Protein AF-A0A504YIJ5-F1 (afdb_monomer)

pLDDT: mean 72.69, std 21.52, range [22.77, 97.25]

Organism: Fasciola gigantica (NCBI:txid46835)

Secondary structure (DSSP, 8-state):
-HHHHHHHHHHHHTTS--S-SS--SEEEEEESS--EEEEEEEE-TT-EEEEEEEESS-EEEEEEEEEEEES-TTTTTT--HHHHHHHHHTTPPPPTT-EEEEEEEEEEEPTT-EEE---GGGGSSS---TTEEEE--SSEEEEEEEEEEESSSS----EEEEEEEE-TTS----TTTTTHHHHHHHHHHHHHHHHHHHHHHHHHTGGG--HHHHHHHHHHHHHHHHHHHHHHHHHHHHHHS---HHHHHHHHHHHHHHHHHHHHHHHHHHTTBTTTBSS--HHHHHHHHHHHHHHHHHHHHHHHHHHHS-TT---HHHHHHHHHHHHHHHHHHHHHHHHHHHHHHHHHHTT-HHHHHHHHHHHHHHHHHHHHHHHHHHHHHHHHSSSSS---GGGHHHHHHHHHHHHHHHHHHHHHHT---TTHHHHHHTTTSS------TTTTTHHHHTTS------------------------------------PPPPPPPPPS----PPP---------------

Foldseek 3Di:
DVVVVLVVVLVVLVPDDFDFDAQFFKDKDKDQPDQKDKGKFFAAFFWFKFKKKFAQDWFKKKKKKKKKFFLFQLVCAPPDCVVVVVCVVVVHDDPPGMDMDIDMDIDGDDHGDIDAGDDPVVPPPDDDDTGTHDTHHHGGMMMMMMGMDTPDPDDGRTMIMMMGIAHPVRWLHTPLCVVLQVLLVVQLVLLVVLLVVLVVLCVVQVVLDDPLSVLLSVLSVLSNVLSVLSNVQNVCCGPVSDGDPVSLLVSQLSVLVSVLSVLLSLLCVLLCDLFQAPDDDPVVVVVSVVLSVVLSSLSSLLSSVCSRGDVNDDDPSNVVSVVVNVVSVVVSLVSSVVSLVVVLVVCVVVPPPVVNVLSVVVVVLSVVLVVVVVVVVVVCCVQAVPDPGNSVSVCVVVVVSVVSVSVSVVSVVCCVSVRDDPCSVVSSVVNVPPPCPDDDPPPPVVVVVVPPDDDDDDDDDDDDDDDDDDDDDDDDDDDDDDDDDDDDDDDDDDDDDPPPPDDDDDDDDDDDDDDDDDDD

Solvent-accessible surface area (backbone atoms only — not comparable to full-atom values): 30723 Å² total; per-residue (Å²): 108,73,68,55,54,51,51,50,52,51,53,52,65,75,65,61,89,75,85,32,68,78,67,57,20,57,47,83,46,76,36,72,80,70,46,68,53,66,47,68,44,40,39,46,54,52,17,41,33,33,37,38,41,35,22,71,49,70,46,53,36,33,41,38,41,38,40,39,37,25,52,30,60,62,73,60,64,95,58,63,44,67,63,54,52,54,30,59,78,65,76,49,86,72,63,100,64,55,51,73,52,71,53,74,40,80,46,78,37,48,62,79,40,79,45,62,48,57,38,86,79,55,58,80,86,56,86,90,58,91,31,44,33,45,65,41,84,55,63,30,24,33,40,40,26,40,37,55,42,64,73,53,96,88,66,85,58,53,34,43,36,39,38,39,45,30,40,74,86,72,34,21,57,33,54,73,53,53,67,53,44,64,50,26,51,54,49,30,53,55,34,49,55,50,44,51,55,50,49,54,42,45,65,76,38,54,97,60,64,54,77,68,55,55,54,53,53,51,42,40,52,38,51,28,49,32,30,47,46,50,32,50,51,48,52,43,23,32,75,66,17,50,74,63,68,67,60,56,53,52,36,50,50,42,45,35,52,31,54,35,50,47,56,49,48,53,44,43,52,28,69,28,58,81,77,78,4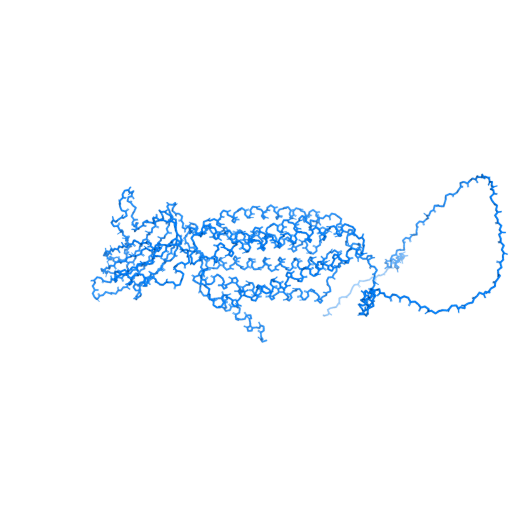0,95,67,75,53,74,66,58,51,52,49,53,51,52,55,39,50,57,47,38,52,38,47,41,52,32,51,53,45,57,44,47,40,54,94,76,58,86,44,73,65,55,50,64,37,44,52,60,43,53,53,49,53,51,51,51,53,53,48,36,54,51,35,36,53,50,48,51,52,53,35,58,74,67,66,42,67,67,64,38,50,51,56,52,52,50,49,53,49,54,52,51,53,50,52,52,51,51,54,49,50,54,50,50,46,62,70,58,68,71,46,102,55,42,64,66,49,89,55,52,55,53,66,62,48,48,58,56,50,52,50,51,53,51,49,52,52,49,50,70,74,65,50,79,54,86,64,49,53,59,54,57,52,59,60,70,70,53,76,84,76,70,94,66,96,71,68,75,59,68,69,57,67,81,72,76,80,85,88,83,81,88,81,88,84,81,92,87,84,90,86,77,87,87,89,84,89,85,88,83,87,88,88,87,86,88,80,91,82,84,85,81,84,78,82,85,80,83,81,83,74,100,82,79,88,78,81,87,85,84,90,84,89,91,87,80,90,83,90,84,88,79,88,132

Mean predicted aligned error: 15.34 Å

Radius of gyration: 37.85 Å; Cα contacts (8 Å, |Δi|>4): 578; chains: 1; bounding box: 108×90×126 Å

Sequence (520 aa):
MYWETVAVAFLLFLLEPCNCLPEKSIWDTRITSKSLLDMQKSMLVSSDVYIRIYCHKDSSISVSWLLVQSPCIEMFVGLDAAVYMTKLERNMSFPQYTSFKSGFAAVQCNQSTTQFVESASAIAGKPHVPGLLVRTWEDGAYMFGFKVQCAQPECDLDLDVHVEMRNSDGTYLSAVEYPFLPFNGIMVLFYLVFVLIWLVLTIMYWHTLMRIQFYIGLVLILGLWEHLTLTAIYGNLQTMGTVSPSAVYFAELIACFKRTLARLLVLIACLGYGVTIPNLSKIWFRRCLAIGSVYFILVTMEGMTRTHYPRFHTTQFLLATLFPLMCLDAAIMWWIFIYLARTLRETRLRHSSIKHKLYRNFSYVLVVVSLVSVAFMIWSIMSFKRHFCIENWRLLWINDAFWQTLFLVIMAVIIIMWRPTAANREYAYSLLDAPLFDANENDNEVLLENLSYPDGDSNNIRTRNAGDTDIRNQSQEPTANEQNNVPRVVPPGIRPTIVERIGIEASSGPNEQQPVWKTD

InterPro domains:
  IPR009637 Transmembrane protein GPR107/GPR108-like [PTHR21229] (108-469)
  IPR053937 GOST, seven transmembrane domain [PF06814] (179-424)

Structure (mmCIF, N/CA/C/O backbone):
data_AF-A0A504YIJ5-F1
#
_entry.id   AF-A0A504YIJ5-F1
#
loop_
_atom_site.group_PDB
_atom_site.id
_atom_site.type_symbol
_atom_site.label_atom_id
_atom_site.label_alt_id
_atom_site.label_comp_id
_atom_site.label_asym_id
_atom_site.label_entity_id
_atom_site.label_seq_id
_atom_site.pdbx_PDB_ins_code
_atom_site.Cartn_x
_atom_site.Cartn_y
_atom_site.Cartn_z
_atom_site.occupancy
_atom_site.B_iso_or_equiv
_atom_site.auth_seq_id
_atom_site.auth_comp_id
_atom_site.auth_asym_id
_atom_site.auth_atom_id
_atom_site.pdbx_PDB_model_num
ATOM 1 N N . MET A 1 1 ? 30.189 7.871 13.865 1.00 45.16 1 MET A N 1
ATOM 2 C CA . MET A 1 1 ? 29.304 8.401 14.923 1.00 45.16 1 MET A CA 1
ATOM 3 C C . MET A 1 1 ? 27.917 8.778 14.399 1.00 45.16 1 MET A C 1
ATOM 5 O O . MET A 1 1 ? 26.992 8.065 14.737 1.00 45.16 1 MET A O 1
ATOM 9 N N . TYR A 1 2 ? 27.745 9.769 13.508 1.00 47.47 2 TYR A N 1
ATOM 10 C CA . TYR A 1 2 ? 26.404 10.154 13.003 1.00 47.47 2 TYR A CA 1
ATOM 11 C C . TYR A 1 2 ? 25.630 9.044 12.262 1.00 47.47 2 TYR A C 1
ATOM 13 O O . TYR A 1 2 ? 24.420 8.925 12.417 1.00 47.47 2 TYR A O 1
ATOM 21 N N . TRP A 1 3 ? 26.311 8.199 11.483 1.00 39.69 3 TRP A N 1
ATOM 22 C CA . TRP A 1 3 ? 25.661 7.077 10.789 1.00 39.69 3 TRP A CA 1
ATOM 23 C C . TRP A 1 3 ? 25.207 5.962 11.734 1.00 39.69 3 TRP A C 1
ATOM 25 O O . TRP A 1 3 ? 24.186 5.333 11.483 1.00 39.69 3 TRP A O 1
ATOM 35 N N . GLU A 1 4 ? 25.925 5.749 12.836 1.00 46.62 4 GLU A N 1
ATOM 36 C CA . GLU A 1 4 ? 25.556 4.745 13.837 1.00 46.62 4 GLU A CA 1
ATOM 37 C C . GLU A 1 4 ? 24.396 5.231 14.699 1.00 46.62 4 GLU A C 1
ATOM 39 O O . GLU A 1 4 ? 23.486 4.461 14.969 1.00 46.62 4 GLU A O 1
ATOM 44 N N . THR A 1 5 ? 24.346 6.520 15.048 1.00 52.19 5 THR A N 1
ATOM 45 C CA . THR A 1 5 ? 23.198 7.087 15.770 1.00 52.19 5 THR A CA 1
ATOM 46 C C . THR A 1 5 ? 21.934 7.101 14.914 1.00 52.19 5 THR A C 1
ATOM 48 O O . THR A 1 5 ? 20.858 6.823 15.429 1.00 52.19 5 THR A O 1
ATOM 51 N N . VAL A 1 6 ? 22.048 7.360 13.605 1.00 55.38 6 VAL A N 1
ATOM 52 C CA . VAL A 1 6 ? 20.916 7.250 12.668 1.00 55.38 6 VAL A CA 1
ATOM 53 C C . VAL A 1 6 ? 20.487 5.792 12.494 1.00 55.38 6 VAL A C 1
ATOM 55 O O . VAL A 1 6 ? 19.294 5.520 12.511 1.00 55.38 6 VAL A O 1
ATOM 58 N N . ALA A 1 7 ? 21.423 4.843 12.389 1.00 49.62 7 ALA A N 1
ATOM 59 C CA . ALA A 1 7 ? 21.105 3.417 12.284 1.00 49.62 7 ALA A CA 1
ATOM 60 C C . ALA A 1 7 ? 20.470 2.853 13.567 1.00 49.62 7 ALA A C 1
ATOM 62 O O . ALA A 1 7 ? 19.551 2.042 13.491 1.00 49.62 7 ALA A O 1
ATOM 63 N N . VAL A 1 8 ? 20.919 3.303 14.741 1.00 53.94 8 VAL A N 1
ATOM 64 C CA . VAL A 1 8 ? 20.345 2.926 16.039 1.00 53.94 8 VAL A CA 1
ATOM 65 C C . VAL A 1 8 ? 18.973 3.570 16.233 1.00 53.94 8 VAL A C 1
ATOM 67 O O . VAL A 1 8 ? 18.049 2.879 16.638 1.00 53.94 8 VAL A O 1
ATOM 70 N N . ALA A 1 9 ? 18.790 4.845 15.875 1.00 56.94 9 ALA A N 1
ATOM 71 C CA . ALA A 1 9 ? 17.472 5.484 15.882 1.00 56.94 9 ALA A CA 1
ATOM 72 C C . ALA A 1 9 ? 16.500 4.809 14.896 1.00 56.94 9 ALA A C 1
ATOM 74 O O . ALA A 1 9 ? 15.334 4.610 15.217 1.00 56.94 9 ALA A O 1
ATOM 75 N N . PHE A 1 10 ? 16.996 4.390 13.729 1.00 60.25 10 PHE A N 1
ATOM 76 C CA . PHE A 1 10 ? 16.247 3.619 12.737 1.00 60.25 10 PHE A CA 1
ATOM 77 C C . PHE A 1 10 ? 15.832 2.241 13.274 1.00 60.25 10 PHE A C 1
ATOM 79 O O . PHE A 1 10 ? 14.677 1.853 13.137 1.00 60.25 10 PHE A O 1
ATOM 86 N N . LEU A 1 11 ? 16.742 1.519 13.937 1.00 55.53 11 LEU A N 1
ATOM 87 C CA . LEU A 1 11 ? 16.451 0.235 14.586 1.00 55.53 11 LEU A CA 1
ATOM 88 C C . LEU A 1 11 ? 15.477 0.374 15.761 1.00 55.53 11 LEU A C 1
ATOM 90 O O . LEU A 1 11 ? 14.609 -0.476 15.919 1.00 55.53 11 LEU A O 1
ATOM 94 N N . LEU A 1 12 ? 15.588 1.439 16.556 1.00 56.59 12 LEU A N 1
ATOM 95 C CA . LEU A 1 12 ? 14.666 1.721 17.658 1.00 56.59 12 LEU A CA 1
ATOM 96 C C . LEU A 1 12 ? 13.263 2.075 17.146 1.00 56.59 12 LEU A C 1
ATOM 98 O O . LEU A 1 12 ? 12.285 1.598 17.710 1.00 56.59 12 LEU A O 1
ATOM 102 N N . PHE A 1 13 ? 13.158 2.810 16.034 1.00 60.31 13 PHE A N 1
ATOM 103 C CA . PHE A 1 13 ? 11.877 3.115 15.385 1.00 60.31 13 PHE A CA 1
ATOM 104 C C . PHE A 1 13 ? 11.191 1.867 14.800 1.00 60.31 13 PHE A C 1
ATOM 106 O O . PHE A 1 13 ? 9.969 1.773 14.796 1.00 60.31 13 PHE A O 1
ATOM 113 N N . LEU A 1 14 ? 11.962 0.873 14.343 1.00 55.09 14 LEU A N 1
ATOM 114 C CA . LEU A 1 14 ? 11.423 -0.416 13.883 1.00 55.09 14 LEU A CA 1
ATOM 115 C C . LEU A 1 14 ? 10.871 -1.297 15.019 1.00 55.09 14 LEU A C 1
ATOM 117 O O . LEU A 1 14 ? 10.194 -2.285 14.736 1.00 55.09 14 LEU A O 1
ATOM 121 N N . LEU A 1 15 ? 11.185 -0.984 16.280 1.00 50.53 15 LEU A N 1
ATOM 122 C CA . LEU A 1 15 ? 10.881 -1.824 17.443 1.00 50.53 15 LEU A CA 1
ATOM 123 C C . LEU A 1 15 ? 9.726 -1.293 18.310 1.00 50.53 15 LEU A C 1
ATOM 125 O O . LEU A 1 15 ? 9.379 -1.942 19.299 1.00 50.53 15 LEU A O 1
ATOM 129 N N . GLU A 1 16 ? 9.113 -0.154 17.971 1.00 54.47 16 GLU A N 1
ATOM 130 C CA . GLU A 1 16 ? 7.982 0.378 18.743 1.00 54.47 16 GLU A CA 1
ATOM 131 C C . GLU A 1 16 ? 6.696 -0.458 18.531 1.00 54.47 16 GLU A C 1
ATOM 133 O O . GLU A 1 16 ? 6.314 -0.750 17.393 1.00 54.47 16 GLU A O 1
ATOM 138 N N . PRO A 1 17 ? 6.011 -0.885 19.616 1.00 45.31 17 PRO A N 1
ATOM 139 C CA . PRO A 1 17 ? 4.796 -1.690 19.525 1.00 45.31 17 PRO A CA 1
ATOM 140 C C . PRO A 1 17 ? 3.610 -0.871 18.992 1.00 45.31 17 PRO A C 1
ATOM 142 O O . PRO A 1 17 ? 3.357 0.254 19.411 1.00 45.31 17 PRO A O 1
ATOM 145 N N . CYS A 1 18 ? 2.863 -1.476 18.067 1.00 46.84 18 CYS A N 1
ATOM 146 C CA . CYS A 1 18 ? 2.022 -0.767 17.105 1.00 46.84 18 CYS A CA 1
ATOM 147 C C . CYS A 1 18 ? 0.511 -0.918 17.326 1.00 46.84 18 CYS A C 1
ATOM 149 O O . CYS A 1 18 ? 0.023 -1.989 17.698 1.00 46.84 18 CYS A O 1
ATOM 151 N N . ASN A 1 19 ? -0.227 0.144 16.980 1.00 49.03 19 ASN A N 1
ATOM 152 C CA . ASN A 1 19 ? -1.687 0.246 17.061 1.00 49.03 19 ASN A CA 1
ATOM 153 C C . ASN A 1 19 ? -2.410 0.369 15.700 1.00 49.03 19 ASN A C 1
ATOM 155 O O . ASN A 1 19 ? -3.620 0.580 15.696 1.00 49.03 19 ASN A O 1
ATOM 159 N N . CYS A 1 20 ? -1.746 0.212 14.547 1.00 54.59 20 CYS A N 1
ATOM 160 C CA . CYS A 1 20 ? -2.420 0.314 13.238 1.00 54.59 20 CYS A CA 1
ATOM 161 C C . CYS A 1 20 ? -2.017 -0.766 12.229 1.00 54.59 20 CYS A C 1
ATOM 163 O O . CYS A 1 20 ? -1.401 -0.543 11.194 1.00 54.59 20 CYS A O 1
ATOM 165 N N . LEU A 1 21 ? -2.459 -1.978 12.541 1.00 60.28 21 LEU A N 1
ATOM 166 C CA . LEU A 1 21 ? -2.600 -3.066 11.582 1.00 60.28 21 LEU A CA 1
ATOM 167 C C . LEU A 1 21 ? -3.837 -2.842 10.685 1.00 60.28 21 LEU A C 1
ATOM 169 O O . LEU A 1 21 ? -4.650 -1.973 11.010 1.00 60.28 21 LEU A O 1
ATOM 173 N N . PRO A 1 22 ? -4.013 -3.630 9.599 1.00 64.00 22 PRO A N 1
ATOM 174 C CA . PRO A 1 22 ? -5.323 -3.827 8.973 1.00 64.00 22 PRO A CA 1
ATOM 175 C C . PRO A 1 22 ? -6.434 -3.886 10.021 1.00 64.00 22 PRO A C 1
ATOM 177 O O . PRO A 1 22 ? -6.198 -4.420 11.113 1.00 64.00 22 PRO A O 1
ATOM 180 N N . GLU A 1 23 ? -7.596 -3.305 9.717 1.00 72.06 23 GLU A N 1
ATOM 181 C CA . GLU A 1 23 ? -8.637 -3.076 10.724 1.00 72.06 23 GLU A CA 1
ATOM 182 C C . GLU A 1 23 ? -8.934 -4.371 11.494 1.00 72.06 23 GLU A C 1
ATOM 184 O O . GLU A 1 23 ? -9.418 -5.367 10.946 1.00 72.06 23 GLU A O 1
ATOM 189 N N . LYS A 1 24 ? -8.596 -4.367 12.791 1.00 78.19 24 LYS A N 1
ATOM 190 C CA . LYS A 1 24 ? -8.818 -5.525 13.654 1.00 78.19 24 LYS A CA 1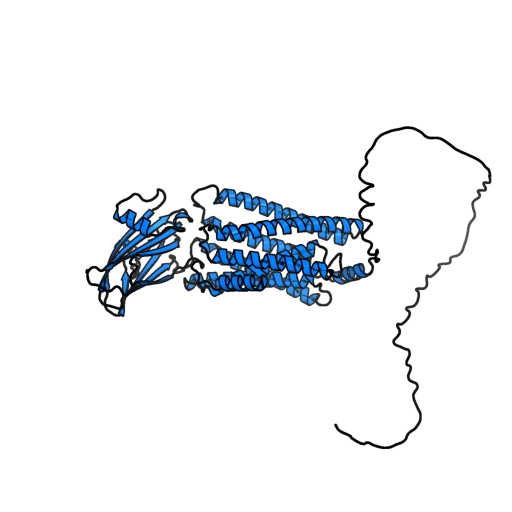
ATOM 191 C C . LYS A 1 24 ? -10.314 -5.790 13.736 1.00 78.19 24 LYS A C 1
ATOM 193 O O . LYS A 1 24 ? -11.132 -4.878 13.716 1.00 78.19 24 LYS A O 1
ATOM 198 N N . SER A 1 25 ? -10.662 -7.064 13.809 1.00 83.06 25 SER A N 1
ATOM 199 C CA . SER A 1 25 ? -12.059 -7.510 13.861 1.00 83.06 25 SER A CA 1
ATOM 200 C C . SER A 1 25 ? -12.429 -8.153 15.183 1.00 83.06 25 SER A C 1
ATOM 202 O O . SER A 1 25 ? -13.604 -8.421 15.432 1.00 83.06 25 SER A O 1
ATOM 204 N N . ILE A 1 26 ? -11.406 -8.435 15.984 1.00 85.62 26 ILE A N 1
ATOM 205 C CA . ILE A 1 26 ? -11.486 -9.071 17.282 1.00 85.62 26 ILE A CA 1
ATOM 206 C C . ILE A 1 26 ? -10.639 -8.236 18.236 1.00 85.62 26 ILE A C 1
ATOM 208 O O . ILE A 1 26 ? -9.508 -7.859 17.903 1.00 85.62 26 ILE A O 1
ATOM 212 N N . TRP A 1 27 ? -11.198 -7.955 19.407 1.00 85.38 27 TRP A N 1
ATOM 213 C CA . TRP A 1 27 ? -10.531 -7.225 20.473 1.00 85.38 27 TRP A CA 1
ATOM 214 C C . TRP A 1 27 ? -10.637 -8.007 21.772 1.00 85.38 27 TRP A C 1
ATOM 216 O O . TRP A 1 27 ? -11.739 -8.289 22.237 1.00 85.38 27 TRP A O 1
ATOM 226 N N . ASP A 1 28 ? -9.476 -8.291 22.354 1.00 85.44 28 ASP A N 1
ATOM 227 C CA . ASP A 1 28 ? -9.323 -8.918 23.660 1.00 85.44 28 ASP A CA 1
ATOM 228 C C . ASP A 1 28 ? -8.745 -7.893 24.628 1.00 85.44 28 ASP A C 1
ATOM 230 O O . ASP A 1 28 ? -7.615 -7.427 24.455 1.00 85.44 28 ASP A O 1
ATOM 234 N N . THR A 1 29 ? -9.524 -7.510 25.636 1.00 84.88 29 THR A N 1
ATOM 235 C CA . THR A 1 29 ? -9.101 -6.509 26.620 1.00 84.88 29 THR A CA 1
ATOM 236 C C . THR A 1 29 ? -9.474 -6.933 28.028 1.00 84.88 29 THR A C 1
ATOM 238 O O . THR A 1 29 ? -10.644 -7.193 28.309 1.00 84.88 29 THR A O 1
ATOM 241 N N . ARG A 1 30 ? -8.484 -6.930 28.925 1.00 85.44 30 ARG A N 1
ATOM 242 C CA . ARG A 1 30 ? -8.706 -7.092 30.361 1.00 85.44 30 ARG A CA 1
ATOM 243 C C . ARG A 1 30 ? -9.094 -5.760 30.985 1.00 85.44 30 ARG A C 1
ATOM 245 O O . ARG A 1 30 ? -8.372 -4.771 30.844 1.00 85.44 30 ARG A O 1
ATOM 252 N N . ILE A 1 31 ? -10.207 -5.744 31.701 1.00 82.38 31 ILE A N 1
ATOM 253 C CA . ILE A 1 31 ? -10.699 -4.570 32.409 1.00 82.38 31 ILE A CA 1
ATOM 254 C C . ILE A 1 31 ? -10.392 -4.726 33.894 1.00 82.38 31 ILE A C 1
ATOM 256 O O . ILE A 1 31 ? -10.937 -5.618 34.533 1.00 82.38 31 ILE A O 1
ATOM 260 N N . THR A 1 32 ? -9.549 -3.829 34.417 1.00 75.06 32 THR A N 1
ATOM 261 C CA . THR A 1 32 ? -9.229 -3.713 35.855 1.00 75.06 32 THR A CA 1
ATOM 262 C C . THR A 1 32 ? -9.545 -2.338 36.453 1.00 75.06 32 THR A C 1
ATOM 264 O O . THR A 1 32 ? -9.634 -2.188 37.665 1.00 75.06 32 THR A O 1
ATOM 267 N N . SER A 1 33 ? -9.678 -1.295 35.622 1.00 66.00 33 SER A N 1
ATOM 268 C CA . SER A 1 33 ? -9.891 0.092 36.087 1.00 66.00 33 SER A CA 1
ATOM 269 C C . SER A 1 33 ? -10.581 0.995 35.060 1.00 66.00 33 SER A C 1
ATOM 271 O O . SER A 1 33 ? -11.422 1.817 35.424 1.00 66.00 33 SER A O 1
ATOM 273 N N . LYS A 1 34 ? -10.261 0.851 33.764 1.00 62.28 34 LYS A N 1
ATOM 274 C CA . LYS A 1 34 ? -10.920 1.597 32.680 1.00 62.28 34 LYS A CA 1
ATOM 275 C C . LYS A 1 34 ? -12.278 0.990 32.346 1.00 62.28 34 LYS A C 1
ATOM 277 O O . LYS A 1 34 ? -12.350 -0.044 31.702 1.00 62.28 34 LYS A O 1
ATOM 282 N N . SER A 1 35 ? -13.353 1.671 32.721 1.00 69.00 35 SER A N 1
ATOM 283 C CA . SER A 1 35 ? -14.722 1.208 32.472 1.00 69.00 35 SER A CA 1
ATOM 284 C C . SER A 1 35 ? -15.223 1.431 31.047 1.00 69.00 35 SER A C 1
ATOM 286 O O . SER A 1 35 ? -16.270 0.885 30.726 1.00 69.00 35 SER A O 1
ATOM 288 N N . LEU A 1 36 ? -14.524 2.210 30.212 1.00 77.62 36 LEU A N 1
ATOM 289 C CA . LEU A 1 36 ? -14.932 2.558 28.849 1.00 77.62 36 LEU A CA 1
ATOM 290 C C . LEU A 1 36 ? -13.884 2.099 27.828 1.00 77.62 36 LEU A C 1
ATOM 292 O O . LEU A 1 36 ? -12.702 2.419 27.966 1.00 77.62 36 LEU A O 1
ATOM 296 N N . LEU A 1 37 ? -14.349 1.392 26.801 1.00 78.06 37 LEU A N 1
ATOM 297 C CA . LEU A 1 37 ? -13.557 0.918 25.669 1.00 78.06 37 LEU A CA 1
ATOM 298 C C . LEU A 1 37 ? -14.226 1.331 24.362 1.00 78.06 37 LEU A C 1
ATOM 300 O O . LEU A 1 37 ? -15.455 1.289 24.250 1.00 78.06 37 LEU A O 1
ATOM 304 N N . ASP A 1 38 ? -13.409 1.697 23.381 1.00 80.94 38 ASP A N 1
ATOM 305 C CA . ASP A 1 38 ? -13.836 2.111 22.055 1.00 80.94 38 ASP A CA 1
ATOM 306 C C . ASP A 1 38 ? -13.128 1.324 20.950 1.00 80.94 38 ASP A C 1
ATOM 308 O O . ASP A 1 38 ? -11.953 0.969 21.031 1.00 80.94 38 ASP A O 1
ATOM 312 N N . MET A 1 39 ? -13.892 0.994 19.915 1.00 84.88 39 MET A N 1
ATOM 313 C CA . MET A 1 39 ? -13.460 0.181 18.788 1.00 84.88 39 MET A CA 1
ATOM 314 C C . MET A 1 39 ? -13.997 0.805 17.510 1.00 84.88 39 MET A C 1
ATOM 316 O O . MET A 1 39 ? -15.160 1.201 17.440 1.00 84.88 39 MET A O 1
ATOM 320 N N . GLN A 1 40 ? -13.149 0.893 16.491 1.00 84.25 40 GLN A N 1
ATOM 321 C CA . GLN A 1 40 ? -13.489 1.509 15.214 1.00 84.25 40 GLN A CA 1
ATOM 322 C C . GLN A 1 40 ? -13.288 0.492 14.100 1.00 84.25 40 GLN A C 1
ATOM 324 O O . GLN A 1 40 ? -12.258 -0.183 14.061 1.00 84.25 40 GLN A O 1
ATOM 329 N N . LYS A 1 41 ? -14.280 0.372 13.216 1.00 86.19 41 LYS A N 1
ATOM 330 C CA . LYS A 1 41 ? -14.228 -0.529 12.064 1.00 86.19 41 LYS A CA 1
ATOM 331 C C . LYS A 1 41 ? -15.196 -0.079 10.976 1.00 86.19 41 LYS A C 1
ATOM 333 O O . LYS A 1 41 ? -16.314 0.340 11.268 1.00 86.19 41 LYS A O 1
ATOM 338 N N . SER A 1 42 ? -14.802 -0.208 9.714 1.00 87.75 42 SER A N 1
ATOM 339 C CA . SER A 1 42 ? -15.723 -0.059 8.588 1.00 87.75 42 SER A CA 1
ATOM 340 C C . SER A 1 42 ? -16.492 -1.362 8.345 1.00 87.75 42 SER A C 1
ATOM 342 O O . SER A 1 42 ? -15.905 -2.442 8.222 1.00 87.75 42 SER A O 1
ATOM 344 N N . MET A 1 43 ? -17.821 -1.282 8.311 1.00 86.00 43 MET A N 1
ATOM 345 C CA . MET A 1 43 ? -18.697 -2.453 8.204 1.00 86.00 43 MET A CA 1
ATOM 346 C C . MET A 1 43 ? -19.737 -2.269 7.101 1.00 86.00 43 MET A C 1
ATOM 348 O O . MET A 1 43 ? -20.150 -1.151 6.787 1.00 86.00 43 MET A O 1
ATOM 352 N N . LEU A 1 44 ? -20.145 -3.397 6.521 1.00 86.94 44 LEU A N 1
ATOM 353 C CA . LEU A 1 44 ? -21.258 -3.474 5.581 1.00 86.94 44 LEU A CA 1
ATOM 354 C C . LEU A 1 44 ? -22.586 -3.568 6.342 1.00 86.94 44 LEU A C 1
ATOM 356 O O . LEU A 1 44 ? -22.628 -3.812 7.551 1.00 86.94 44 LEU A O 1
ATOM 360 N N . VAL A 1 45 ? -23.687 -3.380 5.630 1.00 88.06 45 VAL A N 1
ATOM 361 C CA . VAL A 1 45 ? -25.042 -3.602 6.123 1.00 88.06 45 VAL A CA 1
ATOM 362 C C . VAL A 1 45 ? -25.233 -5.064 6.533 1.00 88.06 45 VAL A C 1
ATOM 364 O O . VAL A 1 45 ? -24.772 -5.984 5.863 1.00 88.06 45 VAL A O 1
ATOM 367 N N . SER A 1 46 ? -25.972 -5.295 7.622 1.00 85.62 46 SER A N 1
ATOM 368 C CA . SER A 1 46 ? -26.221 -6.632 8.183 1.00 85.62 46 SER A CA 1
ATOM 369 C C . SER A 1 46 ? -24.985 -7.383 8.701 1.00 85.62 46 SER A C 1
ATOM 371 O O . SER A 1 46 ? -25.057 -8.596 8.886 1.00 85.62 46 SER A O 1
ATOM 373 N N . SER A 1 47 ? -23.886 -6.685 8.984 1.00 87.06 47 SER A N 1
ATOM 374 C CA . SER A 1 47 ? -22.798 -7.196 9.819 1.00 87.06 47 SER A CA 1
ATOM 375 C C . SER A 1 47 ? -23.262 -7.343 11.272 1.00 87.06 47 SER A C 1
ATOM 377 O O . SER A 1 47 ? -24.063 -6.552 11.783 1.00 87.06 47 SER A O 1
ATOM 379 N N . ASP A 1 48 ? -22.749 -8.372 11.932 1.00 89.00 48 ASP A N 1
ATOM 380 C CA . ASP A 1 48 ? -23.113 -8.777 13.281 1.00 89.00 48 ASP A CA 1
ATOM 381 C C . ASP A 1 48 ? -22.013 -8.372 14.279 1.00 89.00 48 ASP A C 1
ATOM 383 O O . ASP A 1 48 ? -20.817 -8.583 14.041 1.00 89.00 48 ASP A O 1
ATOM 387 N N . VAL A 1 49 ? -22.424 -7.827 15.426 1.00 88.62 49 VAL A N 1
ATOM 388 C CA . VAL A 1 49 ? -21.539 -7.494 16.551 1.00 88.62 49 VAL A CA 1
ATOM 389 C C . VAL A 1 49 ? -21.833 -8.428 17.723 1.00 88.62 49 VAL A C 1
ATOM 391 O O . VAL A 1 49 ? -22.987 -8.555 18.142 1.00 88.62 49 VAL A O 1
ATOM 394 N N . TYR A 1 50 ? -20.788 -9.048 18.266 1.00 88.25 50 TYR A N 1
ATOM 395 C CA . TYR A 1 50 ? -20.847 -9.981 19.390 1.00 88.25 50 TYR A CA 1
ATOM 396 C C . TYR A 1 50 ? -19.985 -9.476 20.549 1.00 88.25 50 TYR A C 1
ATOM 398 O O . TYR A 1 50 ? -18.898 -8.938 20.333 1.00 88.25 50 TYR A O 1
ATOM 406 N N . ILE A 1 51 ? -20.447 -9.698 21.782 1.00 88.19 51 ILE A N 1
ATOM 407 C CA . ILE A 1 51 ? -19.672 -9.434 23.002 1.00 88.19 51 ILE A CA 1
ATOM 408 C C . ILE A 1 51 ? -19.728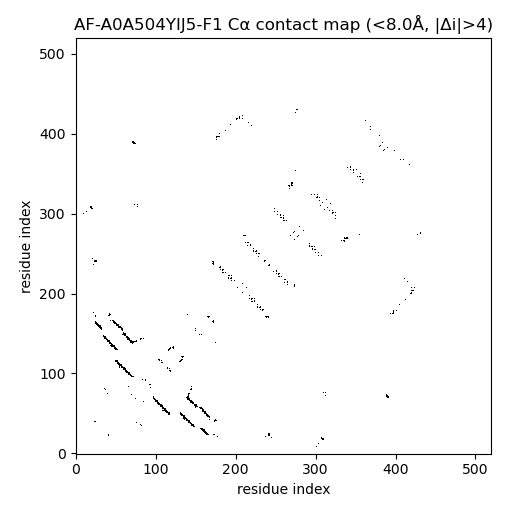 -10.658 23.904 1.00 88.19 51 ILE A C 1
ATOM 410 O O . ILE A 1 51 ? -20.808 -11.171 24.216 1.00 88.19 51 ILE A O 1
ATOM 414 N N . ARG A 1 52 ? -18.556 -11.081 24.371 1.00 87.38 52 ARG A N 1
ATOM 415 C CA . ARG A 1 52 ? -18.398 -12.106 25.400 1.00 87.38 52 ARG A CA 1
ATOM 416 C C . ARG A 1 52 ? -17.619 -11.519 26.561 1.00 87.38 52 ARG A C 1
ATOM 418 O O . ARG A 1 52 ? -16.601 -10.861 26.363 1.00 87.38 52 ARG A O 1
ATOM 425 N N . ILE A 1 53 ? -18.105 -11.766 27.766 1.00 87.31 53 ILE A N 1
ATOM 426 C CA . ILE A 1 53 ? -17.461 -11.330 29.001 1.00 87.31 53 ILE A CA 1
ATOM 427 C C . ILE A 1 53 ? -17.079 -12.583 29.774 1.00 87.31 53 ILE A C 1
ATOM 429 O O . ILE A 1 53 ? -17.925 -13.436 30.042 1.00 87.31 53 ILE A O 1
ATOM 433 N N . TYR A 1 54 ? -15.802 -12.702 30.108 1.00 86.75 54 TYR A N 1
ATOM 434 C CA . TYR A 1 54 ? -15.282 -13.741 30.977 1.00 86.75 54 TYR A CA 1
ATOM 435 C C . TYR A 1 54 ? -14.989 -13.145 32.350 1.00 86.75 54 TYR A C 1
ATOM 437 O O . TYR A 1 54 ? -14.182 -12.221 32.476 1.00 86.75 54 TYR A O 1
ATOM 445 N N . CYS A 1 55 ? -15.663 -13.663 33.375 1.00 85.06 55 CYS A N 1
ATOM 446 C CA . CYS A 1 55 ? -15.560 -13.128 34.725 1.00 85.06 55 CYS A CA 1
ATOM 447 C C . CYS A 1 55 ? -14.648 -14.000 35.595 1.00 85.06 55 CYS A C 1
ATOM 449 O O . CYS A 1 55 ? -14.906 -15.193 35.778 1.00 85.06 55 CYS A O 1
ATOM 451 N N . HIS A 1 56 ? -13.606 -13.400 36.177 1.00 84.94 56 HIS A N 1
ATOM 452 C CA . HIS A 1 56 ? -12.735 -14.101 37.127 1.00 84.94 56 HIS A CA 1
ATOM 453 C C . HIS A 1 56 ? -13.367 -14.216 38.519 1.00 84.94 56 HIS A C 1
ATOM 455 O O . HIS A 1 56 ? -13.062 -15.152 39.256 1.00 84.94 56 HIS A O 1
ATOM 461 N N . LYS A 1 57 ? -14.256 -13.281 38.875 1.00 82.12 57 LYS A N 1
ATOM 462 C CA . LYS A 1 57 ? -14.936 -13.206 40.175 1.00 82.12 57 LYS A CA 1
ATOM 463 C C . LYS A 1 57 ? -16.445 -13.055 40.001 1.00 82.12 57 LYS A C 1
ATOM 465 O O . LYS A 1 57 ? -16.908 -12.507 38.997 1.00 82.12 57 LYS A O 1
ATOM 470 N N . ASP A 1 58 ? -17.195 -13.506 41.005 1.00 82.44 58 ASP A N 1
ATOM 471 C CA . ASP A 1 58 ? -18.641 -13.294 41.063 1.00 82.44 58 ASP A CA 1
ATOM 472 C C . ASP A 1 58 ? -18.932 -11.809 41.259 1.00 82.44 58 ASP A C 1
ATOM 474 O O . ASP A 1 58 ? -18.450 -11.181 42.202 1.00 82.44 58 ASP A O 1
ATOM 478 N N . SER A 1 59 ? -19.701 -11.238 40.341 1.00 80.56 59 SER A N 1
ATOM 479 C CA . SER A 1 59 ? -20.057 -9.824 40.377 1.00 80.56 59 SER A CA 1
ATOM 480 C C . SER A 1 59 ? -21.320 -9.558 39.571 1.00 80.56 59 SER A C 1
ATOM 482 O O . SER A 1 59 ? -21.571 -10.158 38.527 1.00 80.56 59 SER A O 1
ATOM 484 N N . SER A 1 60 ? -22.138 -8.627 40.052 1.00 83.62 60 SER A N 1
ATOM 485 C CA . SER A 1 60 ? -23.262 -8.120 39.269 1.00 83.62 60 SER A CA 1
ATOM 486 C C . SER A 1 60 ? -22.787 -6.904 38.481 1.00 83.62 60 SER A C 1
ATOM 488 O O . SER A 1 60 ? -22.420 -5.875 39.055 1.00 83.62 60 SER A O 1
ATOM 490 N N . ILE A 1 61 ? -22.763 -7.033 37.157 1.00 85.56 61 ILE A N 1
ATOM 491 C CA . ILE A 1 61 ? -22.274 -5.991 36.259 1.00 85.56 61 ILE A CA 1
ATOM 492 C C . ILE A 1 61 ? -23.377 -5.511 35.327 1.00 85.56 61 ILE A C 1
ATOM 494 O O . ILE A 1 61 ? -24.284 -6.235 34.917 1.00 85.56 61 ILE A O 1
ATOM 498 N N . SER A 1 62 ? -23.278 -4.238 34.991 1.00 86.06 62 SER A N 1
ATOM 499 C CA . SER A 1 62 ? -24.146 -3.548 34.059 1.00 86.06 62 SER A CA 1
ATOM 500 C C . SER A 1 62 ? -23.322 -3.070 32.874 1.00 86.06 62 SER A C 1
ATOM 502 O O . SER A 1 62 ? -22.282 -2.431 33.035 1.00 86.06 62 SER A O 1
ATOM 504 N N . VAL A 1 63 ? -23.769 -3.426 31.676 1.00 86.62 63 VAL A N 1
ATOM 505 C CA . VAL A 1 63 ? -23.082 -3.127 30.425 1.00 86.62 63 VAL A CA 1
ATOM 506 C C . VAL A 1 63 ? -23.971 -2.195 29.624 1.00 86.62 63 VAL A C 1
ATOM 508 O O . VAL A 1 63 ? -25.079 -2.551 29.225 1.00 86.62 63 VAL A O 1
ATOM 511 N N . SER A 1 64 ? -23.475 -0.989 29.381 1.00 87.19 64 SER A N 1
ATOM 512 C CA . SER A 1 64 ? -24.088 -0.031 28.462 1.00 87.19 64 SER A CA 1
ATOM 513 C C . SER A 1 64 ? -23.270 0.016 27.182 1.00 87.19 64 SER A C 1
ATOM 515 O O . SER A 1 64 ? -22.042 0.013 27.230 1.00 87.19 64 SER A O 1
ATOM 517 N N . TRP A 1 65 ? -23.932 0.027 26.032 1.00 88.12 65 TRP A N 1
ATOM 518 C CA . TRP A 1 65 ? -23.258 0.021 24.738 1.00 88.12 65 TRP A CA 1
ATOM 519 C C . TRP A 1 65 ? -23.869 1.047 23.790 1.00 88.12 65 TRP A C 1
ATOM 521 O O . TRP A 1 65 ? -25.061 1.359 23.854 1.00 88.12 65 TRP A O 1
ATOM 531 N N . LEU A 1 66 ? -23.026 1.563 22.902 1.00 88.25 66 LEU A N 1
ATOM 532 C CA . LEU A 1 66 ? -23.352 2.545 21.885 1.00 88.25 66 LEU A CA 1
ATOM 533 C C . LEU A 1 66 ? -22.630 2.170 20.595 1.00 88.25 66 LEU A C 1
ATOM 535 O O . LEU A 1 66 ? -21.406 2.085 20.552 1.00 88.25 66 LEU A O 1
ATOM 539 N N . LEU A 1 67 ? -23.397 1.980 19.532 1.00 88.38 67 LEU A N 1
ATOM 540 C CA . LEU A 1 67 ? -22.889 1.805 18.183 1.00 88.38 67 LEU A CA 1
ATOM 541 C C . LEU A 1 67 ? -23.288 3.033 17.368 1.00 88.38 67 LEU A C 1
ATOM 543 O O . LEU A 1 67 ? -24.478 3.278 17.174 1.00 88.38 67 LEU A O 1
ATOM 547 N N . VAL A 1 68 ? -22.304 3.801 16.911 1.00 87.88 68 VAL A N 1
ATOM 548 C CA . VAL A 1 68 ? -22.497 4.994 16.078 1.00 87.88 68 VAL A CA 1
ATOM 549 C C . VAL A 1 68 ? -22.036 4.678 14.662 1.00 87.88 68 VAL A C 1
ATOM 551 O O . VAL A 1 68 ? -20.940 4.158 14.476 1.00 87.88 68 VAL A O 1
ATOM 554 N N . GLN A 1 69 ? -22.861 5.006 13.677 1.00 89.31 69 GLN A N 1
ATOM 555 C CA . GLN A 1 69 ? -22.556 4.901 12.257 1.00 89.31 69 GLN A CA 1
ATOM 556 C C . GLN A 1 69 ? -22.398 6.293 11.655 1.00 89.31 69 GLN A C 1
ATOM 558 O O . GLN A 1 69 ? -23.091 7.234 12.048 1.00 89.31 69 GLN A O 1
ATOM 563 N N . SER A 1 70 ? -21.486 6.405 10.693 1.00 86.00 70 SER A N 1
ATOM 564 C CA . SER A 1 70 ? -21.344 7.568 9.826 1.00 86.00 70 SER A CA 1
ATOM 565 C C . SER A 1 70 ? -21.068 7.128 8.384 1.00 86.00 70 SER A C 1
ATOM 567 O O . SER A 1 70 ? -20.278 6.198 8.176 1.00 86.00 70 SER A O 1
ATOM 569 N N . PRO A 1 71 ? -21.639 7.811 7.375 1.00 83.50 71 PRO A N 1
ATOM 570 C CA . PRO A 1 71 ? -21.253 7.623 5.980 1.00 83.50 71 PRO A CA 1
ATOM 571 C C . PRO A 1 71 ? -19.835 8.156 5.695 1.00 83.50 71 PRO A C 1
ATOM 573 O O . PRO A 1 71 ? -19.227 7.790 4.691 1.00 83.50 71 PRO A O 1
ATOM 576 N N . CYS A 1 72 ? -19.285 8.995 6.580 1.00 83.81 72 CYS A N 1
ATOM 577 C CA . CYS A 1 72 ? -17.957 9.585 6.456 1.00 83.81 72 CYS A CA 1
ATOM 578 C C . CYS A 1 72 ? -16.889 8.675 7.079 1.00 83.81 72 CYS A C 1
ATOM 580 O O . CYS A 1 72 ? -16.856 8.502 8.299 1.00 83.81 72 CYS A O 1
ATOM 582 N N . ILE A 1 73 ? -15.951 8.166 6.271 1.00 78.25 73 ILE A N 1
ATOM 583 C CA . ILE A 1 73 ? -14.920 7.232 6.769 1.00 78.25 73 ILE A CA 1
ATOM 584 C C . ILE A 1 73 ? -13.932 7.863 7.762 1.00 78.25 73 ILE A C 1
ATOM 586 O O . ILE A 1 73 ? -13.442 7.197 8.667 1.00 78.25 73 ILE A O 1
ATOM 590 N N . GLU A 1 74 ? -13.676 9.166 7.634 1.00 76.38 74 GLU A N 1
ATOM 591 C CA . GLU A 1 74 ? -12.708 9.884 8.475 1.00 76.38 74 GLU A CA 1
ATOM 592 C C . GLU A 1 74 ? -13.300 10.354 9.816 1.00 76.38 74 GLU A C 1
ATOM 594 O O . GLU A 1 74 ? -12.580 10.858 10.673 1.00 76.38 74 GLU A O 1
ATOM 599 N N . MET A 1 75 ? -14.611 10.194 10.025 1.00 73.62 75 MET A N 1
ATOM 600 C CA . MET A 1 75 ? -15.326 10.861 11.118 1.00 73.62 75 MET A CA 1
ATOM 601 C C . MET A 1 75 ? -14.919 10.406 12.523 1.00 73.62 75 MET A C 1
ATOM 603 O O . MET A 1 75 ? -15.031 11.187 13.466 1.00 73.62 75 MET A O 1
ATOM 607 N N . PHE A 1 76 ? -14.480 9.158 12.681 1.00 70.25 76 PHE A N 1
ATOM 608 C CA . PHE A 1 76 ? -14.121 8.600 13.991 1.00 70.25 76 PHE A CA 1
ATOM 609 C C . PHE A 1 76 ? -12.614 8.643 14.271 1.00 70.25 76 PHE A C 1
ATOM 611 O O . PHE A 1 76 ? -12.161 8.297 15.360 1.00 70.25 76 PHE A O 1
ATOM 618 N N . VAL A 1 77 ? -11.827 9.140 13.322 1.00 69.50 77 VAL A N 1
ATOM 619 C CA . VAL A 1 77 ? -10.369 9.134 13.398 1.00 69.50 77 VAL A CA 1
ATOM 620 C C . VAL A 1 77 ? -9.900 10.093 14.488 1.00 69.50 77 VAL A C 1
ATOM 622 O O . VAL A 1 77 ? -10.082 11.303 14.389 1.00 69.50 77 VAL A O 1
ATOM 625 N N . GLY A 1 78 ? -9.269 9.551 15.531 1.00 59.41 78 GLY A N 1
ATOM 626 C CA . GLY A 1 78 ? -8.791 10.341 16.669 1.00 59.41 78 GLY A CA 1
ATOM 627 C C . GLY A 1 78 ? -9.898 10.839 17.607 1.00 59.41 78 GLY A C 1
ATOM 628 O O . GLY A 1 78 ? -9.618 11.667 18.472 1.00 59.41 78 GLY A O 1
ATOM 629 N N . LEU A 1 79 ? -11.138 10.354 17.457 1.00 65.31 79 LEU A N 1
ATOM 630 C CA . LEU A 1 79 ? -12.222 10.619 18.403 1.00 65.31 79 LEU A CA 1
ATOM 631 C C . LEU A 1 79 ? -12.362 9.468 19.401 1.00 65.31 79 LEU A C 1
ATOM 633 O O . LEU A 1 79 ? -12.423 8.307 19.012 1.00 65.31 79 LEU A O 1
ATOM 637 N N . ASP A 1 80 ? -12.481 9.831 20.677 1.00 67.06 80 ASP A N 1
ATOM 638 C CA . ASP A 1 80 ? -12.777 8.916 21.779 1.00 67.06 80 ASP A CA 1
ATOM 639 C C . ASP A 1 80 ? -14.300 8.710 21.896 1.00 67.06 80 ASP A C 1
ATOM 641 O O . ASP A 1 80 ? -15.077 9.681 21.913 1.00 67.06 80 ASP A O 1
ATOM 645 N N . ALA A 1 81 ? -14.746 7.456 22.025 1.00 69.75 81 ALA A N 1
ATOM 646 C CA . ALA A 1 81 ? -16.156 7.147 22.258 1.00 69.75 81 ALA A CA 1
ATOM 647 C C . ALA A 1 81 ? -16.708 7.780 23.546 1.00 69.75 81 ALA A C 1
ATOM 649 O O . ALA A 1 81 ? -17.923 7.971 23.646 1.00 69.75 81 ALA A O 1
ATOM 650 N N . ALA A 1 82 ? -15.856 8.189 24.496 1.00 68.94 82 ALA A N 1
ATOM 651 C CA . ALA A 1 82 ? -16.246 8.940 25.690 1.00 68.94 82 ALA A CA 1
ATOM 652 C C . ALA A 1 82 ? -17.043 10.204 25.344 1.00 68.94 82 ALA A C 1
ATOM 654 O O . ALA A 1 82 ? -18.023 10.543 26.015 1.00 68.94 82 ALA A O 1
ATOM 655 N N . VAL A 1 83 ? -16.675 10.889 24.258 1.00 73.19 83 VAL A N 1
ATOM 656 C CA . VAL A 1 83 ? -17.358 12.108 23.804 1.00 73.19 83 VAL A CA 1
ATOM 657 C C . VAL A 1 83 ? -18.789 11.800 23.366 1.00 73.19 83 VAL A C 1
ATOM 659 O O . VAL A 1 83 ? -19.707 12.569 23.646 1.00 73.19 83 VAL A O 1
ATOM 662 N N . TYR A 1 84 ? -19.004 10.667 22.703 1.00 71.56 84 TYR A N 1
ATOM 663 C CA . TYR A 1 84 ? -20.322 10.266 22.220 1.00 71.56 84 TYR A CA 1
ATOM 664 C C . TYR A 1 84 ? -21.179 9.647 23.324 1.00 71.56 84 TYR A C 1
ATOM 666 O O . TYR A 1 84 ? -22.361 9.968 23.420 1.00 71.56 84 TYR A O 1
ATOM 674 N N . MET A 1 85 ? -20.581 8.851 24.211 1.00 69.00 85 MET A N 1
ATOM 675 C CA . MET A 1 85 ? -21.258 8.301 25.389 1.00 69.00 85 MET A CA 1
ATOM 676 C C . MET A 1 85 ? -21.725 9.413 26.335 1.00 69.00 85 MET A C 1
ATOM 678 O O . MET A 1 85 ? -22.873 9.409 26.764 1.00 69.00 85 MET A O 1
ATOM 682 N N . THR A 1 86 ? -20.899 10.433 26.588 1.00 72.56 86 THR A N 1
ATOM 683 C CA . THR A 1 86 ? -21.307 11.584 27.418 1.00 72.56 86 THR A CA 1
ATOM 684 C C . THR A 1 86 ? -22.355 12.474 26.747 1.00 72.56 86 THR A C 1
ATOM 686 O O . THR A 1 86 ? -23.146 13.109 27.446 1.00 72.56 86 THR A O 1
ATOM 689 N N . LYS A 1 87 ? -22.383 12.554 25.408 1.00 76.94 87 LYS A N 1
ATOM 690 C CA . LYS A 1 87 ? -23.474 13.214 24.670 1.00 76.94 87 LYS A CA 1
ATOM 691 C C . LYS A 1 87 ? -24.778 12.429 24.779 1.00 76.94 87 LYS A C 1
ATOM 693 O O . LYS A 1 87 ? -25.819 13.050 24.980 1.00 76.94 87 LYS A O 1
ATOM 698 N N . LEU A 1 88 ? -24.705 11.098 24.708 1.00 74.94 88 LEU A N 1
ATOM 699 C CA . LEU A 1 88 ? -25.842 10.201 24.907 1.00 74.94 88 LEU A CA 1
ATOM 700 C C . LEU A 1 88 ? -26.419 10.354 26.324 1.00 74.94 88 LEU A C 1
ATOM 702 O O . LEU A 1 88 ? -27.609 10.602 26.470 1.00 74.94 88 LEU A O 1
ATOM 706 N N . GLU A 1 89 ? -25.571 10.292 27.357 1.00 73.56 89 GLU A N 1
ATOM 707 C CA . GLU A 1 89 ? -25.973 10.461 28.766 1.00 73.56 89 GLU A CA 1
ATOM 708 C C . GLU A 1 89 ? -26.602 11.842 29.033 1.00 73.56 89 GLU A C 1
ATOM 710 O O . GLU A 1 89 ? -27.494 11.970 29.869 1.00 73.56 89 GLU A O 1
ATOM 715 N N . ARG A 1 90 ? -26.163 12.883 28.310 1.00 75.94 90 ARG A N 1
ATOM 716 C CA . ARG A 1 90 ? -26.681 14.256 28.437 1.00 75.94 90 ARG A CA 1
ATOM 717 C C . ARG A 1 90 ? -27.831 14.596 27.482 1.00 75.94 90 ARG A C 1
ATOM 719 O O . ARG A 1 90 ? -28.216 15.763 27.434 1.00 75.94 90 ARG A O 1
ATOM 726 N N . ASN A 1 91 ? -28.372 13.631 26.731 1.00 74.38 91 ASN A N 1
ATOM 727 C CA . ASN A 1 91 ? -29.405 13.856 25.706 1.00 74.38 91 ASN A CA 1
ATOM 728 C C . ASN A 1 91 ? -29.056 15.003 24.728 1.00 74.38 91 ASN A C 1
ATOM 730 O O . ASN A 1 91 ? -29.918 15.785 24.326 1.00 74.38 91 ASN A O 1
ATOM 7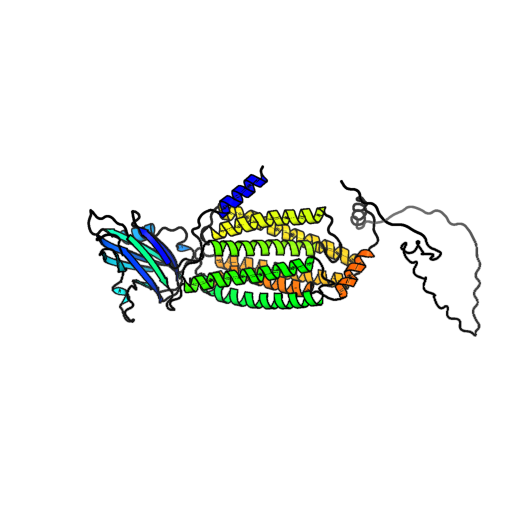34 N N . MET A 1 92 ? -27.777 15.135 24.363 1.00 72.56 92 MET A N 1
ATOM 735 C CA . MET A 1 92 ? -27.312 16.134 23.397 1.00 72.56 92 MET A CA 1
ATOM 736 C C . MET A 1 92 ? -27.458 15.627 21.959 1.00 72.56 92 MET A C 1
ATOM 738 O O . MET A 1 92 ? -27.402 14.426 21.696 1.00 72.56 92 MET A O 1
ATOM 742 N N . SER A 1 93 ? -27.601 16.552 21.005 1.00 71.25 93 SER A N 1
ATOM 743 C CA . SER A 1 93 ? -27.674 16.207 19.587 1.00 71.25 93 SER A CA 1
ATOM 744 C C . SER A 1 93 ? -26.354 15.622 19.075 1.00 71.25 93 SER A C 1
ATOM 746 O O . SER A 1 93 ? -25.254 16.126 19.337 1.00 71.25 93 SER A O 1
ATOM 748 N N . PHE A 1 94 ? -26.478 14.537 18.316 1.00 70.06 94 PHE A N 1
ATOM 749 C CA . PHE A 1 94 ? -25.380 13.969 17.549 1.00 70.06 94 PHE A CA 1
ATOM 750 C C . PHE A 1 94 ? -25.152 14.792 16.267 1.00 70.06 94 PHE A C 1
ATOM 752 O O . PHE A 1 94 ? -26.056 15.512 15.832 1.00 70.06 94 PHE A O 1
ATOM 759 N N . PRO A 1 95 ? -23.950 14.742 15.668 1.00 69.62 95 PRO A N 1
ATOM 760 C CA . PRO A 1 95 ? -23.689 15.402 14.392 1.00 69.62 95 PRO A CA 1
ATOM 761 C C . PRO A 1 95 ? -24.705 15.005 13.308 1.00 69.62 95 PRO A C 1
ATOM 763 O O . PRO A 1 95 ? -25.240 13.899 13.305 1.00 69.62 95 PRO A O 1
ATOM 766 N N . GLN A 1 96 ? -24.929 15.905 12.349 1.00 61.06 96 GLN A N 1
ATOM 767 C CA . GLN A 1 96 ? -26.007 15.833 11.349 1.00 61.06 96 GLN A CA 1
ATOM 768 C C . GLN A 1 96 ? -25.933 14.621 10.386 1.00 61.06 96 GLN A C 1
ATOM 770 O O . GLN A 1 96 ? -26.871 14.397 9.630 1.00 61.06 96 GLN A O 1
ATOM 775 N N . TYR A 1 97 ? -24.857 13.825 10.449 1.00 69.94 97 TYR A N 1
ATOM 776 C CA . TYR A 1 97 ? -24.580 12.657 9.597 1.00 69.94 97 TYR A CA 1
ATOM 777 C C . TYR A 1 97 ? -24.317 11.375 10.394 1.00 69.94 97 TYR A C 1
ATOM 779 O O . TYR A 1 97 ? -23.680 10.457 9.894 1.00 69.94 97 TYR A O 1
ATOM 787 N N . THR A 1 98 ? -24.749 11.311 11.653 1.00 79.44 98 THR A N 1
ATOM 788 C CA . THR A 1 98 ? -24.580 10.101 12.465 1.00 79.44 98 THR A CA 1
ATOM 789 C C . THR A 1 98 ? -25.907 9.501 12.847 1.00 79.44 98 THR A C 1
ATOM 791 O O . THR A 1 98 ? -26.789 10.190 13.358 1.00 79.44 98 THR A O 1
ATOM 794 N N . SER A 1 99 ? -26.005 8.195 12.662 1.00 82.94 99 SER A N 1
ATOM 795 C CA . SER A 1 99 ? -27.073 7.384 13.220 1.00 82.94 99 SER A CA 1
ATOM 796 C C . SER A 1 99 ? -26.492 6.523 14.338 1.00 82.94 99 SER A C 1
ATOM 798 O O . SER A 1 99 ? -25.306 6.192 14.328 1.00 82.94 99 SER A O 1
ATOM 800 N N . PHE A 1 100 ? -27.286 6.192 15.353 1.00 86.56 100 PHE A N 1
ATOM 801 C CA . PHE A 1 100 ? -26.793 5.379 16.459 1.00 86.56 100 PHE A CA 1
ATOM 802 C C . PHE A 1 100 ? -27.843 4.393 16.956 1.00 86.56 100 PHE A C 1
ATOM 804 O O . PHE A 1 100 ? -29.047 4.630 16.868 1.00 86.56 100 PHE A O 1
ATOM 811 N N . LYS A 1 101 ? -27.358 3.288 17.517 1.00 87.44 101 LYS A N 1
ATOM 812 C CA . LYS A 1 101 ? -28.132 2.366 18.344 1.00 87.44 101 LYS A CA 1
ATOM 813 C C . LYS A 1 101 ? -27.436 2.242 19.687 1.00 87.44 101 LYS A C 1
ATOM 815 O O . LYS A 1 101 ? -26.210 2.173 19.745 1.00 87.44 101 LYS A O 1
ATOM 820 N N . SER A 1 102 ? -28.211 2.201 20.755 1.00 87.12 102 SER A N 1
ATOM 821 C CA . SER A 1 102 ? -27.700 1.979 22.101 1.00 87.12 102 SER A CA 1
ATOM 822 C C . SER A 1 102 ? -28.564 0.973 22.836 1.00 87.12 102 SER A C 1
ATOM 824 O O . SER A 1 102 ? -29.711 0.710 22.466 1.00 87.12 102 SER A O 1
ATOM 826 N N . GLY A 1 103 ? -28.000 0.403 23.890 1.00 84.06 103 GLY A N 1
ATOM 827 C CA . GLY A 1 103 ? -28.719 -0.518 24.745 1.00 84.06 103 GLY A CA 1
ATOM 828 C C . GLY A 1 103 ? -28.016 -0.738 26.069 1.00 84.06 103 GLY A C 1
ATOM 829 O O . GLY A 1 103 ? -26.894 -0.285 26.306 1.00 84.06 103 GLY A O 1
ATOM 830 N N . PHE A 1 104 ? -28.722 -1.447 26.938 1.00 83.50 104 PHE A N 1
ATOM 831 C CA . PHE A 1 104 ? -28.271 -1.797 28.270 1.00 83.50 104 PHE A CA 1
ATOM 832 C C . PHE A 1 104 ? -28.541 -3.277 28.516 1.00 83.50 104 PHE A C 1
ATOM 834 O O . PHE A 1 104 ? -29.602 -3.782 28.147 1.00 83.50 104 PHE A O 1
ATOM 841 N N . ALA A 1 105 ? -27.587 -3.956 29.143 1.00 83.19 105 ALA A N 1
ATOM 842 C CA . ALA A 1 105 ? -27.706 -5.342 29.555 1.00 83.19 105 ALA A CA 1
ATOM 843 C C . ALA A 1 105 ? -27.143 -5.507 30.970 1.00 83.19 105 ALA A C 1
ATOM 845 O O . ALA A 1 105 ? -26.024 -5.083 31.260 1.00 83.19 105 ALA A O 1
ATOM 846 N N . ALA A 1 106 ? -27.923 -6.130 31.851 1.00 82.06 106 ALA A N 1
ATOM 847 C CA . ALA A 1 106 ? -27.456 -6.561 33.161 1.00 82.06 106 ALA A CA 1
ATOM 848 C C . ALA A 1 106 ? -26.971 -8.010 33.054 1.00 82.06 106 ALA A C 1
ATOM 850 O O . ALA A 1 106 ? -27.693 -8.865 32.544 1.00 82.06 106 ALA A O 1
ATOM 851 N N . VAL A 1 107 ? -25.755 -8.272 33.523 1.00 83.25 107 VAL A N 1
ATOM 852 C CA . VAL A 1 107 ? -25.088 -9.571 33.420 1.00 83.25 107 VAL A CA 1
ATOM 853 C C . VAL A 1 107 ? -24.680 -10.002 34.828 1.00 83.25 107 VAL A C 1
ATOM 855 O O . VAL A 1 107 ? -24.058 -9.243 35.573 1.00 83.25 107 VAL A O 1
ATOM 858 N N . GLN A 1 108 ? -25.087 -11.207 35.221 1.00 83.44 108 GLN A N 1
ATOM 859 C CA . GLN A 1 108 ? -24.784 -11.774 36.536 1.00 83.44 108 GLN A CA 1
ATOM 860 C C . GLN A 1 108 ? -23.589 -12.704 36.394 1.00 83.44 108 GLN A C 1
ATOM 862 O O . GLN A 1 108 ? -23.773 -13.854 36.011 1.00 83.44 108 GLN A O 1
ATOM 867 N N . CYS A 1 109 ? -22.377 -12.223 36.663 1.00 79.75 109 CYS A N 1
ATOM 868 C CA . CYS A 1 109 ? -21.178 -13.042 36.536 1.00 79.75 109 CYS A CA 1
ATOM 869 C C . CYS A 1 109 ? -21.167 -14.161 37.577 1.00 79.75 109 CYS A C 1
ATOM 871 O O . CYS A 1 109 ? -21.149 -13.885 38.775 1.00 79.75 109 CYS A O 1
ATOM 873 N N . ASN A 1 110 ? -21.067 -15.397 37.090 1.00 81.44 110 ASN A N 1
ATOM 874 C CA . ASN A 1 110 ? -20.668 -16.551 37.886 1.00 81.44 110 ASN A CA 1
ATOM 875 C C . ASN A 1 110 ? -19.196 -16.875 37.585 1.00 81.44 110 ASN A C 1
ATOM 877 O O . ASN A 1 110 ? -18.773 -16.814 36.423 1.00 81.44 110 ASN A O 1
ATOM 881 N N . GLN A 1 111 ? -18.428 -17.243 38.607 1.00 75.56 111 GLN A N 1
ATOM 882 C CA . GLN A 1 111 ? -17.000 -17.550 38.533 1.00 75.56 111 GLN A CA 1
ATOM 883 C C . GLN A 1 111 ? -16.665 -18.464 37.356 1.00 75.56 111 GLN A C 1
ATOM 885 O O . GLN A 1 111 ? -17.274 -19.521 37.177 1.00 75.56 111 GLN A O 1
ATOM 890 N N . SER A 1 112 ? -15.645 -18.083 36.581 1.00 76.25 112 SER A N 1
ATOM 891 C CA . SER A 1 112 ? -15.080 -18.869 35.473 1.00 76.25 112 SER A CA 1
ATOM 892 C C . SER A 1 112 ? -16.051 -19.203 34.331 1.00 76.25 112 SER A C 1
ATOM 894 O O . SER A 1 112 ? -15.783 -20.098 33.529 1.00 76.25 112 SER A O 1
ATOM 896 N N . THR A 1 113 ? -17.168 -18.477 34.213 1.00 77.19 113 THR A N 1
ATOM 897 C CA . THR A 1 113 ? -18.118 -18.641 33.102 1.00 77.19 113 THR A CA 1
ATOM 898 C C . THR A 1 113 ? -18.000 -17.512 32.081 1.00 77.19 113 THR A C 1
ATOM 900 O O . THR A 1 113 ? -17.821 -16.345 32.429 1.00 77.19 113 THR A O 1
ATOM 903 N N . THR A 1 114 ? -18.110 -17.859 30.796 1.00 79.25 114 THR A N 1
ATOM 904 C CA . THR A 1 114 ? -18.273 -16.885 29.710 1.00 79.25 114 THR A CA 1
ATOM 905 C C . THR A 1 114 ? -19.745 -16.533 29.568 1.00 79.25 114 THR A C 1
ATOM 907 O O . THR A 1 114 ? -20.563 -17.423 29.326 1.00 79.25 114 THR A O 1
ATOM 910 N N . GLN A 1 115 ? -20.080 -15.251 29.662 1.00 81.56 115 GLN A N 1
ATOM 911 C CA . GLN A 1 115 ? -21.439 -14.766 29.445 1.00 81.56 115 GLN A CA 1
ATOM 912 C C . GLN A 1 115 ? -21.540 -13.966 28.157 1.00 81.56 115 GLN A C 1
ATOM 914 O O . GLN A 1 115 ? -20.656 -13.181 27.807 1.00 81.56 115 GLN A O 1
ATOM 919 N N . PHE A 1 116 ? -22.640 -14.193 27.449 1.00 80.88 116 PHE A N 1
ATOM 920 C CA . PHE A 1 116 ? -22.973 -13.490 26.225 1.00 80.88 116 PHE A CA 1
ATOM 921 C C . PHE A 1 116 ? -23.850 -12.287 26.551 1.00 80.88 116 PHE A C 1
ATOM 923 O O . PHE A 1 116 ? -24.815 -12.402 27.307 1.00 80.88 116 PHE A O 1
ATOM 930 N N . VAL A 1 117 ? -23.518 -11.134 25.974 1.00 79.56 117 VAL A N 1
ATOM 931 C CA . VAL A 1 117 ? -24.344 -9.933 26.110 1.00 79.56 117 VAL A CA 1
ATOM 932 C C . VAL A 1 117 ? -25.307 -9.880 24.931 1.00 79.56 117 VAL A C 1
ATOM 934 O O . VAL A 1 117 ? -24.901 -9.617 23.802 1.00 79.56 117 VAL A O 1
ATOM 937 N N . GLU A 1 118 ? -26.586 -10.132 25.190 1.00 77.00 118 GLU A N 1
ATOM 938 C CA . GLU A 1 118 ? -27.634 -10.119 24.167 1.00 77.00 118 GLU A CA 1
ATOM 939 C C . GLU A 1 118 ? -28.525 -8.882 24.313 1.00 77.00 118 GLU A C 1
ATOM 941 O O . GLU A 1 118 ? -28.864 -8.464 25.422 1.00 77.00 118 GLU A O 1
ATOM 946 N N . SER A 1 119 ? -28.932 -8.289 23.186 1.00 67.19 119 SER A N 1
ATOM 947 C CA . SER A 1 119 ? -29.961 -7.244 23.183 1.00 67.19 119 SER A CA 1
ATOM 948 C C . SER A 1 119 ? -31.311 -7.829 22.786 1.00 67.19 119 SER A C 1
ATOM 950 O O . SER A 1 119 ? -31.441 -8.455 21.734 1.00 67.19 119 SER A O 1
ATOM 952 N N . ALA A 1 120 ? -32.357 -7.511 23.555 1.00 53.31 120 ALA A N 1
ATOM 953 C CA . ALA A 1 120 ? -33.743 -7.867 23.236 1.00 53.31 120 ALA A CA 1
ATOM 954 C C . ALA A 1 120 ? -34.199 -7.368 21.845 1.00 53.31 120 ALA A C 1
ATOM 956 O O . ALA A 1 120 ? -35.106 -7.935 21.239 1.00 53.31 120 ALA A O 1
ATOM 957 N N . SER A 1 121 ? -33.549 -6.327 21.311 1.00 51.31 121 SER A N 1
ATOM 958 C CA . SER A 1 121 ? -33.866 -5.735 20.005 1.00 51.31 121 SER A CA 1
ATOM 959 C C . SER A 1 121 ? -33.320 -6.519 18.796 1.00 51.31 121 SER A C 1
ATOM 961 O O . SER A 1 121 ? -33.797 -6.319 17.679 1.00 51.31 121 SER A O 1
ATOM 963 N N . ALA A 1 122 ? -32.376 -7.451 18.993 1.00 49.41 122 ALA A N 1
ATOM 964 C CA . ALA A 1 122 ? -31.801 -8.276 17.921 1.00 49.41 122 ALA A CA 1
ATOM 965 C C . ALA A 1 122 ? -32.696 -9.468 17.502 1.00 49.41 122 ALA A C 1
ATOM 967 O O . ALA A 1 122 ? -32.427 -10.121 16.492 1.00 49.41 122 ALA A O 1
ATOM 968 N N . ILE A 1 123 ? -33.775 -9.725 18.255 1.00 50.09 123 ILE A N 1
ATOM 969 C CA . ILE A 1 123 ? -34.651 -10.908 18.155 1.00 50.09 123 ILE A CA 1
ATOM 970 C C . ILE A 1 123 ? -35.819 -10.694 17.165 1.00 50.09 123 ILE A C 1
ATOM 972 O O . ILE A 1 123 ? -36.524 -11.635 16.802 1.00 50.09 123 ILE A O 1
ATOM 976 N N . ALA A 1 124 ? -36.030 -9.472 16.662 1.00 43.19 124 ALA A N 1
ATOM 977 C CA . ALA A 1 124 ? -37.143 -9.171 15.762 1.00 43.19 124 ALA A CA 1
ATOM 978 C C . ALA A 1 124 ? -36.930 -9.753 14.342 1.00 43.19 124 ALA A C 1
ATOM 980 O O . ALA A 1 124 ? -36.399 -9.092 13.451 1.00 43.19 124 ALA A O 1
ATOM 981 N N . GLY A 1 125 ? -37.373 -10.999 14.125 1.00 48.09 125 GLY A N 1
ATOM 982 C CA . GLY A 1 125 ? -37.670 -11.561 12.797 1.00 48.09 125 GLY A CA 1
ATOM 983 C C . GLY A 1 125 ? -36.583 -12.400 12.107 1.00 48.09 125 GLY A C 1
ATOM 984 O O . GLY A 1 125 ? -36.749 -12.731 10.936 1.00 48.09 125 GLY A O 1
ATOM 985 N N . LYS A 1 126 ? -35.488 -12.771 12.785 1.00 54.41 126 LYS A N 1
ATOM 986 C CA . LYS A 1 126 ? -34.439 -13.678 12.259 1.00 54.41 126 LYS A CA 1
ATOM 987 C C . LYS A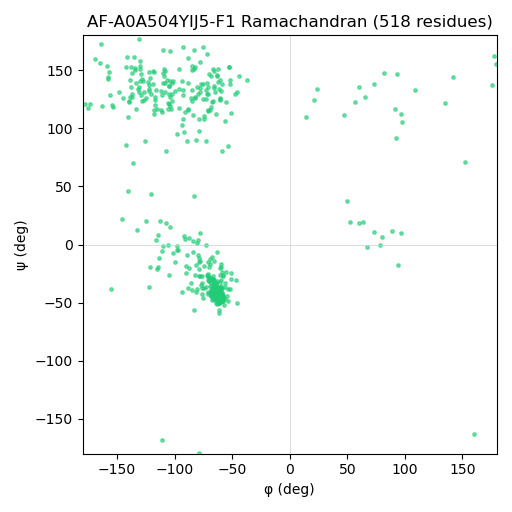 1 126 ? -34.128 -14.795 13.276 1.00 54.41 126 LYS A C 1
ATOM 989 O O . LYS A 1 126 ? -34.434 -14.603 14.452 1.00 54.41 126 LYS A O 1
ATOM 994 N N . PRO A 1 127 ? -33.561 -15.951 12.863 1.00 55.38 127 PRO A N 1
ATOM 995 C CA . PRO A 1 127 ? -33.228 -17.043 13.783 1.00 55.38 127 PRO A CA 1
ATOM 996 C C . PRO A 1 127 ? -32.386 -16.549 14.965 1.00 55.38 127 PRO A C 1
ATOM 998 O O . PRO A 1 127 ? -31.490 -15.722 14.785 1.00 55.38 127 PRO A O 1
ATOM 1001 N N . HIS A 1 128 ? -32.705 -17.042 16.164 1.00 57.81 128 HIS A N 1
ATOM 1002 C CA . HIS A 1 128 ? -31.992 -16.721 17.397 1.00 57.81 128 HIS A CA 1
ATOM 1003 C C . HIS A 1 128 ? -30.553 -17.239 17.295 1.00 57.81 128 HIS A C 1
ATOM 1005 O O . HIS A 1 128 ? -30.325 -18.447 17.227 1.00 57.81 128 HIS A O 1
ATOM 1011 N N . VAL A 1 129 ? -29.598 -16.312 17.234 1.00 63.72 129 VAL A N 1
ATOM 1012 C CA . VAL A 1 129 ? -28.166 -16.608 17.284 1.00 63.72 129 VAL A CA 1
ATOM 1013 C C . VAL A 1 129 ? -27.682 -16.186 18.671 1.00 63.72 129 VAL A C 1
ATOM 1015 O O . VAL A 1 129 ? -27.776 -14.994 18.981 1.00 63.72 129 VAL A O 1
ATOM 1018 N N . PRO A 1 130 ? -27.205 -17.121 19.509 1.00 65.94 130 PRO A N 1
ATOM 1019 C CA . PRO A 1 130 ? -26.755 -16.793 20.856 1.00 65.94 130 PRO A CA 1
ATOM 1020 C C . PRO A 1 130 ? -25.583 -15.803 20.806 1.00 65.94 130 PRO A C 1
ATOM 1022 O O . PRO A 1 130 ? -24.645 -15.965 20.023 1.00 65.94 130 PRO A O 1
ATOM 1025 N N . GLY A 1 131 ? -25.655 -14.761 21.632 1.00 71.75 131 GLY A N 1
ATOM 1026 C CA . GLY A 1 131 ? -24.636 -13.718 21.768 1.00 71.75 131 GLY A CA 1
ATOM 1027 C C . GLY A 1 131 ? -24.621 -12.606 20.725 1.00 71.75 131 GLY A C 1
ATOM 1028 O O . GLY A 1 131 ? -23.713 -11.773 20.759 1.00 71.75 131 GLY A O 1
ATOM 1029 N N . LEU A 1 132 ? -25.603 -12.557 19.821 1.00 81.56 132 LEU A N 1
ATOM 1030 C CA . LEU A 1 132 ? -25.757 -11.434 18.899 1.00 81.56 132 LEU A CA 1
ATOM 1031 C C . LEU A 1 132 ? -26.230 -10.184 19.657 1.00 81.56 132 LEU A C 1
ATOM 1033 O O . LEU A 1 132 ? -27.352 -10.136 20.166 1.00 81.56 132 LEU A O 1
ATOM 1037 N N . LEU A 1 133 ? -25.399 -9.142 19.680 1.00 84.00 133 LEU A N 1
ATOM 1038 C CA . LEU A 1 133 ? -25.741 -7.881 20.333 1.00 84.00 133 LEU A CA 1
ATOM 1039 C C . LEU A 1 133 ? -26.586 -6.990 19.420 1.00 84.00 133 LEU A C 1
ATOM 1041 O O . LEU A 1 133 ? -27.664 -6.538 19.798 1.00 84.00 133 LEU A O 1
ATOM 1045 N N . VAL A 1 134 ? -26.076 -6.695 18.223 1.00 85.88 134 VAL A N 1
ATOM 1046 C CA . VAL A 1 134 ? -26.691 -5.743 17.294 1.00 85.88 134 VAL A CA 1
ATOM 1047 C C . VAL A 1 134 ? -26.239 -6.017 15.862 1.00 85.88 134 VAL A C 1
ATOM 1049 O O . VAL A 1 134 ? -25.114 -6.456 15.626 1.00 85.88 134 VAL A O 1
ATOM 1052 N N . ARG A 1 135 ? -27.128 -5.724 14.906 1.00 87.31 135 ARG A N 1
ATOM 1053 C CA . ARG A 1 135 ? -26.808 -5.689 13.475 1.00 87.31 135 ARG A CA 1
ATOM 1054 C C . ARG A 1 135 ? -26.652 -4.267 12.962 1.00 87.31 135 ARG A C 1
ATOM 1056 O O . ARG A 1 135 ? -27.473 -3.392 13.287 1.00 87.31 135 ARG A O 1
ATOM 1063 N N . THR A 1 136 ? -25.647 -4.074 12.117 1.00 88.00 136 THR A N 1
ATOM 1064 C CA . THR A 1 136 ? -25.442 -2.847 11.343 1.00 88.00 136 THR A CA 1
ATOM 1065 C C . THR A 1 136 ? -26.607 -2.632 10.372 1.00 88.00 136 THR A C 1
ATOM 1067 O O . THR A 1 136 ? -27.228 -3.584 9.891 1.00 88.00 136 THR A O 1
ATOM 1070 N N . TRP A 1 137 ? -26.962 -1.371 10.129 1.00 88.00 137 TRP A N 1
ATOM 1071 C CA . TRP A 1 137 ? -28.149 -0.995 9.347 1.00 88.00 137 TRP A CA 1
ATOM 1072 C C . TRP A 1 137 ? -27.813 -0.288 8.032 1.00 88.00 137 TRP A C 1
ATOM 1074 O O . TRP A 1 137 ? -28.639 -0.303 7.128 1.00 88.00 137 TRP A O 1
ATOM 1084 N N . GLU A 1 138 ? -26.604 0.257 7.900 1.00 88.06 138 GLU A N 1
ATOM 1085 C CA . GLU A 1 138 ? -26.100 0.919 6.690 1.00 88.06 138 GLU A CA 1
ATOM 1086 C C . GLU A 1 138 ? -24.621 0.589 6.448 1.00 88.06 138 GLU A C 1
ATOM 1088 O O . GLU A 1 138 ? -23.915 0.181 7.369 1.00 88.06 138 GLU A O 1
ATOM 1093 N N . ASP A 1 139 ? -24.122 0.780 5.230 1.00 88.00 139 ASP A N 1
ATOM 1094 C CA . ASP A 1 139 ? -22.686 0.668 4.965 1.00 88.00 139 ASP A CA 1
ATOM 1095 C C . ASP A 1 139 ? -21.968 1.935 5.456 1.00 88.00 139 ASP A C 1
ATOM 1097 O O . ASP A 1 139 ? -22.442 3.052 5.235 1.00 88.00 139 ASP A O 1
ATOM 1101 N N . GLY A 1 140 ? -20.807 1.796 6.094 1.00 87.69 140 GLY A N 1
ATOM 1102 C CA . GLY A 1 140 ? -20.019 2.964 6.483 1.00 87.69 140 GLY A CA 1
ATOM 1103 C C . GLY A 1 140 ? -19.009 2.705 7.587 1.00 87.69 140 GLY A C 1
ATOM 1104 O O . GLY A 1 140 ? -18.647 1.566 7.890 1.00 87.69 140 GLY A O 1
ATOM 1105 N N . ALA A 1 141 ? -18.545 3.796 8.188 1.00 87.69 141 ALA A N 1
ATOM 1106 C CA . ALA A 1 141 ? -17.697 3.738 9.364 1.00 87.69 141 ALA A CA 1
ATOM 1107 C C . ALA A 1 141 ? -18.556 3.519 10.602 1.00 87.69 141 ALA A C 1
ATOM 1109 O O . ALA A 1 141 ? -19.577 4.187 10.781 1.00 87.69 141 ALA A O 1
ATOM 1110 N N . TYR A 1 142 ? -18.117 2.615 11.466 1.00 88.06 142 TYR A N 1
ATOM 1111 C CA . TYR A 1 142 ? -18.757 2.357 12.739 1.00 88.06 142 TYR A CA 1
ATOM 1112 C C . TYR A 1 142 ? -17.772 2.568 13.880 1.00 88.06 142 TYR A C 1
ATOM 1114 O O . TYR A 1 142 ? -16.623 2.125 13.833 1.00 88.06 142 TYR A O 1
ATOM 1122 N N . MET A 1 143 ? -18.261 3.217 14.929 1.00 87.81 143 MET A N 1
ATOM 1123 C CA . MET A 1 143 ? -17.587 3.313 16.212 1.00 87.81 143 MET A CA 1
ATOM 1124 C C . MET A 1 143 ? -18.458 2.635 17.259 1.00 87.81 143 MET A C 1
ATOM 1126 O O . MET A 1 143 ? -19.607 3.021 17.487 1.00 87.81 143 MET A O 1
ATOM 1130 N N . PHE A 1 144 ? -17.901 1.611 17.887 1.00 88.38 144 PHE A N 1
ATOM 1131 C CA . PHE A 1 144 ? -18.523 0.880 18.969 1.00 88.38 144 PHE A CA 1
ATOM 1132 C C . PHE A 1 144 ? -17.867 1.281 20.285 1.00 88.38 144 PHE A C 1
ATOM 1134 O O . PHE A 1 144 ? -16.661 1.133 20.450 1.00 88.38 144 PHE A O 1
ATOM 1141 N N . GLY A 1 145 ? -18.662 1.799 21.212 1.00 88.00 145 GLY A N 1
ATOM 1142 C CA . GLY A 1 145 ? -18.247 2.082 22.576 1.00 88.00 145 GLY A CA 1
ATOM 1143 C C . GLY A 1 145 ? -19.075 1.260 23.547 1.00 88.00 145 GLY A C 1
ATOM 1144 O O . GLY A 1 145 ? -20.293 1.159 23.397 1.00 88.00 145 GLY A O 1
ATOM 1145 N N . PHE A 1 146 ? -18.444 0.700 24.571 1.00 86.88 146 PHE A N 1
ATOM 1146 C CA . PHE A 1 146 ? -19.179 0.092 25.673 1.00 86.88 146 PHE A CA 1
ATOM 1147 C C . PHE A 1 146 ? -18.566 0.466 27.013 1.00 86.88 146 PHE A C 1
ATOM 1149 O O . PHE A 1 146 ? -17.359 0.681 27.137 1.00 86.88 146 PHE A O 1
ATOM 1156 N N . LYS A 1 147 ? -19.439 0.575 28.011 1.00 86.00 147 LYS A N 1
ATOM 1157 C CA . LYS A 1 147 ? -19.110 0.964 29.371 1.00 86.00 147 LYS A CA 1
ATOM 1158 C C . LYS A 1 147 ? -19.632 -0.081 30.344 1.00 86.00 147 LYS A C 1
ATOM 1160 O O . LYS A 1 147 ? -20.830 -0.374 30.352 1.00 86.00 147 LYS A O 1
ATOM 1165 N N . VAL A 1 148 ? -18.732 -0.615 31.164 1.00 85.88 148 VAL A N 1
ATOM 1166 C CA . VAL A 1 148 ? -19.038 -1.610 32.199 1.00 85.88 148 VAL A CA 1
ATOM 1167 C C . VAL A 1 148 ? -19.031 -0.930 33.562 1.00 85.88 148 VAL A C 1
ATOM 1169 O O . VAL A 1 148 ? -18.070 -0.252 33.924 1.00 85.88 148 VAL A O 1
ATOM 1172 N N . GLN A 1 149 ? -20.112 -1.090 34.319 1.00 85.44 149 GLN A N 1
ATOM 1173 C CA . GLN A 1 149 ? -20.257 -0.553 35.669 1.00 85.44 149 GLN A CA 1
ATOM 1174 C C . GLN A 1 149 ? -20.729 -1.650 36.621 1.00 85.44 149 GLN A C 1
ATOM 1176 O O . GLN A 1 149 ? -21.589 -2.459 36.270 1.00 85.44 149 GLN A O 1
ATOM 1181 N N . CYS A 1 150 ? -20.200 -1.659 37.839 1.00 83.81 150 CYS A N 1
ATOM 1182 C CA . CYS A 1 150 ? -20.695 -2.517 38.908 1.00 83.81 150 CYS A CA 1
ATOM 1183 C C . CYS A 1 150 ? -22.118 -2.104 39.299 1.00 83.81 150 CYS A C 1
ATOM 1185 O O . CYS A 1 150 ? -22.396 -0.917 39.469 1.00 83.81 150 CYS A O 1
ATOM 1187 N N . ALA A 1 151 ? -23.008 -3.078 39.483 1.00 79.25 151 ALA A N 1
ATOM 1188 C CA . ALA A 1 151 ? -24.342 -2.811 40.017 1.00 79.25 151 ALA A CA 1
ATOM 1189 C C . ALA A 1 151 ? -24.315 -2.530 41.535 1.00 79.25 151 ALA A C 1
ATOM 1191 O O . ALA A 1 151 ? -25.252 -1.940 42.067 1.00 79.25 151 ALA A O 1
ATOM 1192 N N . GLN A 1 152 ? -23.237 -2.926 42.225 1.00 77.38 152 GLN A N 1
ATOM 1193 C CA . GLN A 1 152 ? -23.005 -2.697 43.654 1.00 77.38 152 GLN A CA 1
ATOM 1194 C C . GLN A 1 152 ? -21.741 -1.844 43.893 1.00 77.38 152 GLN A C 1
ATOM 1196 O O . GLN A 1 152 ? -20.796 -1.933 43.107 1.00 77.38 152 GLN A O 1
ATOM 1201 N N . PRO A 1 153 ? -21.700 -1.028 44.967 1.00 69.38 153 PRO A N 1
ATOM 1202 C CA . PRO A 1 153 ? -20.607 -0.084 45.231 1.00 69.38 153 PRO A CA 1
ATOM 1203 C C . PRO A 1 153 ? -19.274 -0.734 45.651 1.00 69.38 153 PRO A C 1
ATOM 1205 O O . PRO A 1 153 ? -18.226 -0.146 45.407 1.00 69.38 153 PRO A O 1
ATOM 1208 N N . GLU A 1 154 ? -19.287 -1.938 46.233 1.00 69.19 154 GLU A N 1
ATOM 1209 C CA . GLU A 1 154 ? -18.087 -2.717 46.586 1.00 69.19 154 GLU A CA 1
ATOM 1210 C C . GLU A 1 154 ? -17.937 -3.912 45.639 1.00 69.19 154 GLU A C 1
ATOM 1212 O O . GLU A 1 154 ? -18.334 -5.032 45.949 1.00 69.19 154 GLU A O 1
ATOM 1217 N N . CYS A 1 155 ? -17.399 -3.677 44.446 1.00 72.81 155 CYS A N 1
ATOM 1218 C CA . CYS A 1 155 ? -17.183 -4.736 43.468 1.00 72.81 155 CYS A CA 1
ATOM 1219 C C . CYS A 1 155 ? -15.828 -4.556 42.788 1.00 72.81 155 CYS A C 1
ATOM 1221 O O . CYS A 1 155 ? -15.532 -3.486 42.256 1.00 72.81 155 CYS A O 1
ATOM 1223 N N . ASP A 1 156 ? -15.023 -5.616 42.806 1.00 74.44 156 ASP A N 1
ATOM 1224 C CA . ASP A 1 156 ? -13.720 -5.668 42.149 1.00 74.44 156 ASP A CA 1
ATOM 1225 C C . ASP A 1 156 ? -13.900 -6.143 40.703 1.00 74.44 156 ASP A C 1
ATOM 1227 O O . ASP A 1 156 ? -14.385 -7.251 40.458 1.00 74.44 156 ASP A O 1
ATOM 1231 N N . LEU A 1 157 ? -13.580 -5.274 39.745 1.00 77.00 157 LEU A N 1
ATOM 1232 C CA . LEU A 1 157 ? -13.835 -5.515 38.330 1.00 77.00 157 LEU A CA 1
ATOM 1233 C C . LEU A 1 157 ? -12.594 -6.168 37.708 1.00 77.00 157 LEU A C 1
ATOM 1235 O O . LEU A 1 157 ? -11.650 -5.471 37.359 1.00 77.00 157 LEU A O 1
ATOM 1239 N N . ASP A 1 158 ? -12.596 -7.499 37.598 1.00 83.94 158 ASP A N 1
ATOM 1240 C CA . ASP A 1 158 ? -11.548 -8.280 36.921 1.00 83.94 158 ASP A CA 1
ATOM 1241 C C . ASP A 1 158 ? -12.179 -9.179 35.849 1.00 83.94 158 ASP A C 1
ATOM 1243 O O . ASP A 1 158 ? -12.625 -10.308 36.100 1.00 83.94 158 ASP A O 1
ATOM 1247 N N . LEU A 1 159 ? -12.298 -8.619 34.645 1.00 86.00 159 LEU A N 1
ATOM 1248 C CA . LEU A 1 159 ? -13.053 -9.199 33.536 1.00 86.00 159 LEU A CA 1
ATOM 1249 C C . LEU A 1 159 ? -12.205 -9.195 32.265 1.00 86.00 159 LEU A C 1
ATOM 1251 O O . LEU A 1 159 ? -11.613 -8.172 31.922 1.00 86.00 159 LEU A O 1
ATOM 1255 N N . ASP A 1 160 ? -12.216 -10.301 31.529 1.00 87.38 160 ASP A N 1
ATOM 1256 C CA . ASP A 1 160 ? -11.692 -10.343 30.164 1.00 87.38 160 ASP A CA 1
ATOM 1257 C C . ASP A 1 160 ? -12.866 -10.164 29.195 1.00 87.38 160 ASP A C 1
ATOM 1259 O O . ASP A 1 160 ? -13.813 -10.954 29.183 1.00 87.38 160 ASP A O 1
ATOM 1263 N N . VAL A 1 161 ? -12.839 -9.088 28.407 1.00 87.31 161 VAL A N 1
ATOM 1264 C CA . VAL A 1 161 ? -13.879 -8.789 27.418 1.00 87.31 161 VAL A CA 1
ATOM 1265 C C . VAL A 1 161 ? -13.363 -9.087 26.022 1.00 87.31 161 VAL A C 1
ATOM 1267 O O . VAL A 1 161 ? -12.297 -8.615 25.627 1.00 87.31 161 VAL A O 1
ATOM 1270 N N . HIS A 1 162 ? -14.170 -9.844 25.287 1.00 89.06 162 HIS A N 1
ATOM 1271 C CA . HIS A 1 162 ? -13.931 -10.249 23.917 1.00 89.06 162 HIS A CA 1
ATOM 1272 C C . HIS A 1 162 ? -15.038 -9.688 23.024 1.00 89.06 162 HIS A C 1
ATOM 1274 O O . HIS A 1 162 ? -16.212 -10.044 23.172 1.00 89.06 162 HIS A O 1
ATOM 1280 N N . VAL A 1 163 ? -14.671 -8.800 22.103 1.00 88.69 163 VAL A N 1
ATOM 1281 C CA . VAL A 1 163 ? -15.598 -8.205 21.132 1.00 88.69 163 VAL A CA 1
ATOM 1282 C C . VAL A 1 163 ? -15.253 -8.707 19.742 1.00 88.69 163 VAL A C 1
ATOM 1284 O O . VAL A 1 163 ? -14.093 -8.663 19.337 1.00 88.69 163 VAL A O 1
ATOM 1287 N N . GLU A 1 164 ? -16.264 -9.147 18.997 1.00 89.12 164 GLU A N 1
ATOM 1288 C CA . GLU A 1 164 ? -16.107 -9.614 17.621 1.00 89.12 164 GLU A CA 1
ATOM 1289 C C . GLU A 1 164 ? -17.065 -8.868 16.693 1.00 89.12 164 GLU A C 1
ATOM 1291 O O . GLU A 1 164 ? -18.269 -8.800 16.943 1.00 89.12 164 GLU A O 1
ATOM 1296 N N . MET A 1 165 ? -16.539 -8.355 15.582 1.00 89.06 165 MET A N 1
ATOM 1297 C CA . MET A 1 165 ? -17.327 -7.740 14.513 1.00 89.06 165 MET A CA 1
ATOM 1298 C C . MET A 1 165 ? -17.140 -8.526 13.220 1.00 89.06 165 MET A C 1
ATOM 1300 O O . MET A 1 165 ? -16.047 -8.521 12.634 1.00 89.06 165 MET A O 1
ATOM 1304 N N . ARG A 1 166 ? -18.207 -9.191 12.770 1.00 89.00 166 ARG A N 1
ATOM 1305 C CA . ARG A 1 166 ? -18.197 -10.100 11.615 1.00 89.00 166 ARG A CA 1
ATOM 1306 C C . ARG A 1 166 ? -19.199 -9.642 10.562 1.00 89.00 166 ARG A C 1
ATOM 1308 O O . ARG A 1 166 ? -20.247 -9.097 10.891 1.00 89.00 166 ARG A O 1
ATOM 1315 N N . ASN A 1 167 ? -18.905 -9.886 9.293 1.00 87.81 167 ASN A N 1
ATOM 1316 C CA . ASN A 1 167 ? -19.886 -9.703 8.225 1.00 87.81 167 ASN A CA 1
ATOM 1317 C C . ASN A 1 167 ? -20.962 -10.795 8.278 1.00 87.81 167 ASN A C 1
ATOM 1319 O O . ASN A 1 167 ? -20.751 -11.845 8.888 1.00 87.81 167 ASN A O 1
ATOM 1323 N N . SER A 1 168 ? -22.087 -10.570 7.589 1.00 82.50 168 SER A N 1
ATOM 1324 C CA . SER A 1 168 ? -23.190 -11.538 7.459 1.00 82.50 168 SER A CA 1
ATOM 1325 C C . SER A 1 168 ? -22.733 -12.928 7.012 1.00 82.50 168 SER A C 1
ATOM 1327 O O . SER A 1 168 ? -23.334 -13.932 7.381 1.00 82.50 168 SER A O 1
ATOM 1329 N N . ASP A 1 169 ? -21.646 -12.981 6.242 1.00 82.25 169 ASP A N 1
ATOM 1330 C CA . ASP A 1 169 ? -21.095 -14.204 5.656 1.00 82.25 169 ASP A CA 1
ATOM 1331 C C . ASP A 1 169 ? -20.176 -14.961 6.637 1.00 82.25 169 ASP A C 1
ATOM 1333 O O . ASP A 1 169 ? -19.538 -15.947 6.274 1.00 82.25 169 ASP A O 1
ATOM 1337 N N . GLY A 1 170 ? -20.047 -14.473 7.876 1.00 80.75 170 GLY A N 1
ATOM 1338 C CA . GLY A 1 170 ? -19.156 -15.015 8.903 1.00 80.75 170 GLY A CA 1
ATOM 1339 C C . GLY A 1 170 ? -17.684 -14.624 8.736 1.00 80.75 170 GLY A C 1
ATOM 1340 O O . GLY A 1 170 ? -16.856 -15.011 9.559 1.00 80.75 170 GLY A O 1
ATOM 1341 N N . THR A 1 171 ? -17.349 -13.847 7.702 1.00 88.00 171 THR A N 1
ATOM 1342 C CA . THR A 1 171 ? -15.991 -13.348 7.449 1.00 88.00 171 THR A CA 1
ATOM 1343 C C . THR A 1 171 ? -15.684 -12.105 8.278 1.00 88.00 171 THR A C 1
ATOM 1345 O O . THR A 1 171 ? -16.573 -11.327 8.622 1.00 88.00 171 THR A O 1
ATOM 1348 N N . TYR A 1 172 ? -14.408 -11.885 8.580 1.00 86.25 172 TYR A N 1
ATOM 1349 C CA . TYR A 1 172 ? -13.980 -10.760 9.413 1.00 86.25 172 TYR A CA 1
ATOM 1350 C C . TYR A 1 172 ? -13.480 -9.549 8.613 1.00 86.25 172 TYR A C 1
ATOM 1352 O O . TYR A 1 172 ? -13.198 -8.507 9.192 1.00 86.25 172 TYR A O 1
ATOM 1360 N N . LEU A 1 173 ? -13.386 -9.641 7.286 1.00 87.62 173 LEU A N 1
ATOM 1361 C CA . LEU A 1 173 ? -12.754 -8.607 6.467 1.00 87.62 173 LEU A CA 1
ATOM 1362 C C . LEU A 1 173 ? -13.519 -7.272 6.521 1.00 87.62 173 LEU A C 1
ATOM 1364 O O . LEU A 1 173 ? -14.739 -7.237 6.354 1.00 87.62 173 LEU A O 1
ATOM 1368 N N . SER A 1 174 ? -12.796 -6.176 6.751 1.00 86.06 174 SER A N 1
ATOM 1369 C CA . SER A 1 174 ? -13.371 -4.830 6.803 1.00 86.06 174 SER A CA 1
ATOM 1370 C C . SER A 1 174 ? -13.901 -4.374 5.436 1.00 86.06 174 SER A C 1
ATOM 1372 O O . SER A 1 174 ? -13.384 -4.777 4.389 1.00 86.06 174 SER A O 1
ATOM 1374 N N . ALA A 1 175 ? -14.923 -3.512 5.425 1.00 85.69 175 ALA A N 1
ATOM 1375 C CA . ALA A 1 175 ? -15.583 -3.064 4.196 1.00 85.69 175 ALA A CA 1
ATOM 1376 C C . ALA A 1 175 ? -14.629 -2.313 3.246 1.00 85.69 175 ALA A C 1
ATOM 1378 O O . ALA A 1 175 ? -14.668 -2.518 2.031 1.00 85.69 175 ALA A O 1
ATOM 1379 N N . VAL A 1 176 ? -13.730 -1.485 3.790 1.00 84.75 176 VAL A N 1
ATOM 1380 C CA . VAL A 1 176 ? -12.694 -0.771 3.020 1.00 84.75 176 VAL A CA 1
ATOM 1381 C C . VAL A 1 176 ? -11.631 -1.728 2.468 1.00 84.75 176 VAL A C 1
ATOM 1383 O O . VAL A 1 176 ? -11.044 -1.464 1.420 1.00 84.75 176 VAL A O 1
ATOM 1386 N N . GLU A 1 177 ? -11.378 -2.847 3.147 1.00 86.69 177 GLU A N 1
ATOM 1387 C CA . GLU A 1 177 ? -10.312 -3.797 2.801 1.00 86.69 177 GLU A CA 1
ATOM 1388 C C . GLU A 1 177 ? -10.766 -4.895 1.832 1.00 86.69 177 GLU A C 1
ATOM 1390 O O . GLU A 1 177 ? -9.944 -5.491 1.136 1.00 86.69 177 GLU A O 1
ATOM 1395 N N . TYR A 1 178 ? -12.077 -5.110 1.725 1.00 88.38 178 TYR A N 1
ATOM 1396 C CA . TYR A 1 178 ? -12.695 -6.096 0.844 1.00 88.38 178 TYR A CA 1
ATOM 1397 C C . TYR A 1 178 ? -12.143 -6.129 -0.599 1.00 88.38 178 TYR A C 1
ATOM 1399 O O . TYR A 1 178 ? -11.762 -7.210 -1.054 1.00 88.38 178 TYR A O 1
ATOM 1407 N N . PRO A 1 179 ? -12.034 -5.003 -1.340 1.00 91.38 179 PRO A N 1
ATOM 1408 C CA . PRO A 1 179 ? -11.562 -5.030 -2.729 1.00 91.38 179 PRO A CA 1
ATOM 1409 C C . PRO A 1 179 ? -10.069 -5.362 -2.879 1.00 91.38 179 PRO A C 1
ATOM 1411 O O . PRO A 1 179 ? -9.646 -5.783 -3.957 1.00 91.38 179 PRO A O 1
ATOM 1414 N N . PHE A 1 180 ? -9.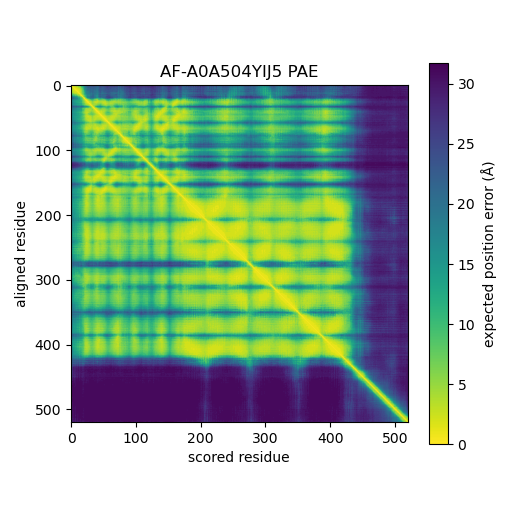259 -5.216 -1.825 1.00 89.62 180 PHE A N 1
ATOM 1415 C CA . PHE A 1 180 ? -7.817 -5.458 -1.906 1.00 89.62 180 PHE A CA 1
ATOM 1416 C C . PHE A 1 180 ? -7.477 -6.942 -2.045 1.00 89.62 180 PHE A C 1
ATOM 1418 O O . PHE A 1 180 ? -6.486 -7.272 -2.695 1.00 89.62 180 PHE A O 1
ATOM 1425 N N . LEU A 1 181 ? -8.289 -7.839 -1.483 1.00 91.12 181 LEU A N 1
ATOM 1426 C CA . LEU A 1 181 ? -8.066 -9.281 -1.578 1.00 91.12 181 LEU A CA 1
ATOM 1427 C C . LEU A 1 181 ? -8.109 -9.788 -3.040 1.00 91.12 181 LEU A C 1
ATOM 1429 O O . LEU A 1 181 ? -7.091 -10.308 -3.509 1.00 91.12 181 LEU A O 1
ATOM 1433 N N . PRO A 1 182 ? -9.211 -9.616 -3.806 1.00 93.88 182 PRO A N 1
ATOM 1434 C CA . PRO A 1 182 ? -9.256 -10.059 -5.200 1.00 93.88 182 PRO A CA 1
ATOM 1435 C C . PRO A 1 182 ? -8.276 -9.283 -6.088 1.00 93.88 182 PRO A C 1
ATOM 1437 O O . PRO A 1 182 ? -7.682 -9.865 -6.994 1.00 93.88 182 PRO A O 1
ATOM 1440 N N . PHE A 1 183 ? -8.055 -7.993 -5.814 1.00 94.94 183 PHE A N 1
ATOM 1441 C CA . PHE A 1 183 ? -7.096 -7.179 -6.557 1.00 94.94 183 PHE A CA 1
ATOM 1442 C C . PHE A 1 183 ? -5.663 -7.723 -6.444 1.00 94.94 183 PHE A C 1
ATOM 1444 O O . PHE A 1 183 ? -5.018 -7.956 -7.466 1.00 94.94 183 PHE A O 1
ATOM 1451 N N . ASN A 1 184 ? -5.180 -8.002 -5.227 1.00 93.88 184 ASN A N 1
ATOM 1452 C CA . ASN A 1 184 ? -3.849 -8.580 -5.034 1.00 93.88 184 ASN A CA 1
ATOM 1453 C C . ASN A 1 184 ? -3.736 -9.976 -5.665 1.00 93.88 184 ASN A C 1
ATOM 1455 O O . ASN A 1 184 ? -2.717 -10.272 -6.288 1.00 93.88 184 ASN A O 1
ATOM 1459 N N . GLY A 1 185 ? -4.794 -10.792 -5.610 1.00 94.88 185 GLY A N 1
ATOM 1460 C CA . GLY A 1 185 ? -4.831 -12.091 -6.290 1.00 94.88 185 GLY A CA 1
ATOM 1461 C C . GLY A 1 185 ? -4.656 -11.988 -7.813 1.00 94.88 185 GLY A C 1
ATOM 1462 O O . GLY A 1 185 ? -3.866 -12.730 -8.400 1.00 94.88 185 GLY A O 1
ATOM 1463 N N . ILE A 1 186 ? -5.328 -11.031 -8.463 1.00 96.31 186 ILE A N 1
ATOM 1464 C CA . ILE A 1 186 ? -5.169 -10.771 -9.906 1.00 96.31 186 ILE A CA 1
ATOM 1465 C C . ILE A 1 186 ? -3.752 -10.266 -10.219 1.00 96.31 186 ILE A C 1
ATOM 1467 O O . ILE A 1 186 ? -3.144 -10.691 -11.202 1.00 96.31 186 ILE A O 1
ATOM 1471 N N . MET A 1 187 ? -3.193 -9.395 -9.376 1.00 95.44 187 MET A N 1
ATOM 1472 C CA . MET A 1 187 ? -1.824 -8.896 -9.546 1.00 95.44 187 MET A CA 1
ATOM 1473 C C . MET A 1 187 ? -0.795 -10.031 -9.468 1.00 95.44 187 MET A C 1
ATOM 1475 O O . MET A 1 187 ? 0.093 -10.098 -10.319 1.00 95.44 187 MET A O 1
ATOM 1479 N N . VAL A 1 188 ? -0.945 -10.968 -8.520 1.00 97.25 188 VAL A N 1
ATOM 1480 C CA . VAL A 1 188 ? -0.100 -12.174 -8.428 1.00 97.25 188 VAL A CA 1
ATOM 1481 C C . VAL A 1 188 ? -0.111 -12.952 -9.743 1.00 97.25 188 VAL A C 1
ATOM 1483 O O . VAL A 1 188 ? 0.955 -13.339 -10.216 1.00 97.25 188 VAL A O 1
ATOM 1486 N N . LEU A 1 189 ? -1.278 -13.138 -10.371 1.00 96.94 189 LEU A N 1
ATOM 1487 C CA . LEU A 1 189 ? -1.382 -13.839 -11.653 1.00 96.94 189 LEU A CA 1
ATOM 1488 C C . LEU A 1 189 ? -0.556 -13.150 -12.752 1.00 96.94 189 LEU A C 1
ATOM 1490 O O . LEU A 1 189 ? 0.219 -13.813 -13.444 1.00 96.94 189 LEU A O 1
ATOM 1494 N N . PHE A 1 190 ? -0.670 -11.826 -12.894 1.00 96.81 190 PHE A N 1
ATOM 1495 C CA . PHE A 1 190 ? 0.112 -11.078 -13.885 1.00 96.81 190 PHE A CA 1
ATOM 1496 C C . PHE A 1 190 ? 1.619 -11.140 -13.614 1.00 96.81 190 PHE A C 1
ATOM 1498 O O . PHE A 1 190 ? 2.397 -11.400 -14.536 1.00 96.81 190 PHE A O 1
ATOM 1505 N N . TYR A 1 191 ? 2.047 -10.959 -12.360 1.00 96.56 191 TYR A N 1
ATOM 1506 C CA . TYR A 1 191 ? 3.462 -11.079 -11.999 1.00 96.56 191 TYR A CA 1
ATOM 1507 C C . TYR A 1 191 ? 3.996 -12.492 -12.220 1.00 96.56 191 TYR A C 1
ATOM 1509 O O . TYR A 1 191 ? 5.119 -12.638 -12.691 1.00 96.56 191 TYR A O 1
ATOM 1517 N N . LEU A 1 192 ? 3.203 -13.527 -11.940 1.00 97.00 192 LEU A N 1
ATOM 1518 C CA . LEU A 1 192 ? 3.583 -14.915 -12.181 1.00 97.00 192 LEU A CA 1
ATOM 1519 C C . LEU A 1 192 ? 3.835 -15.148 -13.673 1.00 97.00 192 LEU A C 1
ATOM 1521 O O . LEU A 1 192 ? 4.885 -15.673 -14.038 1.00 97.00 192 LEU A O 1
ATOM 1525 N N . VAL A 1 193 ? 2.931 -14.688 -14.544 1.00 96.62 193 VAL A N 1
ATOM 1526 C CA . VAL A 1 193 ? 3.117 -14.764 -16.002 1.00 96.62 193 VAL A CA 1
ATOM 1527 C C . VAL A 1 193 ? 4.395 -14.035 -16.429 1.00 96.62 193 VAL A C 1
ATOM 1529 O O . VAL A 1 193 ? 5.198 -14.589 -17.180 1.00 96.62 193 VAL A O 1
ATOM 1532 N N . PHE A 1 194 ? 4.639 -12.825 -15.922 1.00 95.44 194 PHE A N 1
ATOM 1533 C CA . PHE A 1 194 ? 5.848 -12.062 -16.244 1.00 95.44 194 PHE A CA 1
ATOM 1534 C C . PHE A 1 194 ? 7.136 -12.723 -15.752 1.00 95.44 194 PHE A C 1
ATOM 1536 O O . PHE A 1 194 ? 8.106 -12.786 -16.508 1.00 95.44 194 PHE A O 1
ATOM 1543 N N . VAL A 1 195 ? 7.154 -13.249 -14.526 1.00 96.12 195 VAL A N 1
ATOM 1544 C CA . VAL A 1 195 ? 8.302 -13.971 -13.965 1.00 96.12 195 VAL A CA 1
ATOM 1545 C C . VAL A 1 195 ? 8.584 -15.233 -14.774 1.00 96.12 195 VAL A C 1
ATOM 1547 O O . VAL A 1 195 ? 9.740 -15.468 -15.117 1.00 96.12 195 VAL A O 1
ATOM 1550 N N . LEU A 1 196 ? 7.560 -16.010 -15.146 1.00 95.81 196 LEU A N 1
ATOM 1551 C CA . LEU A 1 196 ? 7.733 -17.208 -15.973 1.00 95.81 196 LEU A CA 1
ATOM 1552 C C . LEU A 1 196 ? 8.302 -16.869 -17.354 1.00 95.81 196 LEU A C 1
ATOM 1554 O O . LEU A 1 196 ? 9.295 -17.467 -17.768 1.00 95.81 196 LEU A O 1
ATOM 1558 N N . ILE A 1 197 ? 7.724 -15.883 -18.048 1.00 93.75 197 ILE A N 1
ATOM 1559 C CA . ILE A 1 197 ? 8.225 -15.432 -19.355 1.00 93.75 197 ILE A CA 1
ATOM 1560 C C . ILE A 1 197 ? 9.683 -14.971 -19.232 1.00 93.75 197 ILE A C 1
ATOM 1562 O O . ILE A 1 197 ? 10.530 -15.362 -20.038 1.00 93.75 197 ILE A O 1
ATOM 1566 N N . TRP A 1 198 ? 9.998 -14.169 -18.213 1.00 94.06 198 TRP A N 1
ATOM 1567 C CA . TRP A 1 198 ? 11.348 -13.655 -17.990 1.00 94.06 198 TRP A CA 1
ATOM 1568 C C . TRP A 1 198 ? 12.352 -14.762 -17.662 1.00 94.06 198 TRP A C 1
ATOM 1570 O O . TRP A 1 198 ? 13.470 -14.752 -18.178 1.00 94.06 198 TRP A O 1
ATOM 1580 N N . LEU A 1 199 ? 11.957 -15.733 -16.838 1.00 92.94 199 LEU A N 1
ATOM 1581 C CA . LEU A 1 199 ? 12.780 -16.873 -16.454 1.00 92.94 199 LEU A CA 1
ATOM 1582 C C . LEU A 1 199 ? 13.103 -17.747 -17.668 1.00 92.94 199 LEU A C 1
ATOM 1584 O O . LEU A 1 199 ? 14.273 -18.054 -17.888 1.00 92.94 199 LEU A O 1
ATOM 1588 N N . VAL A 1 200 ? 12.109 -18.074 -18.500 1.00 92.75 200 VAL A N 1
ATOM 1589 C CA . VAL A 1 200 ? 12.318 -18.847 -19.737 1.00 92.75 200 VAL A CA 1
ATOM 1590 C C . VAL A 1 200 ? 13.303 -18.129 -20.660 1.00 92.75 200 VAL A C 1
ATOM 1592 O O . VAL A 1 200 ? 14.284 -18.724 -21.102 1.00 92.75 200 VAL A O 1
ATOM 1595 N N . LEU A 1 201 ? 13.104 -16.829 -20.899 1.00 90.56 201 LEU A N 1
ATOM 1596 C CA . LEU A 1 201 ? 14.020 -16.030 -21.718 1.00 90.56 201 LEU A CA 1
ATOM 1597 C C . LEU A 1 201 ? 15.428 -15.967 -21.112 1.00 90.56 201 LEU A C 1
ATOM 1599 O O . LEU A 1 201 ? 16.418 -16.055 -21.834 1.00 90.56 201 LEU A O 1
ATOM 1603 N N . THR A 1 202 ? 15.532 -15.842 -19.791 1.00 89.00 202 THR A N 1
ATOM 1604 C CA . THR A 1 202 ? 16.820 -15.781 -19.095 1.00 89.00 202 THR A CA 1
ATOM 1605 C C . THR A 1 202 ? 17.584 -17.096 -19.213 1.00 89.00 202 THR A C 1
ATOM 1607 O O . THR A 1 202 ? 18.780 -17.062 -19.482 1.00 89.00 202 THR A O 1
ATOM 1610 N N . ILE A 1 203 ? 16.912 -18.245 -19.085 1.00 90.31 203 ILE A N 1
ATOM 1611 C CA . ILE A 1 203 ? 17.528 -19.569 -19.253 1.00 90.31 203 ILE A CA 1
ATOM 1612 C C . ILE A 1 203 ? 17.987 -19.771 -20.701 1.00 90.31 203 ILE A C 1
ATOM 1614 O O . ILE A 1 203 ? 19.126 -20.170 -20.931 1.00 90.31 203 ILE A O 1
ATOM 1618 N N . MET A 1 204 ? 17.139 -19.439 -21.681 1.00 89.25 204 MET A N 1
ATOM 1619 C CA . MET A 1 204 ? 17.476 -19.584 -23.103 1.00 89.25 204 MET A CA 1
ATOM 1620 C C . MET A 1 204 ? 18.699 -18.753 -23.512 1.00 89.25 204 MET A C 1
ATOM 1622 O O . MET A 1 204 ? 19.497 -19.190 -24.339 1.00 89.25 204 MET A O 1
ATOM 1626 N N . TYR A 1 205 ? 18.856 -17.560 -22.936 1.00 86.44 205 TYR A N 1
ATOM 1627 C CA . TYR A 1 205 ? 19.899 -16.599 -23.304 1.00 86.44 205 TYR A CA 1
ATOM 1628 C C . TYR A 1 205 ? 20.953 -16.389 -22.204 1.00 86.44 205 TYR A C 1
ATOM 1630 O O . TYR A 1 205 ? 21.668 -15.382 -22.233 1.00 86.44 205 TYR A O 1
ATOM 1638 N N . TRP A 1 206 ? 21.095 -17.326 -21.255 1.00 84.31 206 TRP A N 1
ATOM 1639 C CA . TRP A 1 206 ? 21.912 -17.145 -20.043 1.00 84.31 206 TRP A CA 1
ATOM 1640 C C . TRP A 1 206 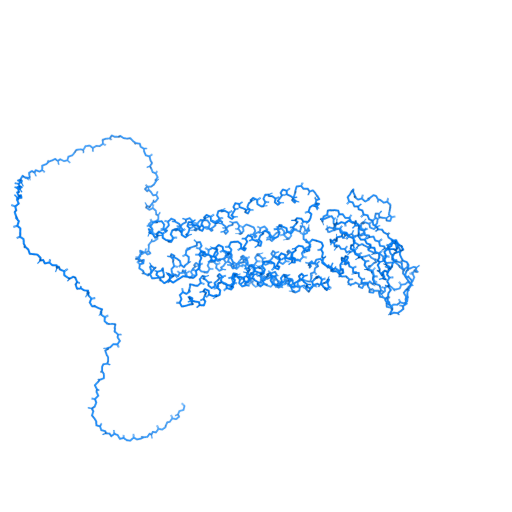? 23.368 -16.769 -20.348 1.00 84.31 206 TRP A C 1
ATOM 1642 O O . TRP A 1 206 ? 23.949 -15.896 -19.706 1.00 84.31 206 TRP A O 1
ATOM 1652 N N . HIS A 1 207 ? 23.926 -17.330 -21.422 1.00 78.31 207 HIS A N 1
ATOM 1653 C CA . HIS A 1 207 ? 25.299 -17.074 -21.867 1.00 78.31 207 HIS A CA 1
ATOM 1654 C C . HIS A 1 207 ? 25.525 -15.688 -22.511 1.00 78.31 207 HIS A C 1
ATOM 1656 O O . HIS A 1 207 ? 26.631 -15.392 -22.978 1.00 78.31 207 HIS A O 1
ATOM 1662 N N . THR A 1 208 ? 24.475 -14.869 -22.613 1.00 75.19 208 THR A N 1
ATOM 1663 C CA . THR A 1 208 ? 24.456 -13.552 -23.280 1.00 75.19 208 THR A CA 1
ATOM 1664 C C . THR A 1 208 ? 23.796 -12.460 -22.433 1.00 75.19 208 THR A C 1
ATOM 1666 O O . THR A 1 208 ? 23.488 -11.381 -22.942 1.00 75.19 208 THR A O 1
ATOM 1669 N N . LEU A 1 209 ? 23.556 -12.737 -21.148 1.00 79.19 209 LEU A N 1
ATOM 1670 C CA . LEU A 1 209 ? 22.771 -11.867 -20.280 1.00 79.19 209 LEU A CA 1
ATOM 1671 C C . LEU A 1 209 ? 23.574 -10.655 -19.788 1.00 79.19 209 LEU A C 1
ATOM 1673 O O . LEU A 1 209 ? 24.708 -10.780 -19.322 1.00 79.19 209 LEU A O 1
ATOM 1677 N N . MET A 1 210 ? 22.960 -9.473 -19.836 1.00 79.25 210 MET A N 1
ATOM 1678 C CA . MET A 1 210 ? 23.545 -8.256 -19.270 1.00 79.25 210 MET A CA 1
ATOM 1679 C C . MET A 1 210 ? 23.239 -8.133 -17.775 1.00 79.25 210 MET A C 1
ATOM 1681 O O . MET A 1 210 ? 22.164 -8.515 -17.318 1.00 79.25 210 MET A O 1
ATOM 1685 N N . ARG A 1 211 ? 24.140 -7.498 -17.009 1.00 81.06 211 ARG A N 1
ATOM 1686 C CA . ARG A 1 211 ? 23.958 -7.268 -15.559 1.00 81.06 211 ARG A CA 1
ATOM 1687 C C . ARG A 1 211 ? 22.614 -6.610 -15.219 1.00 81.06 211 ARG A C 1
ATOM 1689 O O . ARG A 1 211 ? 21.973 -7.008 -14.255 1.00 81.06 211 ARG A O 1
ATOM 1696 N N . ILE A 1 212 ? 22.148 -5.668 -16.042 1.00 82.44 212 ILE A N 1
ATOM 1697 C CA . ILE A 1 212 ? 20.858 -4.983 -15.850 1.00 82.44 212 ILE A CA 1
ATOM 1698 C C . ILE A 1 212 ? 19.645 -5.927 -15.925 1.00 82.44 212 ILE A C 1
ATOM 1700 O O . ILE A 1 212 ? 18.672 -5.730 -15.204 1.00 82.44 212 ILE A O 1
ATOM 1704 N N . GLN A 1 213 ? 19.715 -6.995 -16.726 1.00 88.31 213 GLN A N 1
ATOM 1705 C CA . GLN A 1 213 ? 18.619 -7.954 -16.894 1.00 88.31 213 GLN A CA 1
ATOM 1706 C C . GLN A 1 213 ? 18.394 -8.801 -15.633 1.00 88.31 213 GLN A C 1
ATOM 1708 O O . GLN A 1 213 ? 17.252 -9.125 -15.309 1.00 88.31 213 GLN A O 1
ATOM 1713 N N . PHE A 1 214 ? 19.449 -9.084 -14.861 1.00 88.00 214 PHE A N 1
ATOM 1714 C CA . PHE A 1 214 ? 19.297 -9.726 -13.552 1.00 88.00 214 PHE A CA 1
ATOM 1715 C C . PHE A 1 214 ? 18.545 -8.832 -12.561 1.00 88.00 214 PHE A C 1
ATOM 1717 O O . PHE A 1 214 ? 17.674 -9.320 -11.847 1.00 88.00 214 PHE A O 1
ATOM 1724 N N . TYR A 1 215 ? 18.816 -7.522 -12.555 1.00 90.00 215 TYR A N 1
ATOM 1725 C CA . TYR A 1 215 ? 18.090 -6.583 -11.695 1.00 90.00 215 TYR A CA 1
ATOM 1726 C C . TYR A 1 215 ? 16.614 -6.447 -12.095 1.00 90.00 215 TYR A C 1
ATOM 1728 O O . TYR A 1 215 ? 15.768 -6.361 -11.210 1.00 90.00 215 TYR A O 1
ATOM 1736 N N . ILE A 1 216 ? 16.284 -6.498 -13.394 1.00 92.00 216 ILE A N 1
ATOM 1737 C CA . ILE A 1 216 ? 14.883 -6.551 -13.860 1.00 92.00 216 ILE A CA 1
ATOM 1738 C C . ILE A 1 216 ? 14.194 -7.805 -13.307 1.00 92.00 216 ILE A C 1
ATOM 1740 O O . ILE A 1 216 ? 13.118 -7.704 -12.720 1.00 92.00 216 ILE A O 1
ATOM 1744 N N . GLY A 1 217 ? 14.836 -8.972 -13.434 1.00 93.38 217 GLY A N 1
ATOM 1745 C CA . GLY A 1 217 ? 14.319 -10.229 -12.885 1.00 93.38 217 GLY A CA 1
ATOM 1746 C C . GLY A 1 217 ? 14.123 -10.181 -11.367 1.00 93.38 217 GLY A C 1
ATOM 1747 O O . GLY A 1 217 ? 13.091 -10.619 -10.867 1.00 93.38 217 GLY A O 1
ATOM 1748 N N . LEU A 1 218 ? 15.067 -9.582 -10.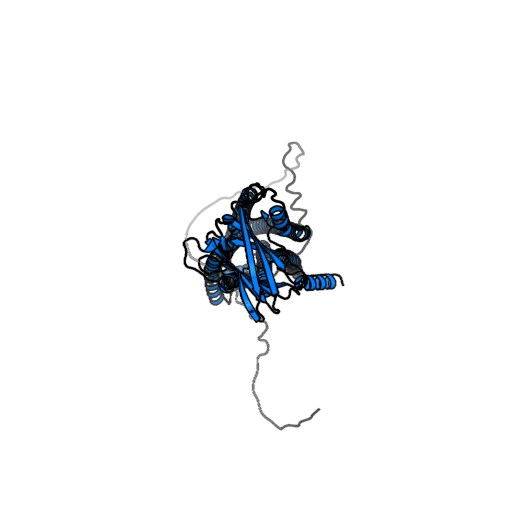635 1.00 93.94 218 LEU A N 1
ATOM 1749 C CA . LEU A 1 218 ? 14.967 -9.402 -9.186 1.00 93.94 218 LEU A CA 1
ATOM 1750 C C . LEU A 1 218 ? 13.768 -8.525 -8.794 1.00 93.94 218 LEU A C 1
ATOM 1752 O O . LEU A 1 218 ? 13.015 -8.891 -7.896 1.00 93.94 218 LEU A O 1
ATOM 1756 N N . VAL A 1 219 ? 13.556 -7.396 -9.481 1.00 95.44 219 VAL A N 1
ATOM 1757 C CA . VAL A 1 219 ? 12.403 -6.512 -9.229 1.00 95.44 219 VAL A CA 1
ATOM 1758 C C . VAL A 1 219 ? 11.079 -7.227 -9.524 1.00 95.44 219 VAL A C 1
ATOM 1760 O O . VAL A 1 219 ? 10.119 -7.043 -8.778 1.00 95.44 219 VAL A O 1
ATOM 1763 N N . LEU A 1 220 ? 11.023 -8.079 -10.555 1.00 95.94 220 LEU A N 1
ATOM 1764 C CA . LEU A 1 220 ? 9.836 -8.890 -10.854 1.00 95.94 220 LEU A CA 1
ATOM 1765 C C . LEU A 1 220 ? 9.524 -9.906 -9.754 1.00 95.94 220 LEU A C 1
ATOM 1767 O O . LEU A 1 220 ? 8.371 -10.019 -9.345 1.00 95.94 220 LEU A O 1
ATOM 1771 N N . ILE A 1 221 ? 10.541 -10.613 -9.254 1.00 96.56 221 ILE A N 1
ATOM 1772 C CA . ILE A 1 221 ? 10.374 -11.582 -8.162 1.00 96.56 221 ILE A CA 1
ATOM 1773 C C . ILE A 1 221 ? 9.920 -10.872 -6.882 1.00 96.56 221 ILE A C 1
ATOM 1775 O O . ILE A 1 221 ? 9.013 -11.357 -6.213 1.00 96.56 221 ILE A O 1
ATOM 1779 N N . LEU A 1 222 ? 10.491 -9.707 -6.562 1.00 96.12 222 LEU A N 1
ATOM 1780 C CA . LEU A 1 222 ? 10.054 -8.910 -5.412 1.00 96.12 222 LEU A CA 1
ATOM 1781 C C . LEU A 1 222 ? 8.609 -8.417 -5.562 1.00 96.12 222 LEU A C 1
ATOM 1783 O O . LEU A 1 222 ? 7.873 -8.435 -4.583 1.00 96.12 222 LEU A O 1
ATOM 1787 N N . GLY A 1 223 ? 8.185 -8.033 -6.771 1.00 95.50 223 GLY A N 1
ATOM 1788 C CA . GLY A 1 223 ? 6.789 -7.680 -7.052 1.00 95.50 223 GLY A CA 1
ATOM 1789 C C . GLY A 1 223 ? 5.828 -8.857 -6.863 1.00 95.50 223 GLY A C 1
ATOM 1790 O O . GLY A 1 223 ? 4.789 -8.703 -6.226 1.00 95.50 223 GLY A O 1
ATOM 1791 N N . LEU A 1 224 ? 6.198 -10.052 -7.340 1.00 97.00 224 LEU A N 1
ATOM 1792 C CA . LEU A 1 224 ? 5.430 -11.273 -7.080 1.00 97.00 224 LEU A CA 1
ATOM 1793 C C . LEU A 1 224 ? 5.340 -11.560 -5.576 1.00 97.00 224 LEU A C 1
ATOM 1795 O O . LEU A 1 224 ? 4.267 -11.881 -5.070 1.00 97.00 224 LEU A O 1
ATOM 1799 N N . TRP A 1 225 ? 6.461 -11.433 -4.866 1.00 96.50 225 TRP A N 1
ATOM 1800 C CA . TRP A 1 225 ? 6.533 -11.737 -3.442 1.00 96.50 225 TRP A CA 1
ATOM 1801 C C . TRP A 1 225 ? 5.708 -10.758 -2.599 1.00 96.50 225 TRP A C 1
ATOM 1803 O O . TRP A 1 225 ? 4.978 -11.197 -1.718 1.00 96.50 225 TRP A O 1
ATOM 1813 N N . GLU A 1 226 ? 5.752 -9.461 -2.904 1.00 95.19 226 GLU A N 1
ATOM 1814 C CA . GLU A 1 226 ? 4.928 -8.429 -2.260 1.00 95.19 226 GLU A CA 1
ATOM 1815 C C . GLU A 1 226 ? 3.428 -8.731 -2.383 1.00 95.19 226 GLU A C 1
ATOM 1817 O O . GLU A 1 226 ? 2.711 -8.770 -1.386 1.00 95.19 226 GLU A O 1
ATOM 1822 N N . HIS A 1 227 ? 2.927 -8.997 -3.592 1.00 94.94 227 HIS A N 1
ATOM 1823 C CA . HIS A 1 227 ? 1.499 -9.276 -3.761 1.00 94.94 227 HIS A CA 1
ATOM 1824 C C . HIS A 1 227 ? 1.091 -10.642 -3.188 1.00 94.94 227 HIS A C 1
ATOM 1826 O O . HIS A 1 227 ? -0.050 -10.807 -2.747 1.00 94.94 227 HIS A O 1
ATOM 1832 N N . LEU A 1 228 ? 2.013 -11.610 -3.123 1.00 96.00 228 LEU A N 1
ATOM 1833 C CA . LEU A 1 228 ? 1.781 -12.888 -2.452 1.00 96.00 228 LEU A CA 1
ATOM 1834 C C . LEU A 1 228 ? 1.655 -12.711 -0.932 1.00 96.00 228 LEU A C 1
ATOM 1836 O O . LEU A 1 228 ? 0.731 -13.265 -0.334 1.00 96.00 228 LEU A O 1
ATOM 1840 N N . THR A 1 229 ? 2.533 -11.919 -0.304 1.00 94.12 229 THR A N 1
ATOM 1841 C CA . THR A 1 229 ? 2.445 -11.632 1.137 1.00 94.12 229 THR A CA 1
ATOM 1842 C C . THR A 1 229 ? 1.198 -10.822 1.466 1.00 94.12 229 THR A C 1
ATOM 1844 O O . THR A 1 229 ? 0.506 -11.165 2.420 1.00 94.12 229 THR A O 1
ATOM 1847 N N . LEU A 1 230 ? 0.837 -9.824 0.653 1.00 92.62 230 LEU A N 1
ATOM 1848 C CA . LEU A 1 230 ? -0.405 -9.062 0.828 1.00 92.62 230 LEU A CA 1
ATOM 1849 C C . LEU A 1 230 ? -1.645 -9.956 0.720 1.00 92.62 230 LEU A C 1
ATOM 1851 O O . LEU A 1 230 ? -2.521 -9.893 1.580 1.00 92.62 230 LEU A O 1
ATOM 1855 N N . THR A 1 231 ? -1.700 -10.842 -0.278 1.00 94.25 231 THR A N 1
ATOM 1856 C CA . THR A 1 231 ? -2.807 -11.805 -0.416 1.00 94.25 231 THR A CA 1
ATOM 1857 C C . THR A 1 231 ? -2.892 -12.729 0.801 1.00 94.25 231 THR A C 1
ATOM 1859 O O . THR A 1 231 ? -3.985 -12.979 1.306 1.00 94.25 231 THR A O 1
ATOM 1862 N N . ALA A 1 232 ? -1.753 -13.189 1.326 1.00 93.56 232 ALA A N 1
ATOM 1863 C CA . ALA A 1 232 ? -1.714 -14.006 2.535 1.00 93.56 232 ALA A CA 1
ATOM 1864 C C . ALA A 1 232 ? -2.170 -13.234 3.787 1.00 93.56 232 ALA A C 1
ATOM 1866 O O . ALA A 1 232 ? -2.885 -13.793 4.616 1.00 93.56 232 ALA A O 1
ATOM 1867 N N . ILE A 1 233 ? -1.800 -11.957 3.933 1.00 91.75 233 ILE A N 1
ATOM 1868 C CA . ILE A 1 233 ? -2.237 -11.106 5.052 1.00 91.75 233 ILE A CA 1
ATOM 1869 C C . ILE A 1 233 ? -3.754 -10.915 5.011 1.00 91.75 233 ILE A C 1
ATOM 1871 O O . ILE A 1 233 ? -4.423 -11.181 6.008 1.00 91.75 233 ILE A O 1
ATOM 1875 N N . TYR A 1 234 ? -4.311 -10.518 3.863 1.00 91.19 234 TYR A N 1
ATOM 1876 C CA . TYR A 1 234 ? -5.757 -10.323 3.723 1.00 91.19 234 TYR A CA 1
ATOM 1877 C C . TYR A 1 234 ? -6.541 -11.638 3.836 1.00 91.19 234 TYR A C 1
ATOM 1879 O O . TYR A 1 234 ? -7.629 -11.647 4.407 1.00 91.19 234 TYR A O 1
ATOM 1887 N N . GLY A 1 235 ? -5.983 -12.756 3.364 1.00 92.06 235 GLY A N 1
ATOM 1888 C CA . GLY A 1 235 ? -6.579 -14.083 3.536 1.00 92.06 235 GLY A CA 1
ATOM 1889 C C . GLY A 1 235 ? -6.644 -14.509 5.005 1.00 92.06 235 GLY A C 1
ATOM 1890 O O . GLY A 1 235 ? -7.700 -14.923 5.477 1.00 92.06 235 GLY A O 1
ATOM 1891 N N . ASN A 1 236 ? -5.552 -14.331 5.758 1.00 90.94 236 ASN A N 1
ATOM 1892 C CA . ASN A 1 236 ? -5.547 -14.590 7.202 1.00 90.94 236 ASN A CA 1
ATOM 1893 C C . ASN A 1 236 ? -6.505 -13.655 7.949 1.00 90.94 236 ASN A C 1
ATOM 1895 O O . ASN A 1 236 ? -7.209 -14.099 8.854 1.00 90.94 236 ASN A O 1
ATOM 1899 N N . LEU A 1 237 ? -6.581 -12.383 7.549 1.00 89.06 237 LEU A N 1
ATOM 1900 C CA . LEU A 1 237 ? -7.512 -11.422 8.135 1.00 89.06 237 LEU A CA 1
ATOM 1901 C C . LEU A 1 237 ? -8.971 -11.836 7.921 1.00 89.06 237 LEU A C 1
ATOM 1903 O O . LEU A 1 237 ? -9.778 -11.723 8.839 1.00 89.06 237 LEU A O 1
ATOM 1907 N N . GLN A 1 238 ? -9.304 -12.365 6.741 1.00 90.38 238 GLN A N 1
ATOM 1908 C CA . GLN A 1 238 ? -10.649 -12.843 6.429 1.00 90.38 238 GLN A CA 1
ATOM 1909 C C . GLN A 1 238 ? -11.085 -14.003 7.338 1.00 90.38 238 GLN A C 1
ATOM 1911 O O . GLN A 1 238 ? -12.259 -14.048 7.713 1.00 90.38 238 GLN A O 1
ATOM 1916 N N . THR A 1 239 ? -10.170 -14.916 7.691 1.00 89.00 239 THR A N 1
ATOM 1917 C CA . THR A 1 239 ? -10.473 -16.131 8.471 1.00 89.00 239 THR A CA 1
ATOM 1918 C C . THR A 1 239 ? -10.274 -15.977 9.977 1.00 89.00 239 THR A C 1
ATOM 1920 O O . THR A 1 239 ? -11.074 -16.500 10.744 1.00 89.00 239 THR A O 1
ATOM 1923 N N . MET A 1 240 ? -9.207 -15.301 10.410 1.00 86.06 240 MET A N 1
ATOM 1924 C CA . MET A 1 240 ? -8.822 -15.192 11.824 1.00 86.06 240 MET A CA 1
ATOM 1925 C C . MET A 1 240 ? -9.254 -13.867 12.463 1.00 86.06 240 MET A C 1
ATOM 1927 O O . MET A 1 240 ? -9.198 -13.739 13.681 1.00 86.06 240 MET A O 1
ATOM 1931 N N . GLY A 1 241 ? -9.626 -12.854 11.670 1.00 82.06 241 GLY A N 1
ATOM 1932 C CA . GLY A 1 241 ? -10.041 -11.533 12.162 1.00 82.06 241 GLY A CA 1
ATOM 1933 C C . GLY A 1 241 ? -8.942 -10.696 12.827 1.00 82.06 241 GLY A C 1
ATOM 1934 O O . GLY A 1 241 ? -9.179 -9.547 13.208 1.00 82.06 241 GLY A O 1
ATOM 1935 N N . THR A 1 242 ? -7.732 -11.244 12.933 1.00 83.62 242 THR A N 1
ATOM 1936 C CA . THR A 1 242 ? -6.529 -10.586 13.441 1.00 83.62 242 THR A CA 1
ATOM 1937 C C . THR A 1 242 ? -5.339 -10.956 12.564 1.00 83.62 242 THR A C 1
ATOM 1939 O O . THR A 1 242 ? -5.316 -12.005 11.920 1.00 83.62 242 THR A O 1
ATOM 1942 N N . VAL A 1 243 ? -4.348 -10.072 12.514 1.00 83.62 243 VAL A N 1
ATOM 1943 C CA . VAL A 1 243 ? -3.109 -10.276 11.759 1.00 83.62 243 VAL A CA 1
ATOM 1944 C C . VAL A 1 243 ? -1.916 -10.004 12.661 1.00 83.62 243 VAL A C 1
ATOM 1946 O O . VAL A 1 243 ? -1.982 -9.163 13.559 1.00 83.62 243 VAL A O 1
ATOM 1949 N N . SER A 1 244 ? -0.824 -10.737 12.452 1.00 85.56 244 SER A N 1
ATOM 1950 C CA . SER A 1 244 ? 0.406 -10.510 13.204 1.00 85.56 244 SER A CA 1
ATOM 1951 C C . SER A 1 244 ? 1.077 -9.209 12.734 1.00 85.56 244 SER A C 1
ATOM 1953 O O . SER A 1 244 ? 1.241 -9.009 11.526 1.00 85.56 244 SER A O 1
ATOM 1955 N N . PRO A 1 245 ? 1.512 -8.319 13.651 1.00 82.81 245 PRO A N 1
ATOM 1956 C CA . PRO A 1 245 ? 2.160 -7.059 13.266 1.00 82.81 245 PRO A CA 1
ATOM 1957 C C . PRO A 1 245 ? 3.420 -7.279 12.428 1.00 82.81 245 PRO A C 1
ATOM 1959 O O . PRO A 1 245 ? 3.660 -6.580 11.447 1.00 82.81 245 PRO A O 1
ATOM 1962 N N . SER A 1 246 ? 4.188 -8.317 12.763 1.00 84.88 246 SER A N 1
ATOM 1963 C CA . SER A 1 246 ? 5.414 -8.691 12.058 1.00 84.88 246 SER A CA 1
ATOM 1964 C C . SER A 1 246 ? 5.192 -9.015 10.579 1.00 84.88 246 SER A C 1
ATOM 1966 O O . SER A 1 246 ? 6.036 -8.664 9.756 1.00 84.88 246 SER A O 1
ATOM 1968 N N . ALA A 1 247 ? 4.063 -9.634 10.215 1.00 87.50 247 ALA A N 1
ATOM 1969 C CA . ALA A 1 247 ? 3.758 -9.939 8.818 1.00 87.50 247 ALA A CA 1
ATOM 1970 C C . ALA A 1 247 ? 3.533 -8.663 7.993 1.00 87.50 247 ALA A C 1
ATOM 1972 O O . ALA A 1 247 ? 4.007 -8.573 6.860 1.00 87.50 247 ALA A O 1
ATOM 1973 N N . VAL A 1 248 ? 2.868 -7.661 8.576 1.00 87.06 248 VAL A N 1
ATOM 1974 C CA . VAL A 1 248 ? 2.613 -6.366 7.926 1.00 87.06 248 VAL A CA 1
ATOM 1975 C C . VAL A 1 248 ? 3.924 -5.611 7.698 1.00 87.06 248 VAL A C 1
ATOM 1977 O O . VAL A 1 248 ? 4.178 -5.155 6.584 1.00 87.06 248 VAL A O 1
ATOM 1980 N N . TYR A 1 249 ? 4.804 -5.559 8.702 1.00 86.75 249 TYR A N 1
ATOM 1981 C CA . TYR A 1 249 ? 6.126 -4.938 8.559 1.00 86.75 249 TYR A CA 1
ATOM 1982 C C . TYR A 1 249 ? 7.000 -5.624 7.519 1.00 86.75 249 TYR A C 1
ATOM 1984 O O . TYR A 1 249 ? 7.698 -4.965 6.750 1.00 86.75 249 TYR A O 1
ATOM 1992 N N . PHE A 1 250 ? 6.962 -6.954 7.478 1.00 89.25 250 PHE A N 1
ATOM 1993 C CA . PHE A 1 250 ? 7.716 -7.716 6.496 1.00 89.25 250 PHE A CA 1
ATOM 1994 C C . PHE A 1 250 ? 7.232 -7.438 5.067 1.00 89.25 250 PHE A C 1
ATOM 1996 O O . PHE A 1 250 ? 8.051 -7.231 4.170 1.00 89.25 250 PHE A O 1
ATOM 2003 N N . ALA A 1 251 ? 5.914 -7.373 4.854 1.00 91.44 251 ALA A N 1
ATOM 2004 C CA . ALA A 1 251 ? 5.350 -6.996 3.561 1.00 91.44 251 ALA A CA 1
ATOM 2005 C C . ALA A 1 251 ? 5.762 -5.569 3.156 1.00 91.44 251 ALA A C 1
ATOM 2007 O O . ALA A 1 251 ? 6.194 -5.356 2.022 1.00 91.44 251 ALA A O 1
ATOM 2008 N N . GLU A 1 252 ? 5.726 -4.620 4.094 1.00 91.25 252 GLU A N 1
ATOM 2009 C CA . GLU A 1 252 ? 6.155 -3.239 3.850 1.00 91.25 252 GLU A CA 1
ATOM 2010 C C . GLU A 1 252 ? 7.649 -3.145 3.500 1.00 91.25 252 GLU A C 1
ATOM 2012 O O . GLU A 1 252 ? 8.045 -2.403 2.599 1.00 91.25 252 GLU A O 1
ATOM 2017 N N . LEU A 1 253 ? 8.497 -3.939 4.160 1.00 91.88 253 LEU A N 1
ATOM 2018 C CA . LEU A 1 253 ? 9.929 -3.997 3.874 1.00 91.88 253 LEU A CA 1
ATOM 2019 C C . LEU A 1 253 ? 10.195 -4.481 2.440 1.00 91.88 253 LEU A C 1
ATOM 2021 O O . LEU A 1 253 ? 11.005 -3.883 1.726 1.00 91.88 253 LEU A O 1
ATOM 2025 N N . ILE A 1 254 ? 9.498 -5.535 1.996 1.00 94.38 254 ILE A N 1
ATOM 2026 C CA . ILE A 1 254 ? 9.591 -6.033 0.614 1.00 94.38 254 ILE A CA 1
ATOM 2027 C C . ILE A 1 254 ? 9.172 -4.934 -0.371 1.00 94.38 254 ILE A C 1
ATOM 2029 O O . ILE A 1 254 ? 9.887 -4.684 -1.349 1.00 94.38 254 ILE A O 1
ATOM 2033 N N . ALA A 1 255 ? 8.067 -4.237 -0.093 1.00 93.25 255 ALA A N 1
ATOM 2034 C CA . ALA A 1 255 ? 7.595 -3.124 -0.912 1.00 93.25 255 ALA A CA 1
ATOM 2035 C C . ALA A 1 255 ? 8.648 -2.004 -1.015 1.00 93.25 255 ALA A C 1
ATOM 2037 O O . ALA A 1 255 ? 8.929 -1.509 -2.111 1.00 93.25 255 ALA A O 1
ATOM 2038 N N . CYS A 1 256 ? 9.303 -1.655 0.097 1.00 94.38 256 CYS A N 1
ATOM 2039 C CA . CYS A 1 256 ? 10.388 -0.673 0.140 1.00 94.38 256 CYS A CA 1
ATOM 2040 C C . CYS A 1 256 ? 11.593 -1.098 -0.712 1.00 94.38 256 CYS A C 1
ATOM 2042 O O . CYS A 1 256 ? 12.085 -0.310 -1.525 1.00 94.38 256 CYS A O 1
ATOM 2044 N N . PHE A 1 257 ? 12.045 -2.351 -0.590 1.00 94.81 257 PHE A N 1
ATOM 2045 C CA . PHE A 1 257 ? 13.128 -2.883 -1.424 1.00 94.81 257 PHE A CA 1
ATOM 2046 C C . PHE A 1 257 ? 12.781 -2.828 -2.911 1.00 94.81 257 PHE A C 1
ATOM 2048 O O . PHE A 1 257 ? 13.588 -2.358 -3.718 1.00 94.81 257 PHE A O 1
ATOM 2055 N N . LYS A 1 258 ? 11.568 -3.255 -3.276 1.00 94.94 258 LYS A N 1
ATOM 2056 C CA . LYS A 1 258 ? 11.086 -3.213 -4.658 1.00 94.94 258 LYS A CA 1
ATOM 2057 C C . LYS A 1 258 ? 11.060 -1.780 -5.198 1.00 94.94 258 LYS A C 1
ATOM 2059 O O . LYS A 1 258 ? 11.599 -1.536 -6.278 1.00 94.94 258 LYS A O 1
ATOM 2064 N N . ARG A 1 259 ? 10.474 -0.828 -4.455 1.00 94.19 259 ARG A N 1
ATOM 2065 C CA . ARG A 1 259 ? 10.400 0.599 -4.836 1.00 94.19 259 ARG A CA 1
ATOM 2066 C C . ARG A 1 259 ? 11.797 1.173 -5.089 1.00 94.19 259 ARG A C 1
ATOM 2068 O O . ARG A 1 259 ? 12.019 1.790 -6.132 1.00 94.19 259 ARG A O 1
ATOM 2075 N N . THR A 1 260 ? 12.749 0.917 -4.190 1.00 94.94 260 THR A N 1
ATOM 2076 C CA . THR A 1 260 ? 14.134 1.391 -4.326 1.00 94.94 260 THR A CA 1
ATOM 2077 C C . THR A 1 260 ? 14.839 0.789 -5.531 1.00 94.94 260 THR A C 1
ATOM 2079 O O . THR A 1 260 ? 15.410 1.522 -6.342 1.00 94.94 260 THR A O 1
ATOM 2082 N N . LEU A 1 261 ? 14.792 -0.536 -5.683 1.00 93.44 261 LEU A N 1
ATOM 2083 C CA . LEU A 1 261 ? 15.455 -1.213 -6.794 1.00 93.44 261 LEU A CA 1
ATOM 2084 C C . LEU A 1 261 ? 14.878 -0.778 -8.141 1.00 93.44 261 LEU A C 1
ATOM 2086 O O . LEU A 1 261 ? 15.641 -0.544 -9.073 1.00 93.44 261 LEU A O 1
ATOM 2090 N N . ALA A 1 262 ? 13.561 -0.593 -8.236 1.00 93.06 262 ALA A N 1
ATOM 2091 C CA . ALA A 1 262 ? 12.922 -0.116 -9.455 1.00 93.06 262 ALA A CA 1
ATOM 2092 C C . ALA A 1 262 ? 13.359 1.309 -9.834 1.00 93.06 262 ALA A C 1
ATOM 2094 O O . ALA A 1 262 ? 13.722 1.552 -10.985 1.00 93.06 262 ALA A O 1
ATOM 2095 N N . ARG A 1 263 ? 13.394 2.245 -8.874 1.00 91.56 263 ARG A N 1
ATOM 2096 C CA . ARG A 1 263 ? 13.861 3.627 -9.103 1.00 91.56 263 ARG A CA 1
ATOM 2097 C C . ARG A 1 263 ? 15.319 3.660 -9.563 1.00 91.56 263 ARG A C 1
ATOM 2099 O O . ARG A 1 263 ? 15.645 4.356 -10.525 1.00 91.56 263 ARG A O 1
ATOM 2106 N N . LEU A 1 264 ? 16.181 2.869 -8.923 1.00 90.25 264 LEU A N 1
ATOM 2107 C CA . LEU A 1 264 ? 17.584 2.726 -9.318 1.00 90.25 264 LEU A CA 1
ATOM 2108 C C . LEU A 1 264 ? 17.732 2.122 -10.712 1.00 90.25 264 LEU A C 1
ATOM 2110 O O . LEU A 1 264 ? 18.546 2.596 -11.499 1.00 90.25 264 LEU A O 1
ATOM 2114 N N . LEU A 1 265 ? 16.938 1.102 -11.030 1.00 89.06 265 LEU A N 1
ATOM 2115 C CA . LEU A 1 265 ? 16.957 0.441 -12.328 1.00 89.06 265 LEU A CA 1
ATOM 2116 C C . LEU A 1 265 ? 16.594 1.419 -13.444 1.00 89.06 265 LEU A C 1
ATOM 2118 O O . LEU A 1 265 ? 17.333 1.516 -14.422 1.00 89.06 265 LEU A O 1
ATOM 2122 N N . VAL A 1 266 ? 15.515 2.189 -13.278 1.00 87.50 266 VAL A N 1
ATOM 2123 C CA . VAL A 1 266 ? 15.112 3.210 -14.256 1.00 87.50 266 VAL A CA 1
ATOM 2124 C C . VAL A 1 266 ? 16.192 4.284 -14.393 1.00 87.50 266 VAL A C 1
ATOM 2126 O O . VAL A 1 266 ? 16.564 4.625 -15.514 1.00 87.50 266 VAL A O 1
ATOM 2129 N N . LEU A 1 267 ? 16.758 4.773 -13.285 1.00 87.00 267 LEU A N 1
ATOM 2130 C CA . LEU A 1 267 ? 17.837 5.764 -13.314 1.00 87.00 267 LEU A CA 1
ATOM 2131 C C . LEU A 1 267 ? 19.067 5.253 -14.087 1.00 87.00 267 LEU A C 1
ATOM 2133 O O . LEU A 1 267 ? 19.584 5.939 -14.967 1.00 87.00 267 LEU A O 1
ATOM 2137 N N . ILE A 1 268 ? 19.508 4.029 -13.794 1.00 84.12 268 ILE A N 1
ATOM 2138 C CA . ILE A 1 268 ? 20.657 3.381 -14.440 1.00 84.12 268 ILE A CA 1
ATOM 2139 C C . ILE A 1 268 ? 20.381 3.115 -15.928 1.00 84.12 268 ILE A C 1
ATOM 2141 O O . ILE A 1 268 ? 21.264 3.322 -16.764 1.00 84.12 268 ILE A O 1
ATOM 2145 N N . ALA A 1 269 ? 19.156 2.718 -16.278 1.00 81.06 269 ALA A N 1
ATOM 2146 C CA . ALA A 1 269 ? 18.726 2.547 -17.663 1.00 81.06 269 ALA A CA 1
ATOM 2147 C C . ALA A 1 269 ? 18.786 3.871 -18.451 1.00 81.06 269 ALA A C 1
ATOM 2149 O O . ALA A 1 269 ? 19.260 3.887 -19.591 1.00 81.06 269 ALA A O 1
ATOM 2150 N N . CYS A 1 270 ? 18.368 4.986 -17.836 1.00 79.00 270 CYS A N 1
ATOM 2151 C CA . CYS A 1 270 ? 18.401 6.324 -18.444 1.00 79.00 270 CYS A CA 1
ATOM 2152 C C . CYS A 1 270 ? 19.816 6.883 -18.605 1.00 79.00 270 CYS A C 1
ATOM 2154 O O . CYS A 1 270 ? 20.053 7.656 -19.523 1.00 79.00 270 CYS A O 1
ATOM 2156 N N . LEU A 1 271 ? 20.759 6.479 -17.749 1.00 77.38 271 LEU A N 1
ATOM 2157 C CA . LEU A 1 271 ? 22.181 6.823 -17.876 1.00 77.38 271 LEU A CA 1
ATOM 2158 C C . LEU A 1 271 ? 22.863 6.141 -19.077 1.00 77.38 271 LEU A C 1
ATOM 2160 O O . LEU A 1 271 ? 23.988 6.497 -19.419 1.00 77.38 271 LEU A O 1
ATOM 2164 N N . GLY A 1 272 ? 22.216 5.155 -19.709 1.00 68.38 272 GLY A N 1
ATOM 2165 C CA . GLY A 1 272 ? 22.786 4.411 -20.836 1.00 68.38 272 GLY A CA 1
ATOM 2166 C C . GLY A 1 272 ? 23.610 3.179 -20.440 1.00 68.38 272 GLY A C 1
ATOM 2167 O O . GLY A 1 272 ? 24.289 2.584 -21.286 1.00 68.38 272 GLY A O 1
ATOM 2168 N N . TYR A 1 273 ? 23.552 2.757 -19.169 1.00 63.84 273 TYR A N 1
ATOM 2169 C CA . TYR A 1 273 ? 24.239 1.547 -18.714 1.00 63.84 273 TYR A CA 1
ATOM 2170 C C . TYR A 1 273 ? 23.724 0.311 -19.456 1.00 63.84 273 TYR A C 1
ATOM 2172 O O . TYR A 1 273 ? 22.524 0.042 -19.490 1.00 63.84 273 TYR A O 1
ATOM 2180 N N . GLY A 1 274 ? 24.650 -0.443 -20.049 1.00 58.34 274 GLY A N 1
ATOM 2181 C CA . GLY A 1 274 ? 24.352 -1.634 -20.846 1.00 58.34 274 GLY A CA 1
ATOM 2182 C C . GLY A 1 274 ? 24.225 -1.389 -22.355 1.00 58.34 274 GLY A C 1
ATOM 2183 O O . GLY A 1 274 ? 24.361 -2.346 -23.104 1.00 58.34 274 GLY A O 1
ATOM 2184 N N . VAL A 1 275 ? 24.031 -0.147 -22.834 1.00 52.78 275 VAL A N 1
ATOM 2185 C CA . VAL A 1 275 ? 23.857 0.132 -24.283 1.00 52.78 275 VAL A CA 1
ATOM 2186 C C . VAL A 1 275 ? 24.887 1.112 -24.855 1.00 52.78 275 VAL A C 1
ATOM 2188 O O . VAL A 1 275 ? 25.316 0.927 -26.000 1.00 52.78 275 VAL A O 1
ATOM 2191 N N . THR A 1 276 ? 25.293 2.136 -24.093 1.00 47.62 276 THR A N 1
ATOM 2192 C CA . THR A 1 276 ? 26.258 3.166 -24.536 1.00 47.62 276 THR A CA 1
ATOM 2193 C C . THR A 1 276 ? 27.565 3.168 -23.745 1.00 47.62 276 THR A C 1
ATOM 2195 O O . THR A 1 276 ? 28.570 3.646 -24.261 1.00 47.62 276 THR A O 1
ATOM 2198 N N . ILE A 1 277 ? 27.585 2.602 -22.529 1.00 58.75 277 ILE A N 1
ATOM 2199 C CA . ILE A 1 277 ? 28.778 2.553 -21.670 1.00 58.75 277 ILE A CA 1
ATOM 2200 C C . ILE A 1 277 ? 28.937 1.126 -21.104 1.00 58.75 277 ILE A C 1
ATOM 2202 O O . ILE A 1 277 ? 28.065 0.678 -20.348 1.00 58.75 277 ILE A O 1
ATOM 2206 N N . PRO A 1 278 ? 30.023 0.396 -21.439 1.00 51.88 278 PRO A N 1
ATOM 2207 C CA . PRO A 1 278 ? 30.181 -1.020 -21.086 1.00 51.88 278 PRO A CA 1
ATOM 2208 C C . PRO A 1 278 ? 30.429 -1.245 -19.587 1.00 51.88 278 PRO A C 1
ATOM 2210 O O . PRO A 1 278 ? 30.043 -2.276 -19.037 1.00 51.88 278 PRO A O 1
ATOM 2213 N N . ASN A 1 279 ? 31.024 -0.268 -18.898 1.00 56.69 279 ASN A N 1
ATOM 2214 C CA . ASN A 1 279 ? 31.237 -0.300 -17.456 1.00 56.69 279 ASN A CA 1
ATOM 2215 C C . ASN A 1 279 ? 30.973 1.086 -16.864 1.00 56.69 279 ASN A C 1
ATOM 2217 O O . ASN A 1 279 ? 31.617 2.060 -17.248 1.00 56.69 279 ASN A O 1
ATOM 2221 N N . LEU A 1 280 ? 30.056 1.178 -15.896 1.00 59.16 280 LEU A N 1
ATOM 2222 C CA . LEU A 1 280 ? 29.947 2.378 -15.072 1.00 59.16 280 LEU A CA 1
ATOM 2223 C C . LEU A 1 280 ? 31.281 2.566 -14.340 1.00 59.16 280 LEU A C 1
ATOM 2225 O O . LEU A 1 280 ? 31.730 1.659 -13.636 1.00 59.16 280 LEU A O 1
ATOM 2229 N N . SER A 1 281 ? 31.904 3.739 -14.482 1.00 69.88 281 SER A N 1
ATOM 2230 C CA . SER A 1 281 ? 33.051 4.095 -13.644 1.00 69.88 281 SER A CA 1
ATOM 2231 C C . SER A 1 281 ? 32.673 3.906 -12.171 1.00 69.88 281 SER A C 1
ATOM 2233 O O . SER A 1 281 ? 31.552 4.230 -11.761 1.00 69.88 281 SER A O 1
ATOM 2235 N N . LYS A 1 282 ? 33.614 3.402 -11.359 1.00 76.25 282 LYS A N 1
ATOM 2236 C CA . LYS A 1 282 ? 33.423 3.147 -9.916 1.00 76.25 282 LYS A CA 1
ATOM 2237 C C . LYS A 1 282 ? 32.853 4.371 -9.179 1.00 76.25 282 LYS A C 1
ATOM 2239 O O . LYS A 1 282 ? 32.219 4.227 -8.136 1.00 76.25 282 LYS A O 1
ATOM 2244 N N . ILE A 1 283 ? 33.067 5.579 -9.709 1.00 81.25 283 ILE A N 1
ATOM 2245 C CA . ILE A 1 283 ? 32.511 6.827 -9.177 1.00 81.25 283 ILE A CA 1
ATOM 2246 C C . ILE A 1 283 ? 30.979 6.897 -9.333 1.00 81.25 283 ILE A C 1
ATOM 2248 O O . ILE A 1 283 ? 30.279 7.164 -8.360 1.00 81.25 283 ILE A O 1
ATOM 2252 N N . TRP A 1 284 ? 30.443 6.591 -10.518 1.00 80.19 284 TRP A N 1
ATOM 2253 C CA . TRP A 1 284 ? 29.014 6.696 -10.830 1.00 80.19 284 TRP A CA 1
ATOM 2254 C C . TRP A 1 284 ? 28.207 5.597 -10.156 1.00 80.19 284 TRP A C 1
ATOM 2256 O O . TRP A 1 284 ? 27.115 5.859 -9.656 1.00 80.19 284 TRP A O 1
ATOM 2266 N N . PHE A 1 285 ? 28.776 4.394 -10.070 1.00 80.44 285 PHE A N 1
ATOM 2267 C CA . PHE A 1 285 ? 28.161 3.296 -9.331 1.00 80.44 285 PHE A CA 1
ATOM 2268 C C . PHE A 1 285 ? 27.992 3.650 -7.847 1.00 80.44 285 PHE A C 1
ATOM 2270 O O . PHE A 1 285 ? 26.895 3.520 -7.309 1.00 80.44 285 PHE A O 1
ATOM 2277 N N . ARG A 1 286 ? 29.040 4.191 -7.203 1.00 82.38 286 ARG A N 1
ATOM 2278 C CA . ARG A 1 286 ? 28.964 4.653 -5.805 1.00 82.38 286 ARG A CA 1
ATOM 2279 C C . ARG A 1 286 ? 27.941 5.772 -5.612 1.00 82.38 286 ARG A C 1
ATOM 2281 O O . ARG A 1 286 ? 27.225 5.754 -4.619 1.00 82.38 286 ARG A O 1
ATOM 2288 N N . ARG A 1 287 ? 27.828 6.708 -6.561 1.00 87.38 287 ARG A N 1
ATOM 2289 C CA . ARG A 1 287 ? 26.810 7.775 -6.519 1.00 87.38 287 ARG A CA 1
ATOM 2290 C C . ARG A 1 287 ? 25.388 7.221 -6.616 1.00 87.38 287 ARG A C 1
ATOM 2292 O O . ARG A 1 287 ? 24.551 7.589 -5.804 1.00 87.38 287 ARG A O 1
ATOM 2299 N N . CYS A 1 288 ? 25.124 6.316 -7.560 1.00 86.00 288 CYS A N 1
ATOM 2300 C CA . CYS A 1 288 ? 23.805 5.688 -7.694 1.00 86.00 288 CYS A CA 1
ATOM 2301 C C . CYS A 1 288 ? 23.450 4.874 -6.446 1.00 86.00 288 CYS A C 1
ATOM 2303 O O . CYS A 1 288 ? 22.330 4.966 -5.957 1.00 86.00 288 CYS A O 1
ATOM 2305 N N . LEU A 1 289 ? 24.416 4.135 -5.893 1.00 87.75 289 LEU A N 1
ATOM 2306 C CA . LEU A 1 289 ? 24.229 3.383 -4.656 1.00 87.75 289 LEU A CA 1
ATOM 2307 C C . LEU A 1 289 ? 23.934 4.304 -3.463 1.00 87.75 289 LEU A C 1
ATOM 2309 O O . LEU A 1 289 ? 23.053 3.990 -2.673 1.00 87.75 289 LEU A O 1
ATOM 2313 N N . ALA A 1 290 ? 24.614 5.451 -3.359 1.00 88.75 290 ALA A N 1
ATOM 2314 C CA . ALA A 1 290 ? 24.360 6.441 -2.312 1.00 88.75 290 ALA A CA 1
ATOM 2315 C C . ALA A 1 290 ? 22.974 7.099 -2.443 1.00 88.75 290 ALA A C 1
ATOM 2317 O O . ALA A 1 290 ? 22.272 7.265 -1.453 1.00 88.75 290 ALA A O 1
ATOM 2318 N N . ILE A 1 291 ? 22.541 7.434 -3.663 1.00 90.62 291 ILE A N 1
ATOM 2319 C CA . ILE A 1 291 ? 21.177 7.939 -3.901 1.00 90.62 291 ILE A CA 1
ATOM 2320 C C . ILE A 1 291 ? 20.149 6.862 -3.528 1.00 90.62 291 ILE A C 1
ATOM 2322 O O . ILE A 1 291 ? 19.151 7.151 -2.872 1.00 90.62 291 ILE A O 1
ATOM 2326 N N . GLY A 1 292 ? 20.420 5.609 -3.897 1.00 91.31 292 GLY A N 1
ATOM 2327 C CA . GLY A 1 292 ? 19.589 4.458 -3.563 1.00 91.31 292 GLY A CA 1
ATOM 2328 C C . GLY A 1 292 ? 19.474 4.190 -2.069 1.00 91.31 292 GLY A C 1
ATOM 2329 O O . GLY A 1 292 ? 18.383 3.889 -1.595 1.00 91.31 292 GLY A O 1
ATOM 2330 N N . SER A 1 293 ? 20.568 4.322 -1.316 1.00 90.94 293 SER A N 1
ATOM 2331 C CA . SER A 1 293 ? 20.549 4.118 0.133 1.00 90.94 293 SER A CA 1
ATOM 2332 C C . SER A 1 293 ? 19.761 5.214 0.846 1.00 90.94 293 SER A C 1
ATOM 2334 O O . SER A 1 293 ? 18.935 4.901 1.698 1.00 90.94 293 SER A O 1
ATOM 2336 N N . VAL A 1 294 ? 19.940 6.481 0.457 1.00 91.50 294 VAL A N 1
ATOM 2337 C CA . VAL A 1 294 ? 19.147 7.597 0.999 1.00 91.50 294 VAL A CA 1
ATOM 2338 C C . VAL A 1 294 ? 17.664 7.408 0.678 1.00 91.50 294 VAL A C 1
ATOM 2340 O O . VAL A 1 294 ? 16.823 7.558 1.562 1.00 91.50 294 VAL A O 1
ATOM 2343 N N . TYR A 1 295 ? 17.340 7.011 -0.556 1.00 93.56 295 TYR A N 1
ATOM 2344 C CA . TYR A 1 295 ? 15.964 6.710 -0.942 1.00 93.56 295 TYR A CA 1
ATOM 2345 C C . TYR A 1 295 ? 15.367 5.564 -0.121 1.00 93.56 295 TYR A C 1
ATOM 2347 O O . TYR A 1 295 ? 14.248 5.685 0.368 1.00 93.56 295 TYR A O 1
ATOM 2355 N N . PHE A 1 296 ? 16.124 4.480 0.079 1.00 94.75 296 PHE A N 1
ATOM 23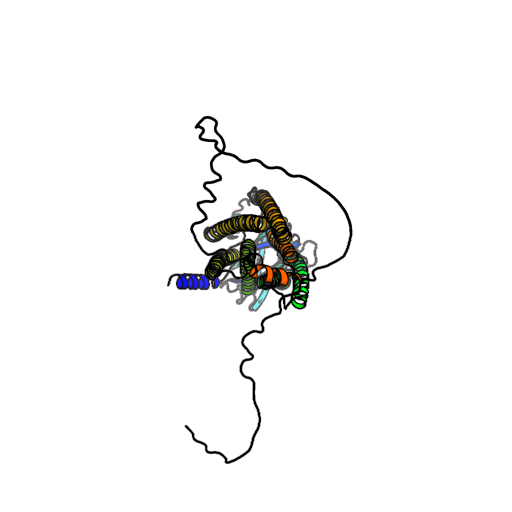56 C CA . PHE A 1 296 ? 15.690 3.339 0.882 1.00 94.75 296 PHE A CA 1
ATOM 2357 C C . PHE A 1 296 ? 15.394 3.730 2.334 1.00 94.75 296 PHE A C 1
ATOM 2359 O O . PHE A 1 296 ? 14.391 3.295 2.892 1.00 94.75 296 PHE A O 1
ATOM 2366 N N . ILE A 1 297 ? 16.223 4.579 2.944 1.00 91.81 297 ILE A N 1
ATOM 2367 C CA . ILE A 1 297 ? 15.987 5.061 4.311 1.00 91.81 297 ILE A CA 1
ATOM 2368 C C . ILE A 1 297 ? 14.708 5.904 4.365 1.00 91.81 297 ILE A C 1
ATOM 2370 O O . ILE A 1 297 ? 13.866 5.685 5.227 1.00 91.81 297 ILE A O 1
ATOM 2374 N N . LEU A 1 298 ? 14.515 6.834 3.428 1.00 91.38 298 LEU A N 1
ATOM 2375 C CA . LEU A 1 298 ? 13.322 7.685 3.430 1.00 91.38 298 LEU A CA 1
ATOM 2376 C C . LEU A 1 298 ? 12.037 6.899 3.148 1.00 91.38 298 LEU A C 1
ATOM 2378 O O . LEU A 1 298 ? 11.034 7.128 3.819 1.00 91.38 298 LEU A O 1
ATOM 2382 N N . VAL A 1 299 ? 12.062 5.954 2.203 1.00 93.00 299 VAL A N 1
ATOM 2383 C CA . VAL A 1 299 ? 10.882 5.136 1.882 1.00 93.00 299 VAL A CA 1
ATOM 2384 C C . VAL A 1 299 ? 10.535 4.168 3.011 1.00 93.00 299 VAL A C 1
ATOM 2386 O O . VAL A 1 299 ? 9.360 3.955 3.279 1.00 93.00 299 VAL A O 1
ATOM 2389 N N . THR A 1 300 ? 11.530 3.621 3.716 1.00 91.25 300 THR A N 1
ATOM 2390 C CA . THR A 1 300 ? 11.274 2.770 4.887 1.00 91.25 300 THR A CA 1
ATOM 2391 C C . THR A 1 300 ? 10.751 3.584 6.062 1.00 91.25 300 THR A C 1
ATOM 2393 O O . THR A 1 300 ? 9.806 3.150 6.706 1.00 91.25 300 THR A O 1
ATOM 2396 N N . MET A 1 301 ? 11.284 4.781 6.320 1.00 87.88 301 MET A N 1
ATOM 2397 C CA . MET A 1 301 ? 10.742 5.669 7.354 1.00 87.88 301 MET A CA 1
ATOM 2398 C C . MET A 1 301 ? 9.294 6.069 7.054 1.00 87.88 301 MET A C 1
ATOM 2400 O O . MET A 1 301 ? 8.450 5.984 7.942 1.00 87.88 301 MET A O 1
ATOM 2404 N N . GLU A 1 302 ? 8.987 6.448 5.811 1.00 89.50 302 GLU A N 1
ATOM 2405 C CA . GLU A 1 302 ? 7.618 6.743 5.372 1.00 89.50 302 GLU A CA 1
ATOM 2406 C C . GLU A 1 302 ? 6.705 5.520 5.509 1.00 89.50 302 GLU A C 1
ATOM 2408 O O . GLU A 1 302 ? 5.662 5.621 6.148 1.00 89.50 302 GLU A O 1
ATOM 2413 N N . GLY A 1 303 ? 7.121 4.358 4.995 1.00 87.62 303 GLY A N 1
ATOM 2414 C CA . GLY A 1 303 ? 6.354 3.114 5.067 1.00 87.62 303 GLY A CA 1
ATOM 2415 C C . GLY A 1 303 ? 6.058 2.683 6.503 1.00 87.62 303 GLY A C 1
ATOM 2416 O O . GLY A 1 303 ? 4.907 2.425 6.849 1.00 87.62 303 GLY A O 1
ATOM 2417 N N . MET A 1 304 ? 7.067 2.706 7.377 1.00 84.94 304 MET A N 1
ATOM 2418 C CA . MET A 1 304 ? 6.915 2.355 8.792 1.00 84.94 304 MET A CA 1
ATOM 2419 C C . MET A 1 304 ? 6.012 3.354 9.521 1.00 84.94 304 MET A C 1
ATOM 2421 O O . MET A 1 304 ? 5.093 2.952 10.232 1.00 84.94 304 MET A O 1
ATOM 2425 N N . THR A 1 305 ? 6.191 4.655 9.276 1.00 82.75 305 THR A N 1
ATOM 2426 C CA . THR A 1 305 ? 5.338 5.712 9.845 1.00 82.75 305 THR A CA 1
ATOM 2427 C C . THR A 1 305 ? 3.885 5.565 9.389 1.00 82.75 305 THR A C 1
ATOM 2429 O O . THR A 1 305 ? 2.966 5.671 10.201 1.00 82.75 305 THR A O 1
ATOM 2432 N N . ARG A 1 306 ? 3.666 5.256 8.107 1.00 82.12 306 ARG A N 1
ATOM 2433 C CA . ARG A 1 306 ? 2.343 5.012 7.519 1.00 82.12 306 ARG A CA 1
ATOM 2434 C C . ARG A 1 306 ? 1.664 3.775 8.105 1.00 82.12 306 ARG A C 1
ATOM 2436 O O . ARG A 1 306 ? 0.447 3.775 8.239 1.00 82.12 306 ARG A O 1
ATOM 2443 N N . THR A 1 307 ? 2.425 2.737 8.457 1.00 79.88 307 THR A N 1
ATOM 2444 C CA . THR A 1 307 ? 1.891 1.566 9.176 1.00 79.88 307 THR A CA 1
ATOM 2445 C C . THR A 1 307 ? 1.693 1.812 10.672 1.00 79.88 307 THR A C 1
ATOM 2447 O O . THR A 1 307 ? 0.927 1.102 11.309 1.00 79.88 307 THR A O 1
ATOM 2450 N N . HIS A 1 308 ? 2.373 2.799 11.257 1.00 74.88 308 HIS A N 1
ATOM 2451 C CA . HIS A 1 308 ? 2.309 3.061 12.693 1.00 74.88 308 HIS A CA 1
ATOM 2452 C C . HIS A 1 308 ? 1.117 3.949 13.085 1.00 74.88 308 HIS A C 1
ATOM 2454 O O . HIS A 1 308 ? 0.477 3.718 14.112 1.00 74.88 308 HIS A O 1
ATOM 2460 N N . TYR A 1 309 ? 0.798 4.961 12.271 1.00 68.88 309 TYR A N 1
ATOM 2461 C CA . TYR A 1 309 ? -0.305 5.892 12.526 1.00 68.88 309 TYR A CA 1
ATOM 2462 C C . TYR A 1 309 ? -1.595 5.493 11.786 1.00 68.88 309 TYR A C 1
ATOM 2464 O O . TYR A 1 309 ? -1.525 4.922 10.698 1.00 68.88 309 TYR A O 1
ATOM 2472 N N . PRO A 1 310 ? -2.787 5.824 12.328 1.00 64.44 310 PRO A N 1
ATOM 2473 C CA . PRO A 1 310 ? -4.047 5.569 11.637 1.00 64.44 310 PRO A CA 1
ATOM 2474 C C . PRO A 1 310 ? -4.097 6.267 10.278 1.00 64.44 310 PRO A C 1
ATOM 2476 O O . PRO A 1 310 ? -3.715 7.432 10.171 1.00 64.44 310 PRO A O 1
ATOM 2479 N N . ARG A 1 311 ? -4.614 5.565 9.254 1.00 61.91 311 ARG A N 1
ATOM 2480 C CA . ARG A 1 311 ? -4.625 5.980 7.829 1.00 61.91 311 ARG A CA 1
ATOM 2481 C C . ARG A 1 311 ? -5.069 7.423 7.578 1.00 61.91 311 ARG A C 1
ATOM 2483 O O . ARG A 1 311 ? -4.633 8.038 6.612 1.00 61.91 311 ARG A O 1
ATOM 2490 N N . PHE A 1 312 ? -5.941 7.944 8.428 1.00 60.78 312 PHE A N 1
ATOM 2491 C CA . PHE A 1 312 ? -6.590 9.239 8.256 1.00 60.78 312 PHE A CA 1
ATOM 2492 C C . PHE A 1 312 ? -6.108 10.294 9.266 1.00 60.78 312 PHE A C 1
ATOM 2494 O O . PHE A 1 312 ? -6.544 11.442 9.220 1.00 60.78 312 PHE A O 1
ATOM 2501 N N . HIS A 1 313 ? -5.205 9.939 10.185 1.00 65.31 313 HIS A N 1
ATOM 2502 C CA . HIS A 1 313 ? -4.675 10.876 11.169 1.00 65.31 313 HIS A CA 1
ATOM 2503 C C . HIS A 1 313 ? -3.373 11.489 10.653 1.00 65.31 313 HIS A C 1
ATOM 2505 O O . HIS A 1 313 ? -2.306 10.875 10.681 1.00 65.31 313 HIS A O 1
ATOM 2511 N N . THR A 1 314 ? -3.450 12.734 10.185 1.00 65.38 314 THR A N 1
ATOM 2512 C CA . THR A 1 314 ? -2.267 13.453 9.696 1.00 65.38 314 THR A CA 1
ATOM 2513 C C . THR A 1 314 ? -1.468 13.989 10.881 1.00 65.38 314 THR A C 1
ATOM 2515 O O . THR A 1 314 ? -1.777 15.044 11.430 1.00 65.38 314 THR A O 1
ATOM 2518 N N . THR A 1 315 ? -0.426 13.266 11.293 1.00 73.69 315 THR A N 1
ATOM 2519 C CA . THR A 1 315 ? 0.545 13.774 12.270 1.00 73.69 315 THR A CA 1
ATOM 2520 C C . THR A 1 315 ? 1.599 14.639 11.579 1.00 73.69 315 THR A C 1
ATOM 2522 O O . THR A 1 315 ? 1.952 14.420 10.418 1.00 73.69 315 THR A O 1
ATOM 2525 N N . GLN A 1 316 ? 2.158 15.612 12.306 1.00 78.81 316 GLN A N 1
ATOM 2526 C CA . GLN A 1 316 ? 3.294 16.408 11.816 1.00 78.81 316 GLN A CA 1
ATOM 2527 C C . GLN A 1 316 ? 4.481 15.514 11.421 1.00 78.81 316 GLN A C 1
ATOM 2529 O O . GLN A 1 316 ? 5.190 15.810 10.465 1.00 78.81 316 GLN A O 1
ATOM 2534 N N . PHE A 1 317 ? 4.654 14.391 12.120 1.00 77.25 317 PHE A N 1
ATOM 2535 C CA . PHE A 1 317 ? 5.705 13.414 11.861 1.00 77.25 317 PHE A CA 1
ATOM 2536 C C . PHE A 1 317 ? 5.504 12.645 10.541 1.00 77.25 317 PHE A C 1
ATOM 2538 O O . PHE A 1 317 ? 6.453 12.484 9.771 1.00 77.25 317 PHE A O 1
ATOM 2545 N N . LEU A 1 318 ? 4.268 12.240 10.218 1.00 80.12 318 LEU A N 1
ATOM 2546 C CA . LEU A 1 318 ? 3.943 11.655 8.912 1.00 80.12 318 LEU A CA 1
ATOM 2547 C C . LEU A 1 318 ? 4.237 12.647 7.778 1.00 80.12 318 LEU A C 1
ATOM 2549 O O . LEU A 1 318 ? 4.841 12.287 6.771 1.00 80.12 318 LEU A O 1
ATOM 2553 N N . LEU A 1 319 ? 3.880 13.921 7.960 1.00 84.25 319 LEU A N 1
ATOM 2554 C CA . LEU A 1 319 ? 4.179 14.956 6.970 1.00 84.25 319 LEU A CA 1
ATOM 2555 C C . LEU A 1 319 ? 5.695 15.181 6.813 1.00 84.25 319 LEU A C 1
ATOM 2557 O O . LEU A 1 319 ? 6.184 15.338 5.693 1.00 84.25 319 LEU A O 1
ATOM 2561 N N . ALA A 1 320 ? 6.440 15.155 7.922 1.00 84.88 320 ALA A N 1
ATOM 2562 C CA . ALA A 1 320 ? 7.889 15.342 7.948 1.00 84.88 320 ALA A CA 1
ATOM 2563 C C . ALA A 1 320 ? 8.668 14.211 7.254 1.00 84.88 320 ALA A C 1
ATOM 2565 O O . ALA A 1 320 ? 9.758 14.463 6.749 1.00 84.88 320 ALA A O 1
ATOM 2566 N N . THR A 1 321 ? 8.126 12.991 7.194 1.00 85.19 321 THR A N 1
ATOM 2567 C CA . THR A 1 321 ? 8.729 11.862 6.458 1.00 85.19 321 THR A CA 1
ATOM 2568 C C . THR A 1 321 ? 8.279 11.818 4.995 1.00 85.19 321 THR A C 1
ATOM 2570 O O . THR A 1 321 ? 9.093 11.573 4.103 1.00 85.19 321 THR A O 1
ATOM 2573 N N . LEU A 1 322 ? 7.012 12.146 4.725 1.00 88.19 322 LEU A N 1
ATOM 2574 C CA . LEU A 1 322 ? 6.443 12.184 3.378 1.00 88.19 322 LEU A CA 1
ATOM 2575 C C . LEU A 1 322 ? 7.068 13.288 2.507 1.00 88.19 322 LEU A C 1
ATOM 2577 O O . LEU A 1 322 ? 7.424 13.043 1.354 1.00 88.19 322 LEU A O 1
ATOM 2581 N N . PHE A 1 323 ? 7.208 14.509 3.033 1.00 90.75 323 PHE A N 1
ATOM 2582 C CA . PHE A 1 323 ? 7.650 15.663 2.242 1.00 90.75 323 PHE A CA 1
ATOM 2583 C C . PHE A 1 323 ? 9.063 15.492 1.641 1.00 90.75 323 PHE A C 1
ATOM 2585 O O . PHE A 1 323 ? 9.214 15.680 0.430 1.00 90.75 323 PHE A O 1
ATOM 2592 N N . PRO A 1 324 ? 10.096 15.071 2.402 1.00 91.44 324 PRO A N 1
ATOM 2593 C CA . PRO A 1 324 ? 11.417 14.787 1.841 1.00 91.44 324 PRO A CA 1
ATOM 2594 C C . PRO A 1 324 ? 11.395 13.690 0.774 1.00 91.44 324 PRO A C 1
ATOM 2596 O O . PRO A 1 324 ? 12.089 13.811 -0.237 1.00 91.44 324 PRO A O 1
ATOM 2599 N N . LEU A 1 325 ? 10.585 12.643 0.968 1.00 90.88 325 LEU A N 1
ATOM 2600 C CA . LEU A 1 325 ? 10.450 11.555 0.002 1.00 90.88 325 LEU A CA 1
ATOM 2601 C C . LEU A 1 325 ? 9.854 12.054 -1.323 1.00 90.88 325 LEU A C 1
ATOM 2603 O O . LEU A 1 325 ? 10.379 11.723 -2.384 1.00 90.88 325 LEU A O 1
ATOM 2607 N N . MET A 1 326 ? 8.819 12.900 -1.269 1.00 92.00 326 MET A N 1
ATOM 2608 C CA . MET A 1 326 ? 8.208 13.512 -2.457 1.00 92.00 326 MET A CA 1
ATOM 2609 C C . MET A 1 326 ? 9.197 14.403 -3.221 1.00 92.00 326 MET A C 1
ATOM 2611 O O . MET A 1 326 ? 9.292 14.319 -4.447 1.00 92.00 326 MET A O 1
ATOM 2615 N N . CYS A 1 327 ? 9.975 15.224 -2.509 1.00 93.25 327 CYS A N 1
ATOM 2616 C CA . CYS A 1 327 ? 11.020 16.057 -3.108 1.00 93.25 327 CYS A CA 1
ATOM 2617 C C . CYS A 1 327 ? 12.099 15.211 -3.801 1.00 93.25 327 CYS A C 1
ATOM 2619 O O . CYS A 1 327 ? 12.523 15.529 -4.914 1.00 93.25 327 CYS A O 1
ATOM 2621 N N . LEU A 1 328 ? 12.523 14.115 -3.168 1.00 92.31 328 LEU A N 1
ATOM 2622 C CA . LEU A 1 328 ? 13.505 13.196 -3.734 1.00 92.31 328 LEU A CA 1
ATOM 2623 C C . LEU A 1 328 ? 12.938 12.480 -4.972 1.00 92.31 328 LEU A C 1
ATOM 2625 O O . LEU A 1 328 ? 13.610 12.411 -6.002 1.00 92.31 328 LEU A O 1
ATOM 2629 N N . ASP A 1 329 ? 11.687 12.023 -4.919 1.00 91.50 329 ASP A N 1
ATOM 2630 C CA . ASP A 1 329 ? 10.999 11.415 -6.059 1.00 91.50 329 ASP A CA 1
ATOM 2631 C C . ASP A 1 329 ? 10.913 12.374 -7.256 1.00 91.50 329 ASP A C 1
ATOM 2633 O O . ASP A 1 329 ? 11.174 11.954 -8.387 1.00 91.50 329 ASP A O 1
ATOM 2637 N N . ALA A 1 330 ? 10.615 13.655 -7.020 1.00 91.94 330 ALA A N 1
ATOM 2638 C CA . ALA A 1 330 ? 10.609 14.689 -8.053 1.00 91.94 330 ALA A CA 1
ATOM 2639 C C . ALA A 1 330 ? 12.016 14.949 -8.624 1.00 91.94 330 ALA A C 1
ATOM 2641 O O . ALA A 1 330 ? 12.181 15.021 -9.844 1.00 91.94 330 ALA A O 1
ATOM 2642 N N . ALA A 1 331 ? 13.043 15.021 -7.770 1.00 92.44 331 ALA A N 1
ATOM 2643 C CA . ALA A 1 331 ? 14.432 15.204 -8.193 1.00 92.44 331 ALA A CA 1
ATOM 2644 C C . ALA A 1 331 ? 14.947 14.025 -9.040 1.00 92.44 331 ALA A C 1
ATOM 2646 O O . ALA A 1 331 ? 15.566 14.237 -10.084 1.00 92.44 331 ALA A O 1
ATOM 2647 N N . ILE A 1 332 ? 14.643 12.781 -8.643 1.00 91.06 332 ILE A N 1
ATOM 2648 C CA . ILE A 1 332 ? 14.972 11.583 -9.430 1.00 91.06 332 ILE A CA 1
ATOM 2649 C C . ILE A 1 332 ? 14.268 11.621 -10.785 1.00 91.06 332 ILE A C 1
ATOM 2651 O O . ILE A 1 332 ? 14.909 11.353 -11.801 1.00 91.06 332 ILE A O 1
ATOM 2655 N N . MET A 1 333 ? 12.979 11.970 -10.824 1.00 88.69 333 MET A N 1
ATOM 2656 C CA . MET A 1 333 ? 12.240 12.075 -12.086 1.00 88.69 333 MET A CA 1
ATOM 2657 C C . MET A 1 333 ? 12.836 13.142 -13.008 1.00 88.69 333 MET A C 1
ATOM 2659 O O . MET A 1 333 ? 13.036 12.888 -14.195 1.00 88.69 333 MET A O 1
ATOM 2663 N N . TRP A 1 334 ? 13.199 14.304 -12.468 1.00 90.38 334 TRP A N 1
ATOM 2664 C CA . TRP A 1 334 ? 13.880 15.356 -13.221 1.00 90.38 334 TRP A CA 1
ATOM 2665 C C . TRP A 1 334 ? 15.220 14.880 -13.804 1.00 90.38 334 TRP A C 1
ATOM 2667 O O . TRP A 1 334 ? 15.489 15.060 -14.995 1.00 90.38 334 TRP A O 1
ATOM 2677 N N . TRP A 1 335 ? 16.046 14.205 -12.998 1.00 89.88 335 TRP A N 1
ATOM 2678 C CA . TRP A 1 335 ? 17.306 13.628 -13.468 1.00 89.88 335 TRP A CA 1
ATOM 2679 C C . TRP A 1 335 ? 17.108 12.565 -14.545 1.00 89.88 335 TRP A C 1
ATOM 2681 O O . TRP A 1 335 ? 17.855 12.564 -15.522 1.00 89.88 335 TRP A O 1
ATOM 2691 N N . ILE A 1 336 ? 16.098 11.701 -14.412 1.00 88.75 336 ILE A N 1
ATOM 2692 C CA . ILE A 1 336 ? 15.736 10.702 -15.426 1.00 88.75 336 ILE A CA 1
ATOM 2693 C C . ILE A 1 336 ? 15.517 11.373 -16.788 1.00 88.75 336 ILE A C 1
ATOM 2695 O O . ILE A 1 336 ? 16.122 10.948 -17.773 1.00 88.75 336 ILE A O 1
ATOM 2699 N N . PHE A 1 337 ? 14.734 12.454 -16.847 1.00 87.44 337 PHE A N 1
ATOM 2700 C CA . PHE A 1 337 ? 14.491 13.173 -18.100 1.00 87.44 337 PHE A CA 1
ATOM 2701 C C . PHE A 1 337 ? 15.752 13.839 -18.662 1.00 87.44 337 PHE A C 1
ATOM 2703 O O . PHE A 1 337 ? 15.996 13.748 -19.867 1.00 87.44 337 PHE A O 1
ATOM 2710 N N . ILE A 1 338 ? 16.587 14.455 -17.816 1.00 87.94 338 ILE A N 1
ATOM 2711 C CA . ILE A 1 338 ? 17.862 15.050 -18.255 1.00 87.94 338 ILE A CA 1
ATOM 2712 C C . ILE A 1 338 ? 18.787 13.986 -18.847 1.00 87.94 338 ILE A C 1
ATOM 2714 O O . ILE A 1 338 ? 19.338 14.186 -19.933 1.00 87.94 338 ILE A O 1
ATOM 2718 N N . TYR A 1 339 ? 18.979 12.867 -18.147 1.00 85.50 339 TYR A N 1
ATOM 2719 C CA . TYR A 1 339 ? 19.858 11.799 -18.615 1.00 85.50 339 TYR A CA 1
ATOM 2720 C C . TYR A 1 339 ? 19.328 11.182 -19.902 1.00 85.50 339 TYR A C 1
ATOM 2722 O O . TYR A 1 339 ? 20.081 11.055 -20.863 1.00 85.50 339 TYR A O 1
ATOM 2730 N N . LEU A 1 340 ? 18.022 10.932 -19.981 1.00 84.06 340 LEU A N 1
ATOM 2731 C CA . LEU A 1 340 ? 17.397 10.431 -21.194 1.00 84.06 340 LEU A CA 1
ATOM 2732 C C . LEU A 1 340 ? 17.588 11.382 -22.384 1.00 84.06 340 LEU A C 1
ATOM 2734 O O . LEU A 1 340 ? 17.931 10.930 -23.475 1.00 84.06 340 LEU A O 1
ATOM 2738 N N . ALA A 1 341 ? 17.421 12.694 -22.188 1.00 83.81 341 ALA A N 1
ATOM 2739 C CA . ALA A 1 341 ? 17.643 13.691 -23.234 1.00 83.81 341 ALA A CA 1
ATOM 2740 C C . ALA A 1 341 ? 19.106 13.714 -23.711 1.00 83.81 341 ALA A C 1
ATOM 2742 O O . ALA A 1 341 ? 19.366 13.769 -24.917 1.00 83.81 341 ALA A O 1
ATOM 2743 N N . ARG A 1 342 ? 20.066 13.610 -22.781 1.00 82.38 342 ARG A N 1
ATOM 2744 C CA . ARG A 1 342 ? 21.498 13.504 -23.106 1.00 82.38 342 ARG A CA 1
ATOM 2745 C C . ARG A 1 342 ? 21.795 12.235 -23.907 1.00 82.38 342 ARG A C 1
ATOM 2747 O O . ARG A 1 342 ? 22.385 12.328 -24.982 1.00 82.38 342 ARG A O 1
ATOM 2754 N N . THR A 1 343 ? 21.319 11.077 -23.454 1.00 77.06 343 THR A N 1
ATOM 2755 C CA . THR A 1 343 ? 21.520 9.788 -24.135 1.00 77.06 343 THR A CA 1
ATOM 2756 C C . THR A 1 343 ? 20.839 9.749 -25.506 1.00 77.06 343 THR A C 1
ATOM 2758 O O . THR A 1 343 ? 21.396 9.208 -26.464 1.00 77.06 343 THR A O 1
ATOM 2761 N N . LEU A 1 344 ? 19.667 10.372 -25.666 1.00 76.62 344 LEU A N 1
ATOM 2762 C CA . LEU A 1 344 ? 19.005 10.518 -26.966 1.00 76.62 344 LEU A CA 1
ATOM 2763 C C . LEU A 1 344 ? 19.819 11.377 -27.943 1.00 76.62 344 LEU A C 1
ATOM 2765 O O . LEU A 1 344 ? 19.929 11.018 -29.118 1.00 76.62 344 LEU A O 1
ATOM 2769 N N . ARG A 1 345 ? 20.409 12.487 -27.475 1.00 77.19 345 ARG A N 1
ATOM 2770 C CA . ARG A 1 345 ? 21.281 13.343 -28.298 1.00 77.19 345 ARG A CA 1
ATOM 2771 C C . ARG A 1 345 ? 22.539 12.590 -28.725 1.00 77.19 345 ARG A C 1
ATOM 2773 O O . ARG A 1 345 ? 22.878 12.600 -29.904 1.00 77.19 345 ARG A O 1
ATOM 2780 N N . GLU A 1 346 ? 23.182 11.889 -27.798 1.00 71.88 346 GLU A N 1
ATOM 2781 C CA . GLU A 1 346 ? 24.396 11.119 -28.075 1.00 71.88 346 GLU A CA 1
ATOM 2782 C C . GLU A 1 346 ? 24.138 9.961 -29.055 1.00 71.88 346 GLU A C 1
ATOM 2784 O O . GLU A 1 346 ? 24.865 9.785 -30.033 1.00 71.88 346 GLU A O 1
ATOM 2789 N N . THR A 1 347 ? 23.058 9.200 -28.857 1.00 61.59 347 THR A N 1
ATOM 2790 C CA . THR A 1 347 ? 22.693 8.095 -29.763 1.00 61.59 347 THR A CA 1
ATOM 2791 C C . THR A 1 347 ? 22.260 8.575 -31.148 1.00 61.59 347 THR A C 1
ATOM 2793 O O . THR A 1 347 ? 22.502 7.866 -32.126 1.00 61.59 347 THR A O 1
ATOM 2796 N N . ARG A 1 348 ? 21.674 9.780 -31.261 1.00 71.62 348 ARG A N 1
ATOM 2797 C CA . ARG A 1 348 ? 21.382 10.424 -32.553 1.00 71.62 348 ARG A CA 1
ATOM 2798 C C . ARG A 1 348 ? 22.667 10.753 -33.313 1.00 71.62 348 ARG A C 1
ATOM 2800 O O . ARG A 1 348 ? 22.730 10.502 -34.512 1.00 71.62 348 ARG A O 1
ATOM 2807 N N . LEU A 1 349 ? 23.682 11.273 -32.622 1.00 63.34 349 LEU A N 1
ATOM 2808 C CA . LEU A 1 349 ? 24.969 11.637 -33.226 1.00 63.34 349 LEU A CA 1
ATOM 2809 C C . LEU A 1 349 ? 25.771 10.410 -33.687 1.00 63.34 349 LEU A C 1
ATOM 2811 O O . LEU A 1 349 ? 26.425 10.464 -34.720 1.00 63.34 349 LEU A O 1
ATOM 2815 N N . ARG A 1 350 ? 25.663 9.276 -32.983 1.00 63.97 350 ARG A N 1
ATOM 2816 C CA . ARG A 1 350 ? 26.354 8.017 -33.334 1.00 63.97 350 ARG A CA 1
ATOM 2817 C C . ARG A 1 350 ? 25.679 7.199 -34.457 1.00 63.97 350 ARG A C 1
ATOM 2819 O O . ARG A 1 350 ? 26.108 6.082 -34.723 1.00 63.97 350 ARG A O 1
ATOM 2826 N N . HIS A 1 351 ? 24.601 7.697 -35.076 1.00 59.22 351 HIS A N 1
ATOM 2827 C CA . HIS A 1 351 ? 23.875 7.080 -36.208 1.00 59.22 351 HIS A CA 1
ATOM 2828 C C . HIS A 1 351 ? 23.427 5.603 -36.022 1.00 59.22 351 HIS A C 1
ATOM 2830 O O . HIS A 1 351 ? 23.098 4.900 -36.980 1.00 59.22 351 HIS A O 1
ATOM 2836 N N . SER A 1 352 ? 23.345 5.103 -34.784 1.00 62.50 352 SER A N 1
ATOM 2837 C CA . SER A 1 352 ? 22.850 3.749 -34.504 1.00 62.50 352 SER A CA 1
ATOM 2838 C C . SER A 1 352 ? 21.318 3.743 -34.486 1.00 62.50 352 SER A C 1
ATOM 2840 O O . SER A 1 352 ? 20.676 3.964 -33.456 1.00 62.50 352 SER A O 1
ATOM 2842 N N . SER A 1 353 ? 20.714 3.511 -35.653 1.00 61.72 353 SER A N 1
ATOM 2843 C CA . SER A 1 353 ? 19.263 3.626 -35.873 1.00 61.72 353 SER A CA 1
ATOM 2844 C C . SER A 1 353 ? 18.421 2.695 -34.988 1.00 61.72 353 SER A C 1
ATOM 2846 O O . SER A 1 353 ? 17.309 3.058 -34.599 1.00 61.72 353 SER A O 1
ATOM 2848 N N . ILE A 1 354 ? 18.949 1.524 -34.616 1.00 64.69 354 ILE A N 1
ATOM 2849 C CA . ILE A 1 354 ? 18.255 0.552 -33.757 1.00 64.69 354 ILE A CA 1
ATOM 2850 C C . ILE A 1 354 ? 18.262 1.010 -32.288 1.00 64.69 354 ILE A C 1
ATOM 2852 O O . ILE A 1 354 ? 17.206 1.045 -31.655 1.00 64.69 354 ILE A O 1
ATOM 2856 N N . LYS A 1 355 ? 19.416 1.456 -31.765 1.00 66.69 355 LYS A N 1
ATOM 2857 C CA . LYS A 1 355 ? 19.546 1.976 -30.388 1.00 66.69 355 LYS A CA 1
ATOM 2858 C C . LYS A 1 355 ? 18.725 3.257 -30.195 1.00 66.69 355 LYS A C 1
ATOM 2860 O O . LYS A 1 355 ? 18.052 3.417 -29.181 1.00 66.69 355 LYS A O 1
ATOM 2865 N N . HIS A 1 356 ? 18.712 4.138 -31.197 1.00 67.56 356 HIS A N 1
ATOM 2866 C CA . HIS A 1 356 ? 17.925 5.371 -31.154 1.00 67.56 356 HIS A CA 1
ATOM 2867 C C . HIS A 1 356 ? 16.408 5.104 -31.109 1.00 67.56 356 HIS A C 1
ATOM 2869 O O . HIS A 1 356 ? 15.696 5.740 -30.332 1.00 67.56 356 HIS A O 1
ATOM 2875 N N . LYS A 1 357 ? 15.902 4.132 -31.887 1.00 75.88 357 LYS A N 1
ATOM 2876 C CA . LYS A 1 357 ? 14.480 3.735 -31.849 1.00 75.88 357 LYS A CA 1
ATOM 2877 C C . LYS A 1 357 ? 14.060 3.231 -30.461 1.00 75.88 357 LYS A C 1
ATOM 2879 O O . LYS A 1 357 ? 12.980 3.594 -30.003 1.00 75.88 357 LYS A O 1
ATOM 2884 N N . LEU A 1 358 ? 14.918 2.464 -29.783 1.00 73.88 358 LEU A N 1
ATOM 2885 C CA . LEU A 1 358 ? 14.663 1.943 -28.435 1.00 73.88 358 LEU A CA 1
ATOM 2886 C C . LEU A 1 358 ? 14.479 3.070 -27.406 1.00 73.88 358 LEU A C 1
ATOM 2888 O O . LEU A 1 358 ? 13.431 3.161 -26.770 1.00 73.88 358 LEU A O 1
ATOM 2892 N N . TYR A 1 359 ? 15.463 3.969 -27.290 1.00 75.38 359 TYR A N 1
ATOM 2893 C CA . TYR A 1 359 ? 15.410 5.084 -26.335 1.00 75.38 359 TYR A CA 1
ATOM 2894 C C . TYR A 1 359 ? 14.305 6.094 -26.661 1.00 75.38 359 TYR A C 1
ATOM 2896 O O . TYR A 1 359 ? 13.734 6.702 -25.755 1.00 75.38 359 TYR A O 1
ATOM 2904 N N . ARG A 1 360 ? 13.958 6.263 -27.942 1.00 81.12 360 ARG A N 1
ATOM 2905 C CA . ARG A 1 360 ? 12.834 7.112 -28.350 1.00 81.12 360 ARG A CA 1
ATOM 2906 C C . ARG A 1 360 ? 11.496 6.534 -27.891 1.00 81.12 360 ARG A C 1
ATOM 2908 O O . ARG A 1 360 ? 10.699 7.260 -27.306 1.00 81.12 360 ARG A O 1
ATOM 2915 N N . ASN A 1 361 ? 11.276 5.236 -28.099 1.00 83.44 361 ASN A N 1
ATOM 2916 C CA . ASN A 1 361 ? 10.072 4.560 -27.616 1.00 83.44 361 ASN A CA 1
ATOM 2917 C C . ASN A 1 361 ? 9.994 4.597 -26.084 1.00 83.44 361 ASN A C 1
ATOM 2919 O O . ASN A 1 361 ? 8.932 4.879 -25.536 1.00 83.44 361 ASN A O 1
ATOM 2923 N N . PHE A 1 362 ? 11.124 4.400 -25.400 1.00 82.25 362 PHE A N 1
ATOM 2924 C CA . PHE A 1 362 ? 11.204 4.532 -23.946 1.00 82.25 362 PHE A CA 1
ATOM 2925 C C . PHE A 1 362 ? 10.789 5.922 -23.450 1.00 82.25 362 PHE A C 1
ATOM 2927 O O . PHE A 1 362 ? 10.021 6.039 -22.499 1.00 82.25 362 PHE A O 1
ATOM 2934 N N . SER A 1 363 ? 11.255 6.977 -24.124 1.00 85.06 363 SER A N 1
ATOM 2935 C CA . SER A 1 363 ? 10.885 8.358 -23.807 1.00 85.06 363 SER A CA 1
ATOM 2936 C C . SER A 1 363 ? 9.388 8.606 -23.967 1.00 85.06 363 SER A C 1
ATOM 2938 O O . SER A 1 363 ? 8.761 9.151 -23.061 1.00 85.06 363 SER A O 1
ATOM 2940 N N . TYR A 1 364 ? 8.779 8.128 -25.058 1.00 88.44 364 TYR A N 1
ATOM 2941 C CA . TYR A 1 364 ? 7.329 8.234 -25.235 1.00 88.44 364 TYR A CA 1
ATOM 2942 C C . TYR A 1 364 ? 6.556 7.528 -24.123 1.00 88.44 364 TYR A C 1
ATOM 2944 O O . TYR A 1 364 ? 5.603 8.095 -23.594 1.00 88.44 364 TYR A O 1
ATOM 2952 N N . VAL A 1 365 ? 6.993 6.331 -23.721 1.00 88.88 365 VAL A N 1
ATOM 2953 C CA . VAL A 1 365 ? 6.382 5.600 -22.603 1.00 88.88 365 VAL A CA 1
ATOM 2954 C C . VAL A 1 365 ? 6.476 6.412 -21.312 1.00 88.88 365 VAL A C 1
ATOM 2956 O O . VAL A 1 365 ? 5.462 6.596 -20.643 1.00 88.88 365 VAL A O 1
ATOM 2959 N N . LEU A 1 366 ? 7.657 6.936 -20.969 1.00 86.56 366 LEU A N 1
ATOM 2960 C CA . LEU A 1 366 ? 7.849 7.730 -19.750 1.00 86.56 366 LEU A CA 1
ATOM 2961 C C . LEU A 1 366 ? 6.990 9.001 -19.735 1.00 86.56 366 LEU A C 1
ATOM 2963 O O . LEU A 1 366 ? 6.419 9.342 -18.698 1.00 86.56 366 LEU A O 1
ATOM 2967 N N . VAL A 1 367 ? 6.857 9.684 -20.874 1.00 89.25 367 VAL A N 1
ATOM 2968 C CA . VAL A 1 367 ? 5.989 10.864 -21.009 1.00 89.25 367 VAL A CA 1
ATOM 2969 C C . VAL A 1 367 ? 4.518 10.489 -20.821 1.00 89.25 367 VAL A C 1
ATOM 2971 O O . VAL A 1 367 ? 3.835 11.129 -20.024 1.00 89.25 367 VAL A O 1
ATOM 2974 N N . VAL A 1 368 ? 4.031 9.433 -21.482 1.00 91.44 368 VAL A N 1
ATOM 2975 C CA . VAL A 1 368 ? 2.637 8.972 -21.336 1.00 91.44 368 VAL A CA 1
ATOM 2976 C C . VAL A 1 368 ? 2.338 8.582 -19.888 1.00 91.44 368 VAL A C 1
ATOM 2978 O O . VAL A 1 368 ? 1.346 9.035 -19.325 1.00 91.44 368 VAL A O 1
ATOM 2981 N N . VAL A 1 369 ? 3.222 7.809 -19.252 1.00 91.19 369 VAL A N 1
ATOM 2982 C CA . VAL A 1 369 ? 3.086 7.405 -17.842 1.00 91.19 369 VAL A CA 1
ATOM 2983 C C . VAL A 1 369 ? 3.033 8.620 -16.912 1.00 91.19 369 VAL A C 1
ATOM 2985 O O . VAL A 1 369 ? 2.215 8.656 -15.991 1.00 91.19 369 VAL A O 1
ATOM 2988 N N . SER A 1 370 ? 3.867 9.631 -17.160 1.00 90.31 370 SER A N 1
ATOM 2989 C CA . SER A 1 370 ? 3.891 10.865 -16.365 1.00 90.31 370 SER A CA 1
ATOM 2990 C C . SER A 1 370 ? 2.582 11.651 -16.517 1.00 90.31 370 SER A C 1
ATOM 2992 O O . SER A 1 370 ? 2.009 12.076 -15.516 1.00 90.31 370 SER A O 1
ATOM 2994 N N . LEU A 1 371 ? 2.056 11.781 -17.743 1.00 92.88 371 LEU A N 1
ATOM 2995 C CA . LEU A 1 371 ? 0.772 12.448 -18.009 1.00 92.88 371 LEU A CA 1
ATOM 2996 C C . LEU A 1 371 ? -0.404 11.735 -17.331 1.00 92.88 371 LEU A C 1
ATOM 2998 O O . LEU A 1 371 ? -1.222 12.384 -16.680 1.00 92.88 371 LEU A O 1
ATOM 3002 N N . VAL A 1 372 ? -0.465 10.404 -17.433 1.00 94.75 372 VAL A N 1
ATOM 3003 C CA . VAL A 1 372 ? -1.501 9.587 -16.777 1.00 94.75 372 VAL A CA 1
ATOM 3004 C C . VAL A 1 372 ? -1.422 9.718 -15.253 1.00 94.75 372 VAL A C 1
ATOM 3006 O O . VAL A 1 372 ? -2.453 9.866 -14.599 1.00 94.75 372 VAL A O 1
ATOM 3009 N N . SER A 1 373 ? -0.212 9.738 -14.687 1.00 93.31 373 SER A N 1
ATOM 3010 C CA . SER A 1 373 ? 0.001 9.915 -13.243 1.00 93.31 373 SER A CA 1
ATOM 3011 C C . SER A 1 373 ? -0.507 11.273 -12.751 1.00 93.31 373 SER A C 1
ATOM 3013 O O . SER A 1 373 ? -1.187 11.344 -11.730 1.00 93.31 373 SER A O 1
ATOM 3015 N N . VAL A 1 374 ? -0.217 12.354 -13.486 1.00 92.94 374 VAL A N 1
ATOM 3016 C CA . VAL A 1 374 ? -0.674 13.711 -13.137 1.00 92.94 374 VAL A CA 1
ATOM 3017 C C . VAL A 1 374 ? -2.194 13.823 -13.260 1.00 92.94 374 VAL A C 1
ATOM 3019 O O . VAL A 1 374 ? -2.839 14.349 -12.355 1.00 92.94 374 VAL A O 1
ATOM 3022 N N . ALA A 1 375 ? -2.783 13.288 -14.333 1.00 94.19 375 ALA A N 1
ATOM 3023 C CA . ALA A 1 375 ? -4.233 13.287 -14.517 1.00 94.19 375 ALA A CA 1
ATOM 3024 C C . ALA A 1 375 ? -4.954 12.545 -13.378 1.00 94.19 375 ALA A C 1
ATOM 3026 O O . ALA A 1 375 ? -5.926 13.060 -12.821 1.00 94.19 375 ALA A O 1
ATOM 3027 N N . PHE A 1 376 ? -4.443 11.375 -12.982 1.00 94.19 376 PHE A N 1
ATOM 3028 C CA . PHE A 1 376 ? -4.986 10.620 -11.854 1.00 94.19 376 PHE A CA 1
ATOM 3029 C C . PHE A 1 376 ? -4.808 11.354 -10.521 1.00 94.19 376 PHE A C 1
ATOM 3031 O O . PHE A 1 376 ? -5.736 11.391 -9.718 1.00 94.19 376 PHE A O 1
ATOM 3038 N N . MET A 1 377 ? -3.655 11.990 -10.291 1.00 91.06 377 MET A N 1
ATOM 3039 C CA . MET A 1 377 ? -3.412 12.781 -9.082 1.00 91.06 377 MET A CA 1
ATOM 3040 C C . MET A 1 377 ? -4.405 13.947 -8.963 1.00 91.06 377 MET A C 1
ATOM 3042 O O . MET A 1 377 ? -4.981 14.147 -7.895 1.00 91.06 377 MET A O 1
ATOM 3046 N N . ILE A 1 378 ? -4.667 14.673 -10.056 1.00 91.62 378 ILE A N 1
ATOM 3047 C CA . ILE A 1 378 ? -5.672 15.749 -10.086 1.00 91.62 378 ILE A CA 1
ATOM 3048 C C . ILE A 1 378 ? -7.062 15.191 -9.762 1.00 91.62 378 ILE A C 1
ATOM 3050 O O . ILE A 1 378 ? -7.770 15.753 -8.927 1.00 91.62 378 ILE A O 1
ATOM 3054 N N . TRP A 1 379 ? -7.444 14.072 -10.382 1.00 91.12 379 TRP A N 1
ATOM 3055 C CA . TRP A 1 379 ? -8.730 13.426 -10.122 1.00 91.12 379 TRP A CA 1
ATOM 3056 C C . TRP A 1 379 ? -8.875 12.956 -8.665 1.00 91.12 379 TRP A C 1
ATOM 3058 O O . TRP A 1 379 ? -9.910 13.206 -8.045 1.00 91.12 379 TRP A O 1
ATOM 3068 N N . SER A 1 380 ? -7.832 12.347 -8.093 1.00 88.75 380 SER A N 1
ATOM 3069 C CA . SER A 1 380 ? -7.798 11.889 -6.698 1.00 88.75 380 SER A CA 1
ATOM 3070 C C . SER A 1 380 ? -7.947 13.061 -5.719 1.00 88.75 380 SER A C 1
ATOM 3072 O O . SER A 1 380 ? -8.806 13.029 -4.836 1.00 88.75 380 SER A O 1
ATOM 3074 N N . ILE A 1 381 ? -7.212 14.161 -5.929 1.00 87.19 381 ILE A N 1
ATOM 3075 C CA . ILE A 1 381 ? -7.336 15.378 -5.107 1.00 87.19 381 ILE A CA 1
ATOM 3076 C C . ILE A 1 381 ? -8.753 15.959 -5.204 1.00 87.19 381 ILE A C 1
ATOM 3078 O O . ILE A 1 381 ? -9.359 16.275 -4.180 1.00 87.19 381 ILE A O 1
ATOM 3082 N N . MET A 1 382 ? -9.307 16.071 -6.415 1.00 85.56 382 MET A N 1
ATOM 3083 C CA . MET A 1 382 ? -10.659 16.604 -6.619 1.00 85.56 382 MET A CA 1
ATOM 3084 C C . MET A 1 382 ? -11.743 15.735 -5.975 1.00 85.56 382 MET A C 1
ATOM 3086 O O . MET A 1 382 ? -12.743 16.276 -5.507 1.00 85.56 382 MET A O 1
ATOM 3090 N N . SER A 1 383 ? -11.538 14.418 -5.931 1.00 81.75 383 SER A N 1
ATOM 3091 C CA . SER A 1 383 ? -12.512 13.467 -5.390 1.00 81.75 383 SER A CA 1
ATOM 3092 C C . SER A 1 383 ? -12.454 13.366 -3.863 1.00 81.75 383 SER A C 1
ATOM 3094 O O . SER A 1 383 ? -13.501 13.313 -3.225 1.00 81.75 383 SER A O 1
ATOM 3096 N N . PHE A 1 384 ? -11.256 13.369 -3.264 1.00 76.75 384 PHE A N 1
ATOM 3097 C CA . PHE A 1 384 ? -11.080 13.092 -1.829 1.00 76.75 384 PHE A CA 1
ATOM 3098 C C . PHE A 1 384 ? -10.798 14.324 -0.961 1.00 76.75 384 PHE A C 1
ATOM 3100 O O . PHE A 1 384 ? -11.105 14.299 0.223 1.00 76.75 384 PHE A O 1
ATOM 3107 N N . LYS A 1 385 ? -10.220 15.408 -1.501 1.00 70.75 385 LYS A N 1
ATOM 3108 C CA . LYS A 1 385 ? -9.831 16.593 -0.702 1.00 70.75 385 LYS A CA 1
ATOM 3109 C C . LYS A 1 385 ? -10.796 17.771 -0.811 1.00 70.75 385 LYS A C 1
ATOM 3111 O O . LYS A 1 385 ? -10.632 18.754 -0.094 1.00 70.75 385 LYS A O 1
ATOM 3116 N N . ARG A 1 386 ? -11.790 17.700 -1.701 1.00 66.38 386 ARG A N 1
ATOM 3117 C CA . ARG A 1 386 ? -12.745 18.797 -1.921 1.00 66.38 386 ARG A CA 1
ATOM 3118 C C . ARG A 1 386 ? -13.890 18.818 -0.905 1.00 66.38 386 ARG A C 1
ATOM 3120 O O . ARG A 1 386 ? -14.448 19.882 -0.655 1.00 66.38 386 ARG A O 1
ATOM 3127 N N . HIS A 1 387 ? -14.229 17.670 -0.325 1.00 66.25 387 HIS A N 1
ATOM 3128 C CA . HIS A 1 387 ? -15.311 17.531 0.646 1.00 66.25 387 HIS A CA 1
ATOM 3129 C C . HIS A 1 387 ? -14.743 17.295 2.048 1.00 66.25 387 HIS A C 1
ATOM 3131 O O . HIS A 1 387 ? -13.797 16.535 2.215 1.00 66.25 387 HIS A O 1
ATOM 3137 N N . PHE A 1 388 ? -15.344 17.931 3.058 1.00 66.94 388 PHE A N 1
ATOM 3138 C CA . PHE A 1 388 ? -15.009 17.721 4.476 1.00 66.94 388 PHE A CA 1
ATOM 3139 C C . PHE A 1 388 ? -15.351 16.296 4.964 1.00 66.94 388 PHE A C 1
ATOM 3141 O O . PHE A 1 388 ? -14.896 15.869 6.017 1.00 66.94 388 PHE A O 1
ATOM 3148 N N . CYS A 1 389 ? -16.148 15.557 4.190 1.00 75.44 389 CYS A N 1
ATOM 3149 C CA . CYS A 1 389 ? -16.531 14.175 4.436 1.00 75.44 389 CYS A CA 1
ATOM 3150 C C . CYS A 1 389 ? -16.284 13.339 3.172 1.00 75.44 389 CYS A C 1
ATOM 3152 O O . CYS A 1 389 ? -16.745 13.696 2.086 1.00 75.44 389 CYS A O 1
ATOM 3154 N N . ILE A 1 390 ? -15.572 12.217 3.317 1.00 78.75 390 ILE A N 1
ATOM 3155 C CA . ILE A 1 390 ? -15.376 11.234 2.245 1.00 78.75 390 ILE A CA 1
ATOM 3156 C C . ILE A 1 390 ? -16.522 10.213 2.295 1.00 78.75 390 ILE A C 1
ATOM 3158 O O . ILE A 1 390 ? -16.416 9.181 2.957 1.00 78.75 390 ILE A O 1
ATOM 3162 N N . GLU A 1 391 ? -17.614 10.504 1.587 1.00 78.50 391 GLU A N 1
ATOM 3163 C CA . GLU A 1 391 ? -18.769 9.594 1.448 1.00 78.50 391 GLU A CA 1
ATOM 3164 C C . GLU A 1 391 ? -18.475 8.443 0.469 1.00 78.50 391 GLU A C 1
ATOM 3166 O O . GLU A 1 391 ? -18.894 7.306 0.666 1.00 78.50 391 GLU A O 1
ATOM 3171 N N . ASN A 1 392 ? -17.669 8.703 -0.566 1.00 81.69 392 ASN A N 1
ATOM 3172 C CA . ASN A 1 392 ? -17.284 7.717 -1.583 1.00 81.69 392 ASN A CA 1
ATOM 3173 C C . ASN A 1 392 ? -16.098 6.837 -1.145 1.00 81.69 392 ASN A C 1
ATOM 3175 O O . ASN A 1 392 ? -15.202 6.537 -1.938 1.00 81.69 392 ASN A O 1
ATOM 3179 N N . TRP A 1 393 ? -16.078 6.395 0.113 1.00 83.69 393 TRP A N 1
ATOM 3180 C CA . TRP A 1 393 ? -15.009 5.552 0.669 1.00 83.69 393 TRP A CA 1
ATOM 3181 C C . TRP A 1 393 ? -14.840 4.225 -0.090 1.00 83.69 393 TRP A C 1
ATOM 3183 O O . TRP A 1 393 ? -13.743 3.670 -0.143 1.00 83.69 393 TRP A O 1
ATOM 3193 N N . ARG A 1 394 ? -15.887 3.758 -0.783 1.00 83.94 394 ARG A N 1
ATOM 3194 C CA . ARG A 1 394 ? -15.838 2.592 -1.683 1.00 83.94 394 ARG A CA 1
ATOM 3195 C C . ARG A 1 394 ? -14.860 2.747 -2.852 1.00 83.94 394 ARG A C 1
ATOM 3197 O O . ARG A 1 394 ? -14.479 1.739 -3.434 1.00 83.94 394 ARG A O 1
ATOM 3204 N N . LEU A 1 395 ? -14.469 3.970 -3.219 1.00 86.00 395 LEU A N 1
ATOM 3205 C CA . LEU A 1 395 ? -13.476 4.241 -4.268 1.00 86.00 395 LEU A CA 1
ATOM 3206 C C . LEU A 1 395 ? -12.068 4.474 -3.703 1.00 86.00 395 LEU A C 1
ATOM 3208 O O . LEU A 1 395 ? -11.124 4.608 -4.478 1.00 86.00 395 LEU A O 1
ATOM 3212 N N . LEU A 1 396 ? -11.898 4.503 -2.377 1.00 85.19 396 LEU A N 1
ATOM 3213 C CA . LEU A 1 396 ? -10.615 4.808 -1.736 1.00 85.19 396 LEU A CA 1
ATOM 3214 C C . LEU A 1 396 ? -9.521 3.811 -2.145 1.00 85.19 396 LEU A C 1
ATOM 3216 O O . LEU A 1 396 ? -8.391 4.208 -2.418 1.00 85.19 396 LEU A O 1
ATOM 3220 N N . TRP A 1 397 ? -9.876 2.529 -2.280 1.00 88.56 397 TRP A N 1
ATOM 3221 C CA . TRP A 1 397 ? -8.945 1.477 -2.698 1.00 88.56 397 TRP A CA 1
ATOM 3222 C C . TRP A 1 397 ? -8.345 1.714 -4.091 1.00 88.56 397 TRP A C 1
ATOM 3224 O O . TRP A 1 397 ? -7.230 1.268 -4.356 1.00 88.56 397 TRP A O 1
ATOM 3234 N N . ILE A 1 398 ? -9.043 2.442 -4.976 1.00 90.38 398 ILE A N 1
ATOM 3235 C CA . ILE A 1 398 ? -8.548 2.767 -6.322 1.00 90.38 398 ILE A CA 1
ATOM 3236 C C . ILE A 1 398 ? -7.296 3.639 -6.226 1.00 90.38 398 ILE A C 1
ATOM 3238 O O . ILE A 1 398 ? -6.394 3.492 -7.049 1.00 90.38 398 ILE A O 1
ATOM 3242 N N . ASN A 1 399 ? -7.209 4.515 -5.218 1.00 88.19 399 ASN A N 1
ATOM 3243 C CA . ASN A 1 399 ? -6.039 5.363 -5.014 1.00 88.19 399 ASN A CA 1
ATOM 3244 C C . ASN A 1 399 ? -4.774 4.525 -4.785 1.00 88.19 399 ASN A C 1
ATOM 3246 O O . ASN A 1 399 ? -3.748 4.801 -5.397 1.00 88.19 399 ASN A O 1
ATOM 3250 N N . ASP A 1 400 ? -4.864 3.466 -3.981 1.00 87.81 400 ASP A N 1
ATOM 3251 C CA . ASP A 1 400 ? -3.739 2.565 -3.713 1.00 87.81 400 ASP A CA 1
ATOM 3252 C C . ASP A 1 400 ? -3.483 1.605 -4.890 1.00 87.81 400 ASP A C 1
ATOM 3254 O O . ASP A 1 400 ? -2.341 1.409 -5.320 1.00 87.81 400 ASP A O 1
ATOM 3258 N N . ALA A 1 401 ? -4.551 1.046 -5.466 1.00 92.94 401 ALA A N 1
ATOM 3259 C CA . ALA A 1 401 ? -4.477 0.100 -6.577 1.00 92.94 401 ALA A CA 1
ATOM 3260 C C . ALA A 1 401 ? -3.901 0.720 -7.858 1.00 92.94 401 ALA A C 1
ATOM 3262 O O . ALA A 1 401 ? -3.187 0.045 -8.607 1.00 92.94 401 ALA A O 1
ATOM 3263 N N . PHE A 1 402 ? -4.169 2.003 -8.114 1.00 93.69 402 PHE A N 1
ATOM 3264 C CA . PHE A 1 402 ? -3.673 2.711 -9.291 1.00 93.69 402 PHE A CA 1
ATOM 3265 C C . PHE A 1 402 ? -2.145 2.709 -9.357 1.00 93.69 402 PHE A C 1
ATOM 3267 O O . PHE A 1 402 ? -1.583 2.336 -10.386 1.00 93.69 402 PHE A O 1
ATOM 3274 N N . TRP A 1 403 ? -1.461 3.059 -8.264 1.00 92.94 403 TRP A N 1
ATOM 3275 C CA . TRP A 1 403 ? 0.004 3.114 -8.242 1.00 92.94 403 TRP A CA 1
ATOM 3276 C C . TRP A 1 403 ? 0.635 1.736 -8.456 1.00 92.94 403 TRP A C 1
ATOM 3278 O O . TRP A 1 403 ? 1.619 1.607 -9.188 1.00 92.94 403 TRP A O 1
ATOM 3288 N N . GLN A 1 404 ? 0.044 0.693 -7.870 1.00 94.50 404 GLN A N 1
ATOM 3289 C CA . GLN A 1 404 ? 0.502 -0.687 -8.043 1.00 94.50 404 GLN A CA 1
ATOM 3290 C C . GLN A 1 404 ? 0.274 -1.181 -9.482 1.00 94.50 404 GLN A C 1
ATOM 3292 O O . GLN A 1 404 ? 1.161 -1.797 -10.077 1.00 94.50 404 GLN A O 1
ATOM 3297 N N . THR A 1 405 ? -0.874 -0.845 -10.076 1.00 94.56 405 THR A N 1
ATOM 3298 C CA . THR A 1 405 ? -1.202 -1.166 -11.475 1.00 94.56 405 THR A CA 1
ATOM 3299 C C . THR A 1 405 ? -0.279 -0.433 -12.446 1.00 94.56 405 THR A C 1
ATOM 3301 O O . THR A 1 405 ? 0.253 -1.031 -13.378 1.00 94.56 405 THR A O 1
ATOM 3304 N N . LEU A 1 406 ? -0.028 0.855 -12.211 1.00 93.25 406 LEU A N 1
ATOM 3305 C CA . LEU A 1 406 ? 0.880 1.665 -13.017 1.00 93.25 406 LEU A CA 1
ATOM 3306 C C . LEU A 1 406 ? 2.301 1.092 -12.991 1.00 93.25 406 LEU A C 1
ATOM 3308 O O . LEU A 1 406 ? 2.943 0.986 -14.036 1.00 93.25 406 LEU A O 1
ATOM 3312 N N . PHE A 1 407 ? 2.771 0.646 -11.825 1.00 93.56 407 PHE A N 1
ATOM 3313 C CA . PHE A 1 407 ? 4.054 -0.040 -11.706 1.00 93.56 407 PHE A CA 1
ATOM 3314 C C . PHE A 1 407 ? 4.096 -1.336 -12.529 1.00 93.56 407 PHE A C 1
ATOM 3316 O O . PHE A 1 407 ? 5.065 -1.564 -13.254 1.00 93.56 407 PHE A O 1
ATOM 3323 N N . LEU A 1 408 ? 3.045 -2.163 -12.470 1.00 94.75 408 LEU A N 1
ATOM 3324 C CA . LEU A 1 408 ? 2.938 -3.386 -13.273 1.00 94.75 408 LEU A CA 1
ATOM 3325 C C . LEU A 1 408 ? 3.004 -3.078 -14.779 1.00 94.75 408 LEU A C 1
ATOM 3327 O O . LEU A 1 408 ? 3.730 -3.751 -15.511 1.00 94.75 408 LEU A O 1
ATOM 3331 N N . VAL A 1 409 ? 2.295 -2.042 -15.241 1.00 93.50 409 VAL A N 1
ATOM 3332 C CA . VAL A 1 409 ? 2.312 -1.610 -16.649 1.00 93.50 409 VAL A CA 1
ATOM 3333 C C . VAL A 1 409 ? 3.710 -1.153 -17.067 1.00 93.50 409 VAL A C 1
ATOM 3335 O O . VAL A 1 409 ? 4.201 -1.572 -18.115 1.00 93.50 409 VAL A O 1
ATOM 3338 N N . ILE A 1 410 ? 4.393 -0.350 -16.246 1.00 91.19 410 ILE A N 1
ATOM 3339 C CA . ILE A 1 410 ? 5.780 0.060 -16.517 1.00 91.19 410 ILE A CA 1
ATOM 3340 C C . ILE A 1 410 ? 6.693 -1.165 -16.601 1.00 91.19 410 ILE A C 1
ATOM 3342 O O . ILE A 1 410 ? 7.496 -1.265 -17.528 1.00 91.19 410 ILE A O 1
ATOM 3346 N N . MET A 1 411 ? 6.556 -2.116 -15.675 1.00 91.62 411 MET A N 1
ATOM 3347 C CA . MET A 1 411 ? 7.340 -3.350 -15.694 1.00 91.62 411 MET A CA 1
ATOM 3348 C C . MET A 1 411 ? 7.083 -4.174 -16.956 1.00 91.62 411 MET A C 1
ATOM 3350 O O . MET A 1 411 ? 8.039 -4.655 -17.560 1.00 91.62 411 MET A O 1
ATOM 3354 N N . ALA A 1 412 ? 5.832 -4.278 -17.408 1.00 92.25 412 ALA A N 1
ATOM 3355 C CA . ALA A 1 412 ? 5.494 -4.941 -18.665 1.00 92.25 412 ALA A CA 1
ATOM 3356 C C . ALA A 1 412 ? 6.215 -4.291 -19.857 1.00 92.25 412 ALA A C 1
ATOM 3358 O O . ALA A 1 412 ? 6.811 -4.984 -20.686 1.00 92.25 412 ALA A O 1
ATOM 3359 N N . VAL A 1 413 ? 6.237 -2.955 -19.917 1.00 90.25 413 VAL A N 1
ATOM 3360 C CA . VAL A 1 413 ? 6.955 -2.231 -20.974 1.00 90.25 413 VAL A CA 1
ATOM 3361 C C . VAL A 1 413 ? 8.466 -2.448 -20.876 1.00 90.25 413 VAL A C 1
ATOM 3363 O O . VAL A 1 413 ? 9.112 -2.690 -21.896 1.00 90.25 413 VAL A O 1
ATOM 3366 N N . ILE A 1 414 ? 9.039 -2.421 -19.668 1.00 87.31 414 ILE A N 1
ATOM 3367 C CA . ILE A 1 414 ? 10.467 -2.696 -19.450 1.00 87.31 414 ILE A CA 1
ATOM 3368 C C . ILE A 1 414 ? 10.821 -4.115 -19.910 1.00 87.31 414 ILE A C 1
ATOM 3370 O O . ILE A 1 414 ? 11.830 -4.279 -20.591 1.00 87.31 414 ILE A O 1
ATOM 3374 N N . ILE A 1 415 ? 9.990 -5.122 -19.615 1.00 89.19 415 ILE A N 1
ATOM 3375 C CA . ILE A 1 415 ? 10.195 -6.506 -20.072 1.00 89.19 415 ILE A CA 1
ATOM 3376 C C . ILE A 1 415 ? 10.257 -6.577 -21.598 1.00 89.19 415 ILE A C 1
ATOM 3378 O O . ILE A 1 415 ? 11.174 -7.187 -22.148 1.00 89.19 415 ILE A O 1
ATOM 3382 N N . ILE A 1 416 ? 9.293 -5.956 -22.284 1.00 87.06 416 ILE A N 1
ATOM 3383 C CA . ILE A 1 416 ? 9.226 -5.968 -23.752 1.00 87.06 416 ILE A CA 1
ATOM 3384 C C . ILE A 1 416 ? 10.450 -5.264 -24.339 1.00 87.06 416 ILE A C 1
ATOM 3386 O O . ILE A 1 416 ? 11.054 -5.746 -25.296 1.00 87.06 416 ILE A O 1
ATOM 3390 N N . MET A 1 417 ? 10.830 -4.134 -23.747 1.00 82.69 417 MET A N 1
ATOM 3391 C CA . MET A 1 417 ? 11.896 -3.288 -24.260 1.00 82.69 417 MET A CA 1
ATOM 3392 C C . MET A 1 417 ? 13.296 -3.869 -24.016 1.00 82.69 417 MET A C 1
ATOM 3394 O O . MET A 1 417 ? 14.160 -3.758 -24.880 1.00 82.69 417 MET A O 1
ATOM 3398 N N . TRP A 1 418 ? 13.527 -4.503 -22.864 1.00 81.19 418 TRP A N 1
ATOM 3399 C CA . TRP A 1 418 ? 14.834 -5.040 -22.447 1.00 81.19 418 TRP A CA 1
ATOM 3400 C C . TRP A 1 418 ? 14.946 -6.561 -22.585 1.00 81.19 418 TRP A C 1
ATOM 3402 O O . TRP A 1 418 ? 15.863 -7.177 -22.021 1.00 81.19 418 TRP A O 1
ATOM 3412 N N . ARG A 1 419 ? 14.022 -7.170 -23.336 1.00 84.94 419 ARG A N 1
ATOM 3413 C CA . ARG A 1 419 ? 13.961 -8.610 -23.585 1.00 84.94 419 ARG A CA 1
ATOM 3414 C C . ARG A 1 419 ? 15.343 -9.163 -23.976 1.00 84.94 419 ARG A C 1
ATOM 3416 O O . ARG A 1 419 ? 15.965 -8.640 -24.905 1.00 84.94 419 ARG A O 1
ATOM 3423 N N . PRO A 1 420 ? 15.820 -10.247 -23.336 1.00 79.31 420 PRO A N 1
ATOM 3424 C CA . PRO A 1 420 ? 17.003 -10.963 -23.800 1.00 79.31 420 PRO A CA 1
ATOM 3425 C C . PRO A 1 420 ? 16.835 -11.400 -25.263 1.00 79.31 420 PRO A C 1
ATOM 3427 O O . PRO A 1 420 ? 15.867 -12.078 -25.609 1.00 79.31 420 PRO A O 1
ATOM 3430 N N . THR A 1 421 ? 17.755 -10.982 -26.133 1.00 74.94 421 THR A N 1
ATOM 3431 C CA . THR A 1 421 ? 17.790 -11.371 -27.550 1.00 74.94 421 THR A CA 1
ATOM 3432 C C . THR A 1 421 ? 19.212 -11.755 -27.947 1.00 74.94 421 THR A C 1
ATOM 3434 O O . THR A 1 421 ? 20.180 -11.250 -27.378 1.00 74.94 421 THR A O 1
ATOM 3437 N N . ALA A 1 422 ? 19.354 -12.636 -28.942 1.00 63.66 422 ALA A N 1
ATOM 3438 C CA . ALA A 1 422 ? 20.659 -13.100 -29.426 1.00 63.66 422 ALA A CA 1
ATOM 3439 C C . ALA A 1 422 ? 21.573 -11.951 -29.913 1.00 63.66 422 ALA A C 1
ATOM 3441 O O . ALA A 1 422 ? 22.795 -12.041 -29.796 1.00 63.66 422 ALA A O 1
ATOM 3442 N N . ALA A 1 423 ? 20.980 -10.843 -30.378 1.00 62.19 423 ALA A N 1
ATOM 3443 C CA . ALA A 1 423 ? 21.679 -9.633 -30.820 1.00 62.19 423 ALA A CA 1
ATOM 3444 C C . ALA A 1 423 ? 22.390 -8.865 -29.683 1.00 62.19 423 ALA A C 1
ATOM 3446 O O . ALA A 1 423 ? 23.214 -7.992 -29.949 1.00 62.19 423 ALA A O 1
ATOM 3447 N N . ASN A 1 424 ? 22.141 -9.206 -28.410 1.00 63.12 424 ASN A N 1
ATOM 3448 C CA . ASN A 1 424 ? 22.794 -8.566 -27.262 1.00 63.12 424 ASN A CA 1
ATOM 3449 C C . ASN A 1 424 ? 24.331 -8.678 -27.295 1.00 63.12 424 ASN A C 1
ATOM 3451 O O . ASN A 1 424 ? 25.014 -7.791 -26.782 1.00 63.12 424 ASN A O 1
ATOM 3455 N N . ARG A 1 425 ? 24.889 -9.711 -27.950 1.00 52.91 425 ARG A N 1
ATOM 3456 C CA . ARG A 1 425 ? 26.343 -9.847 -28.159 1.00 52.91 425 ARG A CA 1
ATOM 3457 C C . ARG A 1 425 ? 26.903 -8.795 -29.114 1.00 52.91 425 ARG A C 1
ATOM 3459 O O . ARG A 1 425 ? 27.923 -8.190 -28.812 1.00 52.91 425 ARG A O 1
ATOM 3466 N N . GLU A 1 426 ? 26.223 -8.535 -30.224 1.00 57.06 426 GLU A N 1
ATOM 3467 C CA . GLU A 1 426 ? 26.660 -7.565 -31.235 1.00 57.06 426 GLU A CA 1
ATOM 3468 C C . GLU A 1 426 ? 26.693 -6.138 -30.660 1.00 57.06 426 GLU A C 1
ATOM 3470 O O . GLU A 1 426 ? 27.605 -5.357 -30.931 1.00 57.06 426 GLU A O 1
ATOM 3475 N N . TYR A 1 427 ? 25.774 -5.833 -29.737 1.00 55.84 427 TYR A N 1
ATOM 3476 C CA . TYR A 1 427 ? 25.799 -4.583 -28.981 1.00 55.84 427 TYR A CA 1
ATOM 3477 C C . TYR A 1 427 ? 26.970 -4.482 -27.998 1.00 55.84 427 TYR A C 1
ATOM 3479 O O . TYR A 1 427 ? 27.556 -3.402 -27.901 1.00 55.84 427 TYR A O 1
ATOM 3487 N N . ALA A 1 428 ? 27.341 -5.571 -27.317 1.00 53.38 428 ALA A N 1
ATOM 3488 C CA . ALA A 1 428 ? 28.493 -5.597 -26.415 1.00 53.38 428 ALA A CA 1
ATOM 3489 C C . ALA A 1 428 ? 29.829 -5.421 -27.162 1.00 53.38 428 ALA A C 1
ATOM 3491 O O . ALA A 1 428 ? 30.700 -4.710 -26.667 1.00 53.38 428 ALA A O 1
ATOM 3492 N N . TYR A 1 429 ? 29.973 -5.995 -28.364 1.00 50.72 429 TYR A N 1
ATOM 3493 C CA . TYR A 1 429 ? 31.181 -5.845 -29.190 1.00 50.72 429 TYR A CA 1
ATOM 3494 C C . TYR A 1 429 ? 31.258 -4.485 -29.900 1.00 50.72 429 TYR A C 1
ATOM 3496 O O . TYR A 1 429 ? 32.326 -3.883 -29.918 1.00 50.72 429 TYR A O 1
ATOM 3504 N N . SER A 1 430 ? 30.127 -3.908 -30.334 1.00 54.75 430 SER A N 1
ATOM 3505 C CA . SER A 1 430 ? 30.087 -2.529 -30.871 1.00 54.75 430 SER A CA 1
ATOM 3506 C C . SER A 1 430 ? 30.562 -1.452 -29.880 1.00 54.75 430 SER A C 1
ATOM 3508 O O . SER A 1 430 ? 30.827 -0.319 -30.271 1.00 54.75 430 SER A O 1
ATOM 3510 N N . LEU A 1 431 ? 30.623 -1.782 -28.584 1.00 52.31 431 LEU A N 1
ATOM 3511 C CA . LEU A 1 431 ? 31.131 -0.906 -27.525 1.00 52.31 431 LEU A CA 1
ATOM 3512 C C . LEU A 1 431 ? 32.648 -1.017 -27.324 1.00 52.31 431 LEU A C 1
ATOM 3514 O O . LEU A 1 431 ? 33.228 -0.097 -26.754 1.00 52.31 431 LEU A O 1
ATOM 3518 N N . LEU A 1 432 ? 33.281 -2.107 -27.771 1.00 51.84 432 LEU A N 1
ATOM 3519 C CA . LEU A 1 432 ? 34.742 -2.240 -27.799 1.00 51.84 432 LEU A CA 1
ATOM 3520 C C . LEU A 1 432 ? 35.363 -1.504 -28.996 1.00 51.84 432 LEU A C 1
ATOM 3522 O O . LEU A 1 432 ? 36.487 -1.033 -28.881 1.00 51.84 432 LEU A O 1
ATOM 3526 N N . ASP A 1 433 ? 34.610 -1.337 -30.086 1.00 47.22 433 ASP A N 1
ATOM 3527 C CA . ASP A 1 433 ? 35.046 -0.611 -31.291 1.00 47.22 433 ASP A CA 1
ATOM 3528 C C . ASP A 1 433 ? 34.765 0.904 -31.244 1.00 47.22 433 ASP A C 1
ATOM 3530 O O . ASP A 1 433 ? 34.978 1.611 -32.230 1.00 47.22 433 ASP A O 1
ATOM 3534 N N . ALA A 1 434 ? 34.281 1.444 -30.117 1.00 47.75 434 ALA A N 1
ATOM 3535 C CA . ALA A 1 434 ? 34.206 2.892 -29.948 1.00 47.75 434 ALA A CA 1
ATOM 3536 C C . ALA A 1 434 ? 35.639 3.428 -29.774 1.00 47.75 434 ALA A C 1
ATOM 3538 O O . ALA A 1 434 ? 36.272 3.088 -28.771 1.00 47.75 434 ALA A O 1
ATOM 3539 N N . PRO A 1 435 ? 36.171 4.241 -30.709 1.00 41.00 435 PRO A N 1
ATOM 3540 C CA . PRO A 1 435 ? 37.517 4.767 -30.565 1.00 41.00 435 PRO A CA 1
ATOM 3541 C C . PRO A 1 435 ? 37.575 5.572 -29.269 1.00 41.00 435 PRO A C 1
ATOM 3543 O O . PRO A 1 435 ? 36.679 6.373 -28.985 1.00 41.00 435 PRO A O 1
ATOM 3546 N N . LEU A 1 436 ? 38.613 5.298 -28.481 1.00 44.72 436 LEU A N 1
ATOM 3547 C CA . LEU A 1 436 ? 39.060 6.089 -27.343 1.00 44.72 436 LEU A CA 1
ATOM 3548 C C . LEU A 1 436 ? 39.258 7.536 -27.820 1.00 44.72 436 LEU A C 1
ATOM 3550 O O . LEU A 1 436 ? 40.351 7.910 -28.225 1.00 44.72 436 LEU A O 1
ATOM 3554 N N . PHE A 1 437 ? 38.195 8.338 -27.844 1.00 36.59 437 PHE A N 1
ATOM 3555 C CA . PHE A 1 437 ? 38.353 9.782 -27.848 1.00 36.59 437 PHE A CA 1
ATOM 3556 C C . PHE A 1 437 ? 38.756 10.147 -26.430 1.00 36.59 437 PHE A C 1
ATOM 3558 O O . PHE A 1 437 ? 37.992 9.965 -25.479 1.00 36.59 437 PHE A O 1
ATOM 3565 N N . ASP A 1 438 ? 40.028 10.508 -26.341 1.00 36.03 438 ASP A N 1
ATOM 3566 C CA . ASP A 1 438 ? 40.784 10.776 -25.141 1.00 36.03 438 ASP A CA 1
ATOM 3567 C C . ASP A 1 438 ? 40.027 11.620 -24.121 1.00 36.03 438 ASP A C 1
ATOM 3569 O O . ASP A 1 438 ? 39.281 12.552 -24.427 1.00 36.03 438 ASP A O 1
ATOM 3573 N N . ALA A 1 439 ? 40.290 11.286 -22.864 1.00 43.00 439 ALA A N 1
ATOM 3574 C CA . ALA A 1 439 ? 40.065 12.173 -21.750 1.00 43.00 439 ALA A CA 1
ATOM 3575 C C . ALA A 1 439 ? 40.832 13.481 -21.991 1.00 43.00 439 ALA A C 1
ATOM 3577 O O . ALA A 1 439 ? 42.046 13.506 -21.841 1.00 43.00 439 ALA A O 1
ATOM 3578 N N . ASN A 1 440 ? 40.125 14.558 -22.323 1.00 32.62 440 ASN A N 1
ATOM 3579 C CA . ASN A 1 440 ? 40.547 15.913 -21.997 1.00 32.62 440 ASN A CA 1
ATOM 3580 C C . ASN A 1 440 ? 39.312 16.761 -21.684 1.00 32.62 440 ASN A C 1
ATOM 3582 O O . ASN A 1 440 ? 38.344 16.823 -22.436 1.00 32.62 440 ASN A O 1
ATOM 3586 N N . GLU A 1 441 ? 39.343 17.378 -20.510 1.00 41.09 441 GLU A N 1
ATOM 3587 C CA . GLU A 1 441 ? 38.221 18.047 -19.847 1.00 41.09 441 GLU A CA 1
ATOM 3588 C C . GLU A 1 441 ? 37.896 19.443 -20.424 1.00 41.09 441 GLU A C 1
ATOM 3590 O O . GLU A 1 441 ? 37.058 20.145 -19.866 1.00 41.09 441 GLU A O 1
ATOM 3595 N N . ASN A 1 442 ? 38.491 19.842 -21.558 1.00 38.56 442 ASN A N 1
ATOM 3596 C CA . ASN A 1 442 ? 38.510 21.245 -22.005 1.00 38.56 442 ASN A CA 1
ATOM 3597 C C . ASN A 1 442 ? 37.676 21.570 -23.262 1.00 38.56 442 ASN A C 1
ATOM 3599 O O . ASN A 1 442 ? 37.502 22.742 -23.579 1.00 38.56 442 ASN A O 1
ATOM 3603 N N . ASP A 1 443 ? 37.081 20.592 -23.949 1.00 41.75 443 ASP A N 1
ATOM 3604 C CA . ASP A 1 443 ? 36.432 20.858 -25.252 1.00 41.75 443 ASP A CA 1
ATOM 3605 C C . ASP A 1 443 ? 34.937 21.226 -25.158 1.00 41.75 443 ASP A C 1
ATOM 3607 O O . ASP A 1 443 ? 34.259 21.425 -26.168 1.00 41.75 443 ASP A O 1
ATOM 3611 N N . ASN A 1 444 ? 34.395 21.360 -23.943 1.00 42.00 444 ASN A N 1
ATOM 3612 C CA . ASN A 1 444 ? 32.992 21.739 -23.745 1.00 42.00 444 ASN A CA 1
ATOM 3613 C C . ASN A 1 444 ? 32.728 23.246 -23.930 1.00 42.00 444 ASN A C 1
ATOM 3615 O O . ASN A 1 444 ? 31.567 23.629 -24.078 1.00 42.00 444 ASN A O 1
ATOM 3619 N N . GLU A 1 445 ? 33.764 24.092 -23.955 1.00 42.38 445 GLU A N 1
ATOM 3620 C CA . GLU A 1 445 ? 33.608 25.545 -24.139 1.00 42.38 445 GLU A CA 1
ATOM 3621 C C . GLU A 1 445 ? 33.551 25.954 -25.623 1.00 42.38 445 GLU A C 1
ATOM 3623 O O . GLU A 1 445 ? 32.757 26.817 -25.992 1.00 42.38 445 GLU A O 1
ATOM 3628 N N . VAL A 1 446 ? 34.258 25.250 -26.516 1.00 42.91 446 VAL A N 1
ATOM 3629 C CA . VAL A 1 446 ? 34.339 25.608 -27.951 1.00 42.91 446 VAL A CA 1
ATOM 3630 C C . VAL A 1 446 ? 33.029 25.335 -28.712 1.00 42.91 446 VAL A C 1
ATOM 3632 O O . VAL A 1 446 ? 32.716 25.993 -29.703 1.00 42.91 446 VAL A O 1
ATOM 3635 N N . LEU A 1 447 ? 32.206 24.387 -28.248 1.00 42.72 447 LEU A N 1
ATOM 3636 C CA . LEU A 1 447 ? 30.948 24.035 -28.924 1.00 42.72 447 LEU A CA 1
ATOM 3637 C C . LEU A 1 447 ? 29.784 24.990 -28.587 1.00 42.72 447 LEU A C 1
ATOM 3639 O O . LEU A 1 447 ? 28.782 25.008 -29.303 1.00 42.72 447 LEU A O 1
ATOM 3643 N N . LEU A 1 448 ? 29.895 25.769 -27.505 1.00 42.59 448 LEU A N 1
ATOM 3644 C CA . LEU A 1 448 ? 28.875 26.739 -27.087 1.00 42.59 448 LEU A CA 1
ATOM 3645 C C . LEU A 1 448 ? 29.089 28.131 -27.698 1.00 42.59 448 LEU A C 1
ATOM 3647 O O . LEU A 1 448 ? 28.113 28.857 -27.874 1.00 42.59 448 LEU A O 1
ATOM 3651 N N . GLU A 1 449 ? 30.320 28.477 -28.081 1.00 41.91 449 GLU A N 1
ATOM 3652 C CA . GLU A 1 449 ? 30.650 29.786 -28.663 1.00 41.91 449 GLU A CA 1
ATOM 3653 C C . GLU A 1 449 ? 30.199 29.920 -30.131 1.00 41.91 449 GLU A C 1
ATOM 3655 O O . GLU A 1 449 ? 29.809 30.995 -30.574 1.00 41.91 449 GLU A O 1
ATOM 3660 N N . ASN A 1 450 ? 30.096 28.807 -30.867 1.00 45.84 450 ASN A N 1
ATOM 3661 C CA . ASN A 1 450 ? 29.633 28.806 -32.263 1.00 45.84 450 ASN A CA 1
ATOM 3662 C C . ASN A 1 450 ? 28.100 28.865 -32.440 1.00 45.84 450 ASN A C 1
ATOM 3664 O O . ASN A 1 450 ? 27.615 28.811 -33.570 1.00 45.84 450 ASN A O 1
ATOM 3668 N N . LEU A 1 451 ? 27.315 28.945 -31.357 1.00 46.88 451 LEU A N 1
ATOM 3669 C CA . LEU A 1 451 ? 25.843 28.944 -31.412 1.00 46.88 451 LEU A CA 1
ATOM 3670 C C . LEU A 1 451 ? 25.190 30.246 -30.911 1.00 46.88 451 LEU A C 1
ATOM 3672 O O . LEU A 1 451 ? 23.962 30.311 -30.854 1.00 46.88 451 LEU A O 1
ATOM 3676 N N . SER A 1 452 ? 25.965 31.278 -30.559 1.00 42.44 452 SER A N 1
ATOM 3677 C CA . SER A 1 452 ? 25.455 32.495 -29.904 1.00 42.44 452 SER A CA 1
ATOM 3678 C C . SER A 1 452 ? 25.405 33.765 -30.769 1.00 42.44 452 SER A C 1
ATOM 3680 O O . SER A 1 452 ? 25.252 34.850 -30.212 1.00 42.44 452 SER A O 1
ATOM 3682 N N . TYR A 1 453 ? 25.440 33.683 -32.107 1.00 33.00 453 TYR A N 1
ATOM 3683 C CA . TYR A 1 453 ? 25.242 34.880 -32.942 1.00 33.00 453 TYR A CA 1
ATOM 3684 C C . TYR A 1 453 ? 24.402 34.627 -34.204 1.00 33.00 453 TYR A C 1
ATOM 3686 O O . TYR A 1 453 ? 24.887 33.989 -35.140 1.00 33.00 453 TYR A O 1
ATOM 3694 N N . PRO A 1 454 ? 23.159 35.140 -34.274 1.00 43.62 454 PRO A N 1
ATOM 3695 C CA . PRO A 1 454 ? 22.462 35.331 -35.532 1.00 43.62 454 PRO A CA 1
ATOM 3696 C C . PRO A 1 454 ? 22.424 36.818 -35.929 1.00 43.62 454 PRO A C 1
ATOM 3698 O O . PRO A 1 454 ? 21.836 37.639 -35.232 1.00 43.62 454 PRO A O 1
ATOM 3701 N N . ASP A 1 455 ? 22.987 37.067 -37.112 1.00 37.34 455 ASP A N 1
ATOM 3702 C CA . ASP A 1 455 ? 22.640 38.092 -38.110 1.00 37.34 455 ASP A CA 1
ATOM 3703 C C . ASP A 1 455 ? 22.978 39.580 -37.862 1.00 37.34 455 ASP A C 1
ATOM 3705 O O . ASP A 1 455 ? 22.785 40.125 -36.778 1.00 37.34 455 ASP A O 1
ATOM 3709 N N . GLY A 1 456 ? 23.460 40.250 -38.922 1.00 29.81 456 GLY A N 1
ATOM 3710 C CA . GLY A 1 456 ? 23.726 41.695 -38.920 1.00 29.81 456 GLY A CA 1
ATOM 3711 C C . GLY A 1 456 ? 24.829 42.201 -39.861 1.00 29.81 456 GLY A C 1
ATOM 3712 O O . GLY A 1 456 ? 25.871 42.642 -39.399 1.00 29.81 456 GLY A O 1
ATOM 3713 N N . ASP A 1 457 ? 24.555 42.167 -41.164 1.00 29.89 457 ASP A N 1
ATOM 3714 C CA . ASP A 1 457 ? 24.841 43.214 -42.163 1.00 29.89 457 ASP A CA 1
ATOM 3715 C C . ASP A 1 457 ? 26.269 43.777 -42.426 1.00 29.89 457 ASP A C 1
ATOM 3717 O O . ASP A 1 457 ? 26.876 44.477 -41.625 1.00 29.89 457 ASP A O 1
ATOM 3721 N N . SER A 1 458 ? 26.666 43.644 -43.699 1.00 33.41 458 SER A N 1
ATOM 3722 C CA . SER A 1 458 ? 27.351 44.625 -44.567 1.00 33.41 458 SER A CA 1
ATOM 3723 C C . SER A 1 458 ? 28.744 45.231 -44.240 1.00 33.41 458 SER A C 1
ATOM 3725 O O . SER A 1 458 ? 29.006 45.827 -43.202 1.00 33.41 458 SER A O 1
ATOM 3727 N N . ASN A 1 459 ? 29.554 45.258 -45.313 1.00 28.38 459 ASN A N 1
ATOM 3728 C CA . ASN A 1 459 ? 30.559 46.264 -45.709 1.00 28.38 459 ASN A CA 1
ATOM 3729 C C . ASN A 1 459 ? 32.055 46.067 -45.371 1.00 28.38 459 ASN A C 1
ATOM 3731 O O . ASN A 1 459 ? 32.510 46.312 -44.263 1.00 28.38 459 ASN A O 1
ATOM 3735 N N . ASN A 1 460 ? 32.813 45.863 -46.466 1.00 30.64 460 ASN A N 1
ATOM 3736 C CA . ASN A 1 460 ? 34.229 46.191 -46.720 1.00 30.64 460 ASN A CA 1
ATOM 3737 C C . ASN A 1 460 ? 35.277 45.444 -45.862 1.00 30.64 460 ASN A C 1
ATOM 3739 O O . ASN A 1 460 ? 35.257 45.477 -44.645 1.00 30.64 460 ASN A O 1
ATOM 3743 N N . ILE A 1 461 ? 36.289 44.792 -46.451 1.00 33.16 461 ILE A N 1
ATOM 3744 C CA . ILE A 1 461 ? 37.523 45.450 -46.918 1.00 33.16 461 ILE A CA 1
ATOM 3745 C C . ILE A 1 461 ? 38.294 44.540 -47.913 1.00 33.16 461 ILE A C 1
ATOM 3747 O O . ILE A 1 461 ? 38.750 43.456 -47.572 1.00 33.16 461 ILE A O 1
ATOM 3751 N N . ARG A 1 462 ? 38.452 45.064 -49.140 1.00 29.19 462 ARG A N 1
ATOM 3752 C CA . ARG A 1 462 ? 39.627 45.091 -50.050 1.00 29.19 462 ARG A CA 1
ATOM 3753 C C . ARG A 1 462 ? 40.472 43.830 -50.343 1.00 29.19 462 ARG A C 1
ATOM 3755 O O . ARG A 1 462 ? 41.350 43.449 -49.582 1.00 29.19 462 ARG A O 1
ATOM 3762 N N . THR A 1 463 ? 40.348 43.389 -51.600 1.00 32.44 463 THR A N 1
ATOM 3763 C CA . THR A 1 463 ? 41.400 43.297 -52.650 1.00 32.44 463 THR A CA 1
ATOM 3764 C C . THR A 1 463 ? 42.887 43.267 -52.255 1.00 32.44 463 THR A C 1
ATOM 3766 O O . THR A 1 463 ? 43.402 44.260 -51.738 1.00 32.44 463 THR A O 1
ATOM 3769 N N . ARG A 1 464 ? 43.581 42.214 -52.722 1.00 28.23 464 ARG A N 1
ATOM 3770 C CA . ARG A 1 464 ? 44.917 42.139 -53.387 1.00 28.23 464 ARG A CA 1
ATOM 3771 C C . ARG A 1 464 ? 45.225 40.639 -53.586 1.00 28.23 464 ARG A C 1
ATOM 3773 O O . ARG A 1 464 ? 44.984 39.885 -52.659 1.00 28.23 464 ARG A O 1
ATOM 3780 N N . ASN A 1 465 ? 45.747 40.086 -54.677 1.00 27.53 465 ASN A N 1
ATOM 3781 C CA . ASN A 1 465 ? 46.169 40.527 -56.005 1.00 27.53 465 ASN A CA 1
ATOM 3782 C C . ASN A 1 465 ? 46.170 39.276 -56.912 1.00 27.53 465 ASN A C 1
ATOM 3784 O O . ASN A 1 465 ? 46.367 38.166 -56.423 1.00 27.53 465 ASN A O 1
ATOM 3788 N N . ALA A 1 466 ? 45.983 39.484 -58.214 1.00 29.19 466 ALA A N 1
ATOM 3789 C CA . ALA A 1 466 ? 46.207 38.502 -59.273 1.00 29.19 466 ALA A CA 1
ATOM 3790 C C . ALA A 1 466 ? 47.665 38.539 -59.785 1.00 29.19 466 ALA A C 1
ATOM 3792 O O . ALA A 1 466 ? 48.345 39.554 -59.629 1.00 29.19 466 ALA A O 1
ATOM 3793 N N . GLY A 1 467 ? 48.074 37.447 -60.440 1.00 26.86 467 GLY A N 1
ATOM 3794 C CA . GLY A 1 467 ? 49.336 37.227 -61.167 1.00 26.86 467 GLY A CA 1
ATOM 3795 C C . GLY A 1 467 ? 49.894 35.845 -60.795 1.00 26.86 467 GLY A C 1
ATOM 3796 O O . GLY A 1 467 ? 50.076 35.586 -59.614 1.00 26.86 467 GLY A O 1
ATOM 3797 N N . ASP A 1 468 ? 50.144 34.887 -61.683 1.00 26.81 468 ASP A N 1
ATOM 3798 C CA . ASP A 1 468 ? 50.352 34.932 -63.129 1.00 26.81 468 ASP A CA 1
ATOM 3799 C C . ASP A 1 468 ? 50.214 33.497 -63.705 1.00 26.81 468 ASP A C 1
ATOM 3801 O O . ASP A 1 468 ? 50.384 32.538 -62.953 1.00 26.81 468 ASP A O 1
ATOM 3805 N N . THR A 1 469 ? 49.881 33.398 -65.002 1.00 27.77 469 THR A N 1
ATOM 3806 C CA . THR A 1 469 ? 50.135 32.323 -66.013 1.00 27.77 469 THR A CA 1
ATOM 3807 C C . THR A 1 469 ? 50.387 30.862 -65.559 1.00 27.77 469 THR A C 1
ATOM 3809 O O . THR A 1 469 ? 51.240 30.593 -64.728 1.00 27.77 469 THR A O 1
ATOM 3812 N N . ASP A 1 470 ? 49.781 29.818 -66.146 1.00 28.38 470 ASP A N 1
ATOM 3813 C CA . ASP A 1 470 ? 49.932 29.484 -67.569 1.00 28.38 470 ASP A CA 1
ATOM 3814 C C . ASP A 1 470 ? 48.936 28.413 -68.086 1.00 28.38 470 ASP A C 1
ATOM 3816 O O . ASP A 1 470 ? 48.360 27.619 -67.342 1.00 28.38 470 ASP A O 1
ATOM 3820 N N . ILE A 1 471 ? 48.767 28.414 -69.406 1.00 29.03 471 ILE A N 1
ATOM 3821 C CA . ILE A 1 471 ? 47.819 27.664 -70.246 1.00 29.03 471 ILE A CA 1
ATOM 3822 C C . ILE A 1 471 ? 48.398 26.296 -70.659 1.00 29.03 471 ILE A C 1
ATOM 3824 O O . ILE A 1 471 ? 49.528 26.276 -71.131 1.00 29.03 471 ILE A O 1
ATOM 3828 N N . ARG A 1 472 ? 47.606 25.199 -70.659 1.00 25.17 472 ARG A N 1
ATOM 3829 C CA . ARG A 1 472 ? 47.404 24.320 -71.849 1.00 25.17 472 ARG A CA 1
ATOM 3830 C C . ARG A 1 472 ? 46.341 23.225 -71.656 1.00 25.17 472 ARG A C 1
ATOM 3832 O O . ARG A 1 472 ? 46.485 22.322 -70.842 1.00 25.17 472 ARG A O 1
ATOM 3839 N N . ASN A 1 473 ? 45.325 23.278 -72.517 1.00 25.44 473 ASN A N 1
ATOM 3840 C CA . ASN A 1 473 ? 44.406 22.186 -72.846 1.00 25.44 473 ASN A CA 1
ATOM 3841 C C . ASN A 1 473 ? 45.108 21.082 -73.653 1.00 25.44 473 ASN A C 1
ATOM 3843 O O . ASN A 1 473 ? 45.868 21.401 -74.571 1.00 25.44 473 ASN A O 1
ATOM 3847 N N . GLN A 1 474 ? 44.700 19.823 -73.462 1.00 25.56 474 GLN A N 1
ATOM 3848 C CA . GLN A 1 474 ? 44.455 18.931 -74.600 1.00 25.56 474 GLN A CA 1
ATOM 3849 C C . GLN A 1 474 ? 43.450 17.822 -74.255 1.00 25.56 474 GLN A C 1
ATOM 3851 O O . GLN A 1 474 ? 43.658 17.023 -73.348 1.00 25.56 474 GLN A O 1
ATOM 3856 N N . SER A 1 475 ? 42.355 17.812 -75.010 1.00 25.50 475 SER A N 1
ATOM 3857 C CA . SER A 1 475 ? 41.312 16.787 -75.059 1.00 25.50 475 SER A CA 1
ATOM 3858 C C . SER A 1 475 ? 41.627 15.798 -76.186 1.00 25.50 475 SER A C 1
ATOM 3860 O O . SER A 1 475 ? 41.995 16.273 -77.259 1.00 25.50 475 SER A O 1
ATOM 3862 N N . GLN A 1 476 ? 41.402 14.487 -76.002 1.00 25.14 476 GLN A N 1
ATOM 3863 C CA . GLN A 1 476 ? 40.914 13.570 -77.057 1.00 25.14 476 GLN A CA 1
ATOM 3864 C C . GLN A 1 476 ? 40.630 12.137 -76.540 1.00 25.14 476 GLN A C 1
ATOM 3866 O O . GLN A 1 476 ? 41.529 11.434 -76.092 1.00 25.14 476 GLN A O 1
ATOM 3871 N N . GLU A 1 477 ? 39.362 11.720 -76.639 1.00 22.77 477 GLU A N 1
ATOM 3872 C CA . GLU A 1 477 ? 38.855 10.331 -76.769 1.00 22.77 477 GLU A CA 1
ATOM 3873 C C . GLU A 1 477 ? 39.008 9.837 -78.237 1.00 22.77 477 GLU A C 1
ATOM 3875 O O . GLU A 1 477 ? 39.319 10.675 -79.091 1.00 22.77 477 GLU A O 1
ATOM 3880 N N . PRO A 1 478 ? 38.617 8.599 -78.648 1.00 37.50 478 PRO A N 1
ATOM 3881 C CA . PRO A 1 478 ? 38.542 7.271 -77.993 1.00 37.50 478 PRO A CA 1
ATOM 3882 C C . PRO A 1 478 ? 39.198 6.143 -78.855 1.00 37.50 478 PRO A C 1
ATOM 3884 O O . PRO A 1 478 ? 39.618 6.393 -79.979 1.00 37.50 478 PRO A O 1
ATOM 3887 N N . THR A 1 479 ? 39.271 4.883 -78.385 1.00 24.19 479 THR A N 1
ATOM 3888 C CA . THR A 1 479 ? 38.968 3.630 -79.150 1.00 24.19 479 THR A CA 1
ATOM 3889 C C . THR A 1 479 ? 39.215 2.358 -78.319 1.00 24.19 479 THR A C 1
ATOM 3891 O O . THR A 1 479 ? 39.833 2.387 -77.261 1.00 24.19 479 THR A O 1
ATOM 3894 N N . ALA A 1 480 ? 38.620 1.264 -78.795 1.00 26.39 480 ALA A N 1
ATOM 3895 C CA . ALA A 1 480 ? 38.133 0.102 -78.068 1.00 26.39 480 ALA A CA 1
ATOM 3896 C C . ALA A 1 480 ? 39.097 -1.098 -77.916 1.00 26.39 480 ALA A C 1
ATOM 3898 O O . ALA A 1 480 ? 40.066 -1.248 -78.653 1.00 26.39 480 ALA A O 1
ATOM 3899 N N . ASN A 1 481 ? 38.629 -2.008 -77.050 1.00 25.62 481 ASN A N 1
ATOM 3900 C CA . ASN A 1 481 ? 38.815 -3.463 -76.981 1.00 25.62 481 ASN A CA 1
ATOM 3901 C C . ASN A 1 481 ? 39.969 -4.086 -76.165 1.00 25.62 481 ASN A C 1
ATOM 3903 O O . ASN A 1 481 ? 41.136 -4.063 -76.530 1.00 25.62 481 ASN A O 1
ATOM 3907 N N . GLU A 1 482 ? 39.493 -4.830 -75.157 1.00 25.58 482 GLU A N 1
ATOM 3908 C CA . GLU A 1 482 ? 39.814 -6.223 -74.809 1.00 25.58 482 GLU A CA 1
ATOM 3909 C C . GLU A 1 482 ? 40.659 -6.532 -73.559 1.00 25.58 482 GLU A C 1
ATOM 3911 O O . GLU A 1 482 ? 41.743 -6.010 -73.337 1.00 25.58 482 GLU A O 1
ATOM 3916 N N . GLN A 1 483 ? 40.119 -7.514 -72.819 1.00 27.66 483 GLN A N 1
ATOM 3917 C CA . GLN A 1 483 ? 40.723 -8.396 -71.812 1.00 27.66 483 GLN A CA 1
ATOM 3918 C C . GLN A 1 483 ? 40.683 -7.976 -70.331 1.00 27.66 483 GLN A C 1
ATOM 3920 O O . GLN A 1 483 ? 41.579 -7.356 -69.770 1.00 27.66 483 GLN A O 1
ATOM 3925 N N . ASN A 1 484 ? 39.605 -8.447 -69.688 1.00 27.92 484 ASN A N 1
ATOM 3926 C CA . ASN A 1 484 ? 39.585 -9.195 -68.425 1.00 27.92 484 ASN A CA 1
ATOM 3927 C C . ASN A 1 484 ? 40.884 -9.181 -67.602 1.00 27.92 484 ASN A C 1
ATOM 3929 O O . ASN A 1 484 ? 41.814 -9.918 -67.913 1.00 27.92 484 ASN A O 1
ATOM 3933 N N . ASN A 1 485 ? 40.869 -8.495 -66.457 1.00 29.33 485 ASN A N 1
ATOM 3934 C CA . ASN A 1 485 ? 41.585 -8.966 -65.273 1.00 29.33 485 ASN A CA 1
ATOM 3935 C C . ASN A 1 485 ? 40.944 -8.434 -63.986 1.00 29.33 485 ASN A C 1
ATOM 3937 O O . ASN A 1 485 ? 40.869 -7.234 -63.735 1.00 29.33 485 ASN A O 1
ATOM 3941 N N . VAL A 1 486 ? 40.471 -9.376 -63.174 1.00 31.89 486 VAL A N 1
ATOM 3942 C CA . VAL A 1 486 ? 39.941 -9.185 -61.821 1.00 31.89 486 VAL A CA 1
ATOM 3943 C C . VAL A 1 486 ? 41.115 -9.207 -60.836 1.00 31.89 486 VAL A C 1
ATOM 3945 O O . VAL A 1 486 ? 41.821 -10.216 -60.797 1.00 31.89 486 VAL A O 1
ATOM 3948 N N . PRO A 1 487 ? 41.319 -8.198 -59.970 1.00 32.47 487 PRO A N 1
ATOM 3949 C CA . PRO A 1 487 ? 42.199 -8.357 -58.820 1.00 32.47 487 PRO A CA 1
ATOM 3950 C C . PRO A 1 487 ? 41.431 -9.012 -57.666 1.00 32.47 487 PRO A C 1
ATOM 3952 O O . PRO A 1 487 ? 40.532 -8.426 -57.063 1.00 32.47 487 PRO A O 1
ATOM 3955 N N . ARG A 1 488 ? 41.800 -10.256 -57.353 1.00 25.83 488 ARG A N 1
ATOM 3956 C CA . ARG A 1 488 ? 41.372 -10.984 -56.155 1.00 25.83 488 ARG A CA 1
ATOM 3957 C C . ARG A 1 488 ? 42.127 -10.415 -54.949 1.00 25.83 488 ARG A C 1
ATOM 3959 O O . ARG A 1 488 ? 43.333 -10.605 -54.833 1.00 25.83 488 ARG A O 1
ATOM 3966 N N . VAL A 1 489 ? 41.422 -9.717 -54.063 1.00 30.03 489 VAL A N 1
ATOM 3967 C CA . VAL A 1 489 ? 41.966 -9.237 -52.784 1.00 30.03 489 VAL A CA 1
ATOM 3968 C C . VAL A 1 489 ? 42.224 -10.442 -51.872 1.00 30.03 489 VAL A C 1
ATOM 3970 O O . VAL A 1 489 ? 41.310 -11.195 -51.539 1.00 30.03 489 VAL A O 1
ATOM 3973 N N . VAL A 1 490 ? 43.491 -10.635 -51.510 1.00 32.94 490 VAL A N 1
ATOM 3974 C CA . VAL A 1 490 ? 43.970 -11.633 -50.544 1.00 32.94 490 VAL A CA 1
ATOM 3975 C C . VAL A 1 490 ? 43.727 -11.096 -49.124 1.00 32.94 490 VAL A C 1
ATOM 3977 O O . VAL A 1 490 ? 44.127 -9.964 -48.848 1.00 32.94 490 VAL A O 1
ATOM 3980 N N . PRO A 1 491 ? 43.098 -11.851 -48.206 1.00 33.81 491 PRO A N 1
ATOM 3981 C CA . PRO A 1 491 ? 42.965 -11.427 -46.814 1.00 33.81 491 PRO A CA 1
ATOM 3982 C C . PRO A 1 491 ? 44.301 -11.587 -46.058 1.00 33.81 491 PRO A C 1
ATOM 3984 O O . PRO A 1 491 ? 44.975 -12.607 -46.231 1.00 33.81 491 PRO A O 1
ATOM 3987 N N . PRO A 1 492 ? 44.708 -10.628 -45.204 1.00 36.41 492 PRO A N 1
ATOM 3988 C CA . PRO A 1 492 ? 45.912 -10.770 -44.397 1.00 36.41 492 PRO A CA 1
ATOM 3989 C C . PRO A 1 492 ? 45.719 -11.819 -43.296 1.00 36.41 492 PRO A C 1
ATOM 3991 O O . PRO A 1 492 ? 44.746 -11.800 -42.542 1.00 36.41 492 PRO A O 1
ATOM 3994 N N . GLY A 1 493 ? 46.685 -12.736 -43.228 1.00 29.09 493 GLY A N 1
ATOM 3995 C CA . GLY A 1 493 ? 46.765 -13.809 -42.248 1.00 29.09 493 GLY A CA 1
ATOM 3996 C C . GLY A 1 493 ? 46.891 -13.306 -40.811 1.00 29.09 493 GLY A C 1
ATOM 3997 O O . GLY A 1 493 ? 47.606 -12.351 -40.501 1.00 29.09 493 GLY A O 1
ATOM 3998 N N . ILE A 1 494 ? 46.181 -14.009 -39.938 1.00 31.55 494 ILE A N 1
ATOM 3999 C CA . ILE A 1 494 ? 46.187 -13.888 -38.484 1.00 31.55 494 ILE A CA 1
ATOM 4000 C C . ILE A 1 494 ? 47.603 -14.190 -37.965 1.00 31.55 494 ILE A C 1
ATOM 4002 O O . ILE A 1 494 ? 48.145 -15.260 -38.233 1.00 31.55 494 ILE A O 1
ATOM 4006 N N . ARG A 1 495 ? 48.202 -13.264 -37.201 1.00 29.69 495 ARG A N 1
ATOM 4007 C CA . ARG A 1 495 ? 49.387 -13.561 -36.377 1.00 29.69 495 ARG A CA 1
ATOM 4008 C C . ARG A 1 495 ? 48.946 -14.356 -35.144 1.00 29.69 495 ARG A C 1
ATOM 4010 O O . ARG A 1 495 ? 48.097 -13.849 -34.410 1.00 29.69 495 ARG A O 1
ATOM 4017 N N . PRO A 1 496 ? 49.517 -15.538 -34.866 1.00 32.25 496 PRO A N 1
ATOM 4018 C CA . PRO A 1 496 ? 49.298 -16.210 -33.596 1.00 32.25 496 PRO A CA 1
ATOM 4019 C C . PRO A 1 496 ? 50.033 -15.489 -32.456 1.00 32.25 496 PRO A C 1
ATOM 4021 O O . PRO A 1 496 ? 51.157 -15.002 -32.592 1.00 32.25 496 PRO A O 1
ATOM 4024 N N . THR A 1 497 ? 49.333 -15.400 -31.331 1.00 31.42 497 THR A N 1
ATOM 4025 C CA . THR A 1 497 ? 49.759 -14.867 -30.037 1.00 31.42 497 THR A CA 1
ATOM 4026 C C . THR A 1 497 ? 50.924 -15.648 -29.426 1.00 31.42 497 THR A C 1
ATOM 4028 O O . THR A 1 497 ? 51.064 -16.851 -29.620 1.00 31.42 497 THR A O 1
ATOM 4031 N N . ILE A 1 498 ? 51.729 -14.938 -28.633 1.00 33.66 498 ILE A N 1
ATOM 4032 C CA . ILE A 1 498 ? 52.851 -15.413 -27.810 1.00 33.66 498 ILE A CA 1
ATOM 4033 C C . ILE A 1 498 ? 52.364 -16.463 -26.789 1.00 33.66 498 ILE A C 1
ATOM 4035 O O . ILE A 1 498 ? 52.112 -16.125 -25.642 1.00 33.66 498 ILE A O 1
ATOM 4039 N N . VAL A 1 499 ? 52.187 -17.724 -27.201 1.00 37.12 499 VAL A N 1
ATOM 4040 C CA . VAL A 1 499 ? 52.075 -18.914 -26.316 1.00 37.12 499 VAL A CA 1
ATOM 4041 C C . VAL A 1 499 ? 52.707 -20.159 -26.980 1.00 37.12 499 VAL A C 1
ATOM 4043 O O . VAL A 1 499 ? 52.413 -21.287 -26.618 1.00 37.12 499 VAL A O 1
ATOM 4046 N N . GLU A 1 500 ? 53.613 -19.996 -27.950 1.00 32.81 500 GLU A N 1
ATOM 4047 C CA . GLU A 1 500 ? 54.209 -21.145 -28.662 1.00 32.81 500 GLU A CA 1
ATOM 4048 C C . GLU A 1 500 ? 55.709 -20.953 -28.943 1.00 32.81 500 GLU A C 1
ATOM 4050 O O . GLU A 1 500 ? 56.207 -21.162 -30.044 1.00 32.81 500 GLU A O 1
ATOM 4055 N N . ARG A 1 501 ? 56.461 -20.509 -27.924 1.00 33.97 501 ARG A N 1
ATOM 4056 C CA . ARG A 1 501 ? 57.934 -20.436 -27.974 1.00 33.97 501 ARG A CA 1
ATOM 4057 C C . ARG A 1 501 ? 58.608 -21.268 -26.882 1.00 33.97 501 ARG A C 1
ATOM 4059 O O . ARG A 1 501 ? 59.569 -20.806 -26.280 1.00 33.97 501 ARG A O 1
ATOM 4066 N N . ILE A 1 502 ? 58.119 -22.485 -26.646 1.00 31.00 502 ILE A N 1
ATOM 4067 C CA . ILE A 1 502 ? 58.909 -23.566 -26.035 1.00 31.00 502 ILE A CA 1
ATOM 4068 C C . ILE A 1 502 ? 58.496 -24.872 -26.726 1.00 31.00 502 ILE A C 1
ATOM 4070 O O . ILE A 1 502 ? 57.578 -25.562 -26.295 1.00 31.00 502 ILE A O 1
ATOM 4074 N N . GLY A 1 503 ? 59.137 -25.153 -27.861 1.00 28.19 503 GLY A N 1
ATOM 4075 C CA . GLY A 1 503 ? 59.089 -26.456 -28.513 1.00 28.19 503 GLY A CA 1
ATOM 4076 C C . GLY A 1 503 ? 60.013 -27.429 -27.785 1.00 28.19 503 GLY A C 1
ATOM 4077 O O . GLY A 1 503 ? 61.159 -27.104 -27.486 1.00 28.19 503 GLY A O 1
ATOM 4078 N N . ILE A 1 504 ? 59.464 -28.600 -27.487 1.00 30.92 504 ILE A N 1
ATOM 4079 C CA . ILE A 1 504 ? 60.132 -29.781 -26.951 1.00 30.92 504 ILE A CA 1
ATOM 4080 C C . ILE A 1 504 ? 60.986 -30.400 -28.067 1.00 30.92 504 ILE A C 1
ATOM 4082 O O . ILE A 1 504 ? 60.448 -30.757 -29.112 1.00 30.92 504 ILE A O 1
ATOM 4086 N N . GLU A 1 505 ? 62.282 -30.593 -27.824 1.00 28.70 505 GLU A N 1
ATOM 4087 C CA . GLU A 1 505 ? 63.070 -31.647 -28.473 1.00 28.70 505 GLU A CA 1
ATOM 4088 C C . GLU A 1 505 ? 63.253 -32.788 -27.469 1.00 28.70 505 GLU A C 1
ATOM 4090 O O . GLU A 1 505 ? 63.610 -32.574 -26.309 1.00 28.70 505 GLU A O 1
ATOM 4095 N N . ALA A 1 506 ? 62.950 -34.006 -27.912 1.00 29.06 506 ALA A N 1
ATOM 4096 C CA . ALA A 1 506 ? 63.033 -35.228 -27.131 1.00 29.06 506 ALA A CA 1
ATOM 4097 C C . ALA A 1 506 ? 64.189 -36.119 -27.616 1.00 29.06 506 ALA A C 1
ATOM 4099 O O . ALA A 1 506 ? 64.456 -36.183 -28.812 1.00 29.06 506 ALA A O 1
ATOM 4100 N N . SER A 1 507 ? 64.722 -36.905 -26.666 1.00 27.45 507 SER A N 1
ATOM 4101 C CA . SER A 1 507 ? 65.438 -38.192 -26.805 1.00 27.45 507 SER A CA 1
ATOM 4102 C C . SER A 1 507 ? 66.976 -38.194 -26.805 1.00 27.45 507 SER A C 1
ATOM 4104 O O . SER A 1 507 ? 67.589 -37.993 -27.846 1.00 27.45 507 SER A O 1
ATOM 4106 N N . SER A 1 508 ? 67.577 -38.639 -25.683 1.00 27.67 508 SER A N 1
ATOM 4107 C CA . SER A 1 508 ? 68.404 -39.871 -25.635 1.00 27.67 508 SER A CA 1
ATOM 4108 C C . SER A 1 508 ? 68.954 -40.201 -24.225 1.00 27.67 508 SER A C 1
ATOM 4110 O O . SER A 1 508 ? 69.768 -39.449 -23.701 1.00 27.67 508 SER A O 1
ATOM 4112 N N . GLY A 1 509 ? 68.615 -41.388 -23.697 1.00 27.05 509 GLY A N 1
ATOM 4113 C CA . GLY A 1 509 ? 69.523 -42.250 -22.904 1.00 27.05 509 GLY A CA 1
ATOM 4114 C C . GLY A 1 509 ? 69.545 -42.137 -21.360 1.00 27.05 509 GLY A C 1
ATOM 4115 O O . GLY A 1 509 ? 69.331 -41.048 -20.843 1.00 27.05 509 GLY A O 1
ATOM 4116 N N . PRO A 1 510 ? 69.786 -43.248 -20.616 1.00 46.03 510 PRO A N 1
ATOM 4117 C CA . PRO A 1 510 ? 69.329 -43.443 -19.230 1.00 46.03 510 PRO A CA 1
ATOM 4118 C C . PRO A 1 510 ? 70.451 -43.420 -18.170 1.00 46.03 510 PRO A C 1
ATOM 4120 O O . PRO A 1 510 ? 71.622 -43.516 -18.524 1.00 46.03 510 PRO A O 1
ATOM 4123 N N . ASN A 1 511 ? 70.042 -43.338 -16.891 1.00 27.83 511 ASN A N 1
ATOM 4124 C CA . ASN A 1 511 ? 70.725 -43.660 -15.612 1.00 27.83 511 ASN A CA 1
ATOM 4125 C C . ASN A 1 511 ? 70.313 -42.591 -14.576 1.00 27.83 511 ASN A C 1
ATOM 4127 O O . ASN A 1 511 ? 70.176 -41.432 -14.933 1.00 27.83 511 ASN A O 1
ATOM 4131 N N . GLU A 1 512 ? 70.111 -42.803 -13.283 1.00 27.33 512 GLU A N 1
ATOM 4132 C CA . GLU A 1 512 ? 70.142 -43.935 -12.365 1.00 27.33 512 GLU A CA 1
ATOM 4133 C C . GLU A 1 512 ? 69.798 -43.318 -10.979 1.00 27.33 512 GLU A C 1
ATOM 4135 O O . GLU A 1 512 ? 70.042 -42.134 -10.755 1.00 27.33 512 GLU A O 1
ATOM 4140 N N . GLN A 1 513 ? 69.270 -44.129 -10.057 1.00 28.11 513 GLN A N 1
ATOM 4141 C CA . GLN A 1 513 ? 69.200 -43.901 -8.601 1.00 28.11 513 GLN A CA 1
ATOM 4142 C C . GLN A 1 513 ? 68.098 -43.023 -7.965 1.00 28.11 513 GLN A C 1
ATOM 4144 O O . GLN A 1 513 ? 67.515 -42.098 -8.517 1.00 28.11 513 GLN A O 1
ATOM 4149 N N . GLN A 1 514 ? 67.791 -43.476 -6.751 1.00 27.62 514 GLN A N 1
ATOM 4150 C CA . GLN A 1 514 ? 66.571 -43.401 -5.953 1.00 27.62 514 GLN A CA 1
ATOM 4151 C C . GLN A 1 514 ? 66.796 -42.459 -4.724 1.00 27.62 514 GLN A C 1
ATOM 4153 O O . GLN A 1 514 ? 67.778 -41.721 -4.718 1.00 27.62 514 GLN A O 1
ATOM 4158 N N . PRO A 1 515 ? 65.912 -42.397 -3.700 1.00 46.78 515 PRO A N 1
ATOM 4159 C CA . PRO A 1 515 ? 65.446 -41.160 -3.063 1.00 46.78 515 PRO A CA 1
ATOM 4160 C C . PRO A 1 515 ? 66.080 -40.880 -1.688 1.00 46.78 515 PRO A C 1
ATOM 4162 O O . PRO A 1 515 ? 66.565 -41.807 -1.050 1.00 46.78 515 PRO A O 1
ATOM 4165 N N . VAL A 1 516 ? 65.935 -39.663 -1.141 1.00 30.31 516 VAL A N 1
ATOM 4166 C CA . VAL A 1 516 ? 66.029 -39.436 0.318 1.00 30.31 516 VAL A CA 1
ATOM 4167 C C . VAL A 1 516 ? 65.117 -38.286 0.775 1.00 30.31 516 VAL A C 1
ATOM 4169 O O . VAL A 1 516 ? 65.116 -37.196 0.211 1.00 30.31 516 VAL A O 1
ATOM 4172 N N . TRP A 1 517 ? 64.356 -38.576 1.829 1.00 31.25 517 TRP A N 1
ATOM 4173 C CA . TRP A 1 517 ? 63.514 -37.697 2.639 1.00 31.25 517 TRP A CA 1
ATOM 4174 C C . TRP A 1 517 ? 64.313 -36.657 3.436 1.00 31.25 517 TRP A C 1
ATOM 4176 O O . TRP A 1 517 ? 65.374 -36.986 3.966 1.00 31.25 517 TRP A O 1
ATOM 4186 N N . LYS A 1 518 ? 63.733 -35.478 3.688 1.00 29.77 518 LYS A N 1
ATOM 4187 C CA . LYS A 1 518 ? 63.901 -34.807 4.986 1.00 29.77 518 LYS A CA 1
ATOM 4188 C C . LYS A 1 518 ? 62.758 -33.838 5.290 1.00 29.77 518 LYS A C 1
ATOM 4190 O O . LYS A 1 518 ? 62.403 -33.003 4.464 1.00 29.77 518 LYS A O 1
ATOM 4195 N N . THR A 1 519 ? 62.212 -34.041 6.483 1.00 38.25 519 THR A N 1
ATOM 4196 C CA . THR A 1 519 ? 61.455 -33.113 7.329 1.00 38.25 519 THR A CA 1
ATOM 4197 C C . THR A 1 519 ? 62.268 -31.816 7.528 1.00 38.25 519 THR A C 1
ATOM 4199 O O . THR A 1 519 ? 63.483 -31.819 7.322 1.00 38.25 519 THR A O 1
ATOM 4202 N N . ASP A 1 520 ? 61.667 -30.656 7.774 1.00 41.00 520 ASP A N 1
ATOM 4203 C CA . ASP A 1 520 ? 60.802 -30.288 8.906 1.00 41.00 520 ASP A CA 1
ATOM 4204 C C . ASP A 1 520 ? 59.744 -29.245 8.511 1.00 41.00 520 ASP A C 1
ATOM 4206 O O . ASP A 1 520 ? 60.010 -28.456 7.570 1.00 41.00 520 ASP A O 1
#

Nearest PDB structures (foldseek):
  8htt-assembly1_B  TM=9.020E-01  e=2.179E-30  Homo sapiens
  8kb4-assembly1_A  TM=8.700E-01  e=3.542E-30  Homo sapiens
  8hsi-assembly1_A  TM=8.778E-01  e=1.695E-29  Homo sapiens
  8ctj-assembly1_A  TM=8.492E-01  e=1.857E-27  Homo sapiens
  8r97-assembly2_I  TM=5.170E-01  e=2.141E-02  Subtercola sp.